Protein 1IIR (pdb70)

CATH classification: 3.40.50.2000 (+1 more: 3.40.50.2000)

Organism: Amycolatopsis orientalis (NCBI:txid31958)

Solvent-accessible surface area: 16844 Å² total; per-residue (Å²): 97,71,0,0,0,4,15,62,14,62,76,52,23,5,70,19,0,0,1,0,0,17,64,0,88,89,69,69,8,74,6,46,0,4,0,6,76,110,9,48,70,67,1,76,124,26,49,6,72,43,41,77,15,25,157,148,102,168,117,119,80,64,111,39,62,134,117,99,14,53,85,22,0,21,24,20,21,107,62,2,55,80,2,3,58,62,13,30,0,2,0,5,6,20,97,21,2,12,1,0,0,2,70,0,4,2,67,112,83,63,27,26,15,14,12,0,10,34,4,4,28,66,0,19,6,46,143,35,68,8,45,178,119,70,38,56,59,51,20,103,137,47,18,48,57,9,73,147,127,20,0,54,56,0,18,71,46,5,102,88,50,63,22,84,91,14,154,56,0,25,63,22,0,20,5,74,74,0,14,0,6,0,1,55,55,0,0,37,43,92,83,30,103,38,101,21,61,39,0,0,10,4,58,29,86,34,145,106,117,18,50,107,109,3,31,61,28,16,128,80,30,81,68,0,0,10,1,13,32,92,26,69,38,96,4,0,59,41,0,0,55,0,0,49,64,57,62,62,34,0,0,5,13,65,75,40,85,140,25,115,40,87,65,84,31,92,38,20,52,37,16,48,152,10,2,68,58,49,0,3,50,118,10,12,0,0,0,6,27,0,23,17,44,51,0,4,24,0,6,111,30,9,3,1,0,0,0,0,22,79,131,60,21,25,72,49,0,3,29,37,0,48,129,20,32,4,9,25,43,11,142,26,69,82,6,78,90,110,36,0,24,64,5,0,56,72,0,38,42,108,126,12,94,61,111,3,72,62,10,9,58,81,6,96,80,64,0,2,43,38,0,0,114,63,0,22,55,11,16,94,179,140

InterPro domains:
  IPR002213 UDP-glucuronosyl/UDP-glucosyltransferase [cd03784] (1-396)
  IPR004276 Glycosyltransferase family 28, N-terminal domain [PF03033] (3-130)
  IPR010610 Erythromycin biosynthesis protein CIII-like, C-terminal domain [PF06722] (294-375)
  IPR050426 Glycosyltransferase 28 [PTHR48050] (2-396)

Nearest PDB structures (foldseek):
  1iir-assembly1_A  TM=1.003E+00  e=2.367E-78  Amycolatopsis orientalis
  1rrv-assembly2_B  TM=9.349E-01  e=1.806E-52  Amycolatopsis orientalis
  3h4t-assembly1_A  TM=8.820E-01  e=3.498E-49  Amycolatopsis orientalis
  6j32-assembly2_C  TM=7.511E-01  e=8.064E-19  Kitasatospora
  7vm0-assembly1_A  TM=7.649E-01  e=9.504E-18  Bacillus subtilis

B-factor: mean 20.89, std 8.52, range [7.35, 57.51]

Structure (mmCIF, N/CA/C/O backbone):
data_1IIR
#
_entry.id   1IIR
#
_cell.length_a   102.110
_cell.length_b   102.110
_cell.length_c   83.350
_cell.angle_alpha   90.00
_cell.angle_beta   90.00
_cell.angle_gamma   90.00
#
_symmetry.space_group_name_H-M   'P 41 21 2'
#
loop_
_entity.id
_entity.type
_entity.pdbx_description
1 polymer 'glycosyltransferase GtfB'
2 non-polymer 'SULFATE ION'
3 non-polymer 'MAGNESIUM ION'
4 water water
#
loop_
_atom_site.group_PDB
_atom_site.id
_atom_site.type_symbol
_atom_site.label_atom_id
_atom_site.label_alt_id
_atom_site.label_comp_id
_atom_site.label_asym_id
_atom_site.label_entity_id
_atom_site.label_seq_id
_atom_site.pdbx_PDB_ins_code
_atom_site.Cartn_x
_atom_site.Cartn_y
_atom_site.Cartn_z
_atom_site.occupancy
_atom_site.B_iso_or_equiv
_atom_site.auth_seq_id
_atom_site.auth_comp_id
_atom_site.auth_asym_id
_atom_site.auth_atom_id
_atom_site.pdbx_PDB_model_num
ATOM 1 N N . MET A 1 1 ? 37.595 45.560 41.596 1.00 22.67 1 MET A N 1
ATOM 2 C CA . MET A 1 1 ? 36.675 46.729 41.494 1.00 22.44 1 MET A CA 1
ATOM 3 C C . MET A 1 1 ? 37.510 47.975 41.205 1.00 21.72 1 MET A C 1
ATOM 4 O O . MET A 1 1 ? 38.473 48.263 41.918 1.00 21.46 1 MET A O 1
ATOM 9 N N . ARG A 1 2 ? 37.146 48.701 40.151 1.00 20.69 2 ARG A N 1
ATOM 10 C CA . ARG A 1 2 ? 37.876 49.907 39.764 1.00 20.09 2 ARG A CA 1
ATOM 11 C C . ARG A 1 2 ? 36.991 51.147 39.837 1.00 19.26 2 ARG A C 1
ATOM 12 O O . ARG A 1 2 ? 35.844 51.132 39.389 1.00 19.39 2 ARG A O 1
ATOM 20 N N . VAL A 1 3 ? 37.538 52.215 40.409 1.00 18.26 3 VAL A N 1
ATOM 21 C CA . VAL A 1 3 ? 36.821 53.478 40.551 1.00 17.46 3 VAL A CA 1
ATOM 22 C C . VAL A 1 3 ? 37.396 54.510 39.591 1.00 16.63 3 VAL A C 1
ATOM 23 O O . VAL A 1 3 ? 38.611 54.638 39.467 1.00 15.23 3 VAL A O 1
ATOM 27 N N . LEU A 1 4 ? 36.518 55.248 38.915 1.00 16.59 4 LEU A N 1
ATOM 28 C CA . LEU A 1 4 ? 36.966 56.280 37.992 1.00 16.36 4 LEU A CA 1
ATOM 29 C C . LEU A 1 4 ? 36.825 57.625 38.672 1.00 16.27 4 LEU A C 1
ATOM 30 O O . LEU A 1 4 ? 35.792 57.914 39.269 1.00 15.89 4 LEU A O 1
ATOM 35 N N . LEU A 1 5 ? 37.873 58.436 38.594 1.00 16.93 5 LEU A N 1
ATOM 36 C CA . LEU A 1 5 ? 37.837 59.771 39.175 1.00 17.40 5 LEU A CA 1
ATOM 37 C C . LEU A 1 5 ? 37.923 60.710 37.974 1.00 17.79 5 LEU A C 1
ATOM 38 O O . LEU A 1 5 ? 38.834 60.598 37.157 1.00 17.42 5 LEU A O 1
ATOM 43 N N . ALA A 1 6 ? 36.956 61.616 37.857 1.00 18.66 6 ALA A N 1
ATOM 44 C CA . ALA A 1 6 ? 36.907 62.537 36.729 1.00 20.13 6 ALA A CA 1
ATOM 45 C C . ALA A 1 6 ? 37.107 63.981 37.155 1.00 21.36 6 ALA A C 1
ATOM 46 O O . ALA A 1 6 ? 36.437 64.458 38.065 1.00 20.88 6 ALA A O 1
ATOM 48 N N . THR A 1 7 ? 38.020 64.681 36.489 1.00 23.53 7 THR A N 1
ATOM 49 C CA . THR A 1 7 ? 38.281 66.073 36.831 1.00 25.88 7 THR A CA 1
ATOM 50 C C . THR A 1 7 ? 38.550 66.964 35.626 1.00 27.33 7 THR A C 1
ATOM 51 O O . THR A 1 7 ? 39.174 66.540 34.652 1.00 26.91 7 THR A O 1
ATOM 55 N N . CYS A 1 8 ? 38.084 68.209 35.723 1.00 29.22 8 CYS A N 1
ATOM 56 C CA . CYS A 1 8 ? 38.240 69.207 34.670 1.00 31.25 8 CYS A CA 1
ATOM 57 C C . CYS A 1 8 ? 39.679 69.686 34.494 1.00 32.33 8 CYS A C 1
ATOM 58 O O . CYS A 1 8 ? 40.038 70.171 33.422 1.00 33.20 8 CYS A O 1
ATOM 60 N N . GLY A 1 9 ? 40.498 69.580 35.539 1.00 33.29 9 GLY A N 1
ATOM 61 C CA . GLY A 1 9 ? 41.884 69.998 35.399 1.00 34.22 9 GLY A CA 1
ATOM 62 C C . GLY A 1 9 ? 42.514 70.920 36.426 1.00 34.78 9 GLY A C 1
ATOM 63 O O . GLY A 1 9 ? 43.710 70.802 36.706 1.00 35.11 9 GLY A O 1
ATOM 64 N N . SER A 1 10 ? 41.737 71.844 36.981 1.00 35.11 10 SER A N 1
ATOM 65 C CA . SER A 1 10 ? 42.264 72.779 37.974 1.00 35.43 10 SER A CA 1
ATOM 66 C C . SER A 1 10 ? 42.948 72.044 39.125 1.00 35.29 10 SER A C 1
ATOM 67 O O . SER A 1 10 ? 42.477 70.995 39.567 1.00 35.90 10 SER A O 1
ATOM 70 N N . ARG A 1 11 ? 44.052 72.601 39.616 1.00 34.74 11 ARG A N 1
ATOM 71 C CA . ARG A 1 11 ? 44.774 71.989 40.727 1.00 34.00 11 ARG A CA 1
ATOM 72 C C . ARG A 1 11 ? 43.851 71.901 41.942 1.00 33.49 11 ARG A C 1
ATOM 73 O O . ARG A 1 11 ? 43.973 70.990 42.764 1.00 33.36 11 ARG A O 1
ATOM 75 N N . GLY A 1 12 ? 42.927 72.854 42.043 1.00 32.73 12 GLY A N 1
ATOM 76 C CA . GLY A 1 12 ? 41.992 72.872 43.153 1.00 31.72 12 GLY A CA 1
ATOM 77 C C . GLY A 1 12 ? 41.065 71.675 43.128 1.00 31.02 12 GLY A C 1
ATOM 78 O O . GLY A 1 12 ? 40.581 71.225 44.167 1.00 31.07 12 GLY A O 1
ATOM 79 N N . ASP A 1 13 ? 40.817 71.155 41.930 1.00 29.98 13 ASP A N 1
ATOM 80 C CA . ASP A 1 13 ? 39.949 69.996 41.765 1.00 28.80 13 ASP A CA 1
ATOM 81 C C . ASP A 1 13 ? 40.771 68.718 41.635 1.00 27.36 13 ASP A C 1
ATOM 82 O O . ASP A 1 13 ? 40.386 67.667 42.145 1.00 27.17 13 ASP A O 1
ATOM 87 N N . THR A 1 14 ? 41.910 68.819 40.958 1.00 25.66 14 THR A N 1
ATOM 88 C CA . THR A 1 14 ? 42.764 67.664 40.731 1.00 24.06 14 THR A CA 1
ATOM 89 C C . THR A 1 14 ? 43.381 67.036 41.979 1.00 22.59 14 THR A C 1
ATOM 90 O O . THR A 1 14 ? 43.259 65.832 42.185 1.00 21.58 14 THR A O 1
ATOM 94 N N . GLU A 1 15 ? 44.036 67.835 42.814 1.00 20.77 15 GLU A N 1
ATOM 95 C CA . GLU A 1 15 ? 44.673 67.280 44.005 1.00 19.61 15 GLU A CA 1
ATOM 96 C C . GLU A 1 15 ? 43.731 66.548 44.961 1.00 17.70 15 GLU A C 1
ATOM 97 O O . GLU A 1 15 ? 44.076 65.479 45.473 1.00 16.79 15 GLU A O 1
ATOM 103 N N . PRO A 1 16 ? 42.537 67.109 45.227 1.00 15.78 16 PRO A N 1
ATOM 104 C CA . PRO A 1 16 ? 41.637 66.398 46.143 1.00 14.94 16 PRO A CA 1
ATOM 105 C C . PRO A 1 16 ? 41.252 65.032 45.588 1.00 14.75 16 PRO A C 1
ATOM 106 O O . PRO A 1 16 ? 41.135 64.064 46.337 1.00 13.96 16 PRO A O 1
ATOM 110 N N . LEU A 1 17 ? 41.057 64.953 44.273 1.00 14.37 17 LEU A N 1
ATOM 111 C CA . LEU A 1 17 ? 40.684 63.684 43.666 1.00 13.74 17 LEU A CA 1
ATOM 112 C C . LEU A 1 17 ? 41.871 62.742 43.662 1.00 13.37 17 LEU A C 1
ATOM 113 O O . LEU A 1 17 ? 41.696 61.532 43.738 1.00 13.06 17 LEU A O 1
ATOM 118 N N . VAL A 1 18 ? 43.081 63.292 43.581 1.00 12.93 18 VAL A N 1
ATOM 119 C CA . VAL A 1 18 ? 44.263 62.439 43.622 1.00 13.11 18 VAL A CA 1
ATOM 120 C C . VAL A 1 18 ? 44.334 61.837 45.024 1.00 12.98 18 VAL A C 1
ATOM 121 O O . VAL A 1 18 ? 44.654 60.660 45.191 1.00 13.24 18 VAL A O 1
ATOM 125 N N . ALA A 1 19 ? 44.015 62.643 46.032 1.00 12.05 19 ALA A N 1
ATOM 126 C CA . ALA A 1 19 ? 44.043 62.161 47.410 1.00 12.30 19 ALA A CA 1
ATOM 127 C C . ALA A 1 19 ? 43.048 61.014 47.585 1.00 12.05 19 ALA A C 1
ATOM 128 O O . ALA A 1 19 ? 43.368 59.985 48.192 1.00 11.94 19 ALA A O 1
ATOM 130 N N . LEU A 1 20 ? 41.841 61.189 47.049 1.00 12.07 20 LEU A N 1
ATOM 131 C CA . LEU A 1 20 ? 40.823 60.148 47.144 1.00 12.30 20 LEU A CA 1
ATOM 132 C C . LEU A 1 20 ? 41.289 58.891 46.410 1.00 12.61 20 LEU A C 1
ATOM 133 O O . LEU A 1 20 ? 41.116 57.773 46.903 1.00 12.21 20 LEU A O 1
ATOM 138 N N . ALA A 1 21 ? 41.883 59.077 45.232 1.00 13.15 21 ALA A N 1
ATOM 139 C CA . ALA A 1 21 ? 42.365 57.947 44.443 1.00 13.56 21 ALA A CA 1
ATOM 140 C C . ALA A 1 21 ? 43.325 57.090 45.262 1.00 14.26 21 ALA A C 1
ATOM 141 O O . ALA A 1 21 ? 43.172 55.872 45.335 1.00 14.18 21 ALA A O 1
ATOM 143 N N . VAL A 1 22 ? 44.311 57.733 45.880 1.00 14.11 22 VAL A N 1
ATOM 144 C CA . VAL A 1 22 ? 45.287 57.020 46.700 1.00 14.53 22 VAL A CA 1
ATOM 145 C C . VAL A 1 22 ? 44.641 56.285 47.882 1.00 14.84 22 VAL A C 1
ATOM 146 O O . VAL A 1 22 ? 45.006 55.143 48.184 1.00 15.69 22 VAL A O 1
ATOM 150 N N . ARG A 1 23 ? 43.680 56.923 48.547 1.00 14.82 23 ARG A N 1
ATOM 151 C CA . ARG A 1 23 ? 43.017 56.292 49.686 1.00 15.37 23 ARG A CA 1
ATOM 152 C C . ARG A 1 23 ? 42.106 55.144 49.271 1.00 15.66 23 ARG A C 1
ATOM 153 O O . ARG A 1 23 ? 41.914 54.195 50.032 1.00 15.13 23 ARG A O 1
ATOM 161 N N . VAL A 1 24 ? 41.537 55.238 48.072 1.00 15.77 24 VAL A N 1
ATOM 162 C CA . VAL A 1 24 ? 40.671 54.176 47.570 1.00 16.76 24 VAL A CA 1
ATOM 163 C C . VAL A 1 24 ? 41.568 52.993 47.237 1.00 17.44 24 VAL A C 1
ATOM 164 O O . VAL A 1 24 ? 41.213 51.842 47.487 1.00 17.91 24 VAL A O 1
ATOM 168 N N . ARG A 1 25 ? 42.741 53.286 46.684 1.00 18.35 25 ARG A N 1
ATOM 169 C CA . ARG A 1 25 ? 43.690 52.238 46.334 1.00 19.25 25 ARG A CA 1
ATOM 170 C C . ARG A 1 25 ? 44.248 51.602 47.608 1.00 19.86 25 ARG A C 1
ATOM 171 O O . ARG A 1 25 ? 44.558 50.410 47.629 1.00 19.98 25 ARG A O 1
ATOM 179 N N . ASP A 1 26 ? 44.376 52.396 48.667 1.00 19.99 26 ASP A N 1
ATOM 180 C CA . ASP A 1 26 ? 44.878 51.880 49.939 1.00 20.77 26 ASP A CA 1
ATOM 181 C C . ASP A 1 26 ? 43.936 50.810 50.472 1.00 20.95 26 ASP A C 1
ATOM 182 O O . ASP A 1 26 ? 44.341 49.953 51.257 1.00 21.06 26 ASP A O 1
ATOM 187 N N . LEU A 1 27 ? 42.676 50.864 50.052 1.00 20.92 27 LEU A N 1
ATOM 188 C CA . LEU A 1 27 ? 41.688 49.905 50.523 1.00 21.14 27 LEU A CA 1
ATOM 189 C C . LEU A 1 27 ? 41.595 48.650 49.664 1.00 21.58 27 LEU A C 1
ATOM 190 O O . LEU A 1 27 ? 40.751 47.785 49.913 1.00 22.37 27 LEU A O 1
ATOM 195 N N . GLY A 1 28 ? 42.450 48.557 48.650 1.00 21.46 28 GLY A N 1
ATOM 196 C CA . GLY A 1 28 ? 42.454 47.379 47.797 1.00 21.42 28 GLY A CA 1
ATOM 197 C C . GLY A 1 28 ? 41.749 47.503 46.460 1.00 21.32 28 GLY A C 1
ATOM 198 O O . GLY A 1 28 ? 41.754 46.565 45.666 1.00 21.49 28 GLY A O 1
ATOM 199 N N . ALA A 1 29 ? 41.137 48.652 46.196 1.00 21.06 29 ALA A N 1
ATOM 200 C CA . ALA A 1 29 ? 40.443 48.843 44.930 1.00 20.84 29 ALA A CA 1
ATOM 201 C C . ALA A 1 29 ? 41.382 49.434 43.887 1.00 20.49 29 ALA A C 1
ATOM 202 O O . ALA A 1 29 ? 42.441 49.963 44.219 1.00 20.92 29 ALA A O 1
ATOM 204 N N . ASP A 1 30 ? 40.993 49.322 42.622 1.00 20.17 30 ASP A N 1
ATOM 205 C CA . ASP A 1 30 ? 41.780 49.864 41.523 1.00 19.57 30 ASP A CA 1
ATOM 206 C C . ASP A 1 30 ? 41.262 51.270 41.234 1.00 18.77 30 ASP A C 1
ATOM 207 O O . ASP A 1 30 ? 40.104 51.573 41.511 1.00 18.19 30 ASP A O 1
ATOM 212 N N . VAL A 1 31 ? 42.121 52.123 40.690 1.00 18.28 31 VAL A N 1
ATOM 213 C CA . VAL A 1 31 ? 41.722 53.489 40.377 1.00 18.07 31 VAL A CA 1
ATOM 214 C C . VAL A 1 31 ? 42.224 53.938 39.015 1.00 18.23 31 VAL A C 1
ATOM 215 O O . VAL A 1 31 ? 43.215 53.428 38.492 1.00 18.75 31 VAL A O 1
ATOM 219 N N . ARG A 1 32 ? 41.515 54.896 38.436 1.00 18.05 32 ARG A N 1
ATOM 220 C CA . ARG A 1 32 ? 41.872 55.441 37.137 1.00 18.16 32 ARG A CA 1
ATOM 221 C C . ARG A 1 32 ? 41.367 56.870 37.139 1.00 18.47 32 ARG A C 1
ATOM 222 O O . ARG A 1 32 ? 40.244 57.135 37.567 1.00 18.04 32 ARG A O 1
ATOM 230 N N . MET A 1 33 ? 42.190 57.797 36.677 1.00 18.84 33 MET A N 1
ATOM 231 C CA . MET A 1 33 ? 41.748 59.175 36.674 1.00 20.30 33 MET A CA 1
ATOM 232 C C . MET A 1 33 ? 41.831 59.855 35.325 1.00 20.59 33 MET A C 1
ATOM 233 O O . MET A 1 33 ? 42.850 59.791 34.636 1.00 20.54 33 MET A O 1
ATOM 238 N N . CYS A 1 34 ? 40.737 60.514 34.969 0.50 20.77 34 CYS A N 1
ATOM 239 C CA . CYS A 1 34 ? 40.643 61.242 33.721 0.50 21.32 34 CYS A CA 1
ATOM 240 C C . CYS A 1 34 ? 40.910 62.711 34.030 0.50 21.50 34 CYS A C 1
ATOM 241 O O . CYS A 1 34 ? 40.216 63.311 34.852 0.50 20.84 34 CYS A O 1
ATOM 244 N N . ALA A 1 35 ? 41.924 63.283 33.388 1.00 22.01 35 ALA A N 1
ATOM 245 C CA . ALA A 1 35 ? 42.249 64.679 33.620 1.00 23.25 35 ALA A CA 1
ATOM 246 C C . ALA A 1 35 ? 43.067 65.227 32.462 1.00 24.56 35 ALA A C 1
ATOM 247 O O . ALA A 1 35 ? 43.517 64.472 31.600 1.00 24.28 35 ALA A O 1
ATOM 249 N N . PRO A 1 36 ? 43.258 66.555 32.422 1.00 25.82 36 PRO A N 1
ATOM 250 C CA . PRO A 1 36 ? 44.034 67.187 31.355 1.00 27.04 36 PRO A CA 1
ATOM 251 C C . PRO A 1 36 ? 45.416 66.549 31.237 1.00 28.14 36 PRO A C 1
ATOM 252 O O . PRO A 1 36 ? 45.958 66.034 32.216 1.00 28.14 36 PRO A O 1
ATOM 256 N N . PRO A 1 37 ? 46.001 66.574 30.031 1.00 29.30 37 PRO A N 1
ATOM 257 C CA . PRO A 1 37 ? 47.325 65.995 29.780 1.00 30.31 37 PRO A CA 1
ATOM 258 C C . PRO A 1 37 ? 48.406 66.495 30.738 1.00 30.96 37 PRO A C 1
ATOM 259 O O . PRO A 1 37 ? 49.350 65.772 31.055 1.00 31.17 37 PRO A O 1
ATOM 263 N N . ASP A 1 38 ? 48.256 67.731 31.201 1.00 32.00 38 ASP A N 1
ATOM 264 C CA . ASP A 1 38 ? 49.223 68.340 32.108 1.00 32.76 38 ASP A CA 1
ATOM 265 C C . ASP A 1 38 ? 49.248 67.743 33.515 1.00 32.67 38 ASP A C 1
ATOM 266 O O . ASP A 1 38 ? 50.108 68.091 34.326 1.00 32.78 38 ASP A O 1
ATOM 271 N N . CYS A 1 39 ? 48.310 66.847 33.807 1.00 32.31 39 CYS A N 1
ATOM 272 C CA . CYS A 1 39 ? 48.253 66.209 35.120 1.00 31.86 39 CYS A CA 1
ATOM 273 C C . CYS A 1 39 ? 49.029 64.897 35.107 1.00 31.64 39 CYS A C 1
ATOM 274 O O . CYS A 1 39 ? 49.134 64.212 36.126 1.00 31.53 39 CYS A O 1
ATOM 277 N N . ALA A 1 40 ? 49.571 64.557 33.942 1.00 31.26 40 ALA A N 1
ATOM 278 C CA . ALA A 1 40 ? 50.334 63.328 33.773 1.00 31.02 40 ALA A CA 1
ATOM 279 C C . ALA A 1 40 ? 51.447 63.183 34.806 1.00 30.82 40 ALA A C 1
ATOM 280 O O . ALA A 1 40 ? 51.604 62.126 35.417 1.00 30.69 40 ALA A O 1
ATOM 282 N N . GLU A 1 41 ? 52.216 64.250 34.999 1.00 30.84 41 GLU A N 1
ATOM 283 C CA . GLU A 1 41 ? 53.328 64.237 35.945 1.00 30.59 41 GLU A CA 1
ATOM 284 C C . GLU A 1 41 ? 52.890 63.914 37.369 1.00 30.48 41 GLU A C 1
ATOM 285 O O . GLU A 1 41 ? 53.419 62.993 37.996 1.00 30.64 41 GLU A O 1
ATOM 287 N N . ARG A 1 42 ? 51.930 64.677 37.881 1.00 30.01 42 ARG A N 1
ATOM 288 C CA . ARG A 1 42 ? 51.430 64.465 39.232 1.00 29.37 42 ARG A CA 1
ATOM 289 C C . ARG A 1 42 ? 50.873 63.055 39.403 1.00 29.00 42 ARG A C 1
ATOM 290 O O . ARG A 1 42 ? 51.140 62.395 40.407 1.00 28.77 42 ARG A O 1
ATOM 298 N N . LEU A 1 43 ? 50.103 62.592 38.423 1.00 28.16 43 LEU A N 1
ATOM 299 C CA . LEU A 1 43 ? 49.522 61.257 38.502 1.00 27.98 43 LEU A CA 1
ATOM 300 C C . LEU A 1 43 ? 50.589 60.171 38.437 1.00 28.03 43 LEU A C 1
ATOM 301 O O . LEU A 1 43 ? 50.411 59.086 38.988 1.00 27.64 43 LEU A O 1
ATOM 306 N N . ALA A 1 44 ? 51.699 60.466 37.767 1.00 28.42 44 ALA A N 1
ATOM 307 C CA . ALA A 1 44 ? 52.796 59.509 37.666 1.00 28.90 44 ALA A CA 1
ATOM 308 C C . ALA A 1 44 ? 53.459 59.394 39.039 1.00 29.02 44 ALA A C 1
ATOM 309 O O . ALA A 1 44 ? 53.895 58.317 39.441 1.00 29.24 44 ALA A O 1
ATOM 311 N N . GLU A 1 45 ? 53.525 60.515 39.753 1.00 29.17 45 GLU A N 1
ATOM 312 C CA . GLU A 1 45 ? 54.120 60.554 41.086 1.00 29.25 45 GLU A CA 1
ATOM 313 C C . GLU A 1 45 ? 53.454 59.548 42.020 1.00 28.57 45 GLU A C 1
ATOM 314 O O . GLU A 1 45 ? 54.129 58.831 42.758 1.00 28.34 45 GLU A O 1
ATOM 320 N N . VAL A 1 46 ? 52.125 59.503 41.988 1.00 27.77 46 VAL A N 1
ATOM 321 C CA . VAL A 1 46 ? 51.373 58.590 42.845 1.00 27.16 46 VAL A CA 1
ATOM 322 C C . VAL A 1 46 ? 51.017 57.280 42.151 1.00 26.69 46 VAL A C 1
ATOM 323 O O . VAL A 1 46 ? 50.310 56.448 42.711 1.00 26.74 46 VAL A O 1
ATOM 327 N N . GLY A 1 47 ? 51.506 57.106 40.929 1.00 26.41 47 GLY A N 1
ATOM 328 C CA . GLY A 1 47 ? 51.233 55.887 40.190 1.00 25.92 47 GLY A CA 1
ATOM 329 C C . GLY A 1 47 ? 49.762 55.622 39.927 1.00 25.66 47 GLY A C 1
ATOM 330 O O . GLY A 1 47 ? 49.307 54.480 39.995 1.00 26.09 47 GLY A O 1
ATOM 331 N N . VAL A 1 48 ? 49.009 56.672 39.625 1.00 24.93 48 VAL A N 1
ATOM 332 C CA . VAL A 1 48 ? 47.587 56.515 39.344 1.00 24.18 48 VAL A CA 1
ATOM 333 C C . VAL A 1 48 ? 47.361 56.564 37.839 1.00 24.01 48 VAL A C 1
ATOM 334 O O . VAL A 1 48 ? 47.732 57.539 37.187 1.00 24.31 48 VAL A O 1
ATOM 338 N N . PRO A 1 49 ? 46.763 55.504 37.263 1.00 23.93 49 PRO A N 1
ATOM 339 C CA . PRO A 1 49 ? 46.500 55.462 35.821 1.00 23.93 49 PRO A CA 1
ATOM 340 C C . PRO A 1 49 ? 45.819 56.743 35.354 1.00 23.93 49 PRO A C 1
ATOM 341 O O . PRO A 1 49 ? 44.829 57.179 35.942 1.00 23.84 49 PRO A O 1
ATOM 345 N N . HIS A 1 50 ? 46.349 57.332 34.289 1.00 23.99 50 HIS A N 1
ATOM 346 C CA . HIS A 1 50 ? 45.826 58.586 33.759 1.00 24.20 50 HIS A CA 1
ATOM 347 C C . HIS A 1 50 ? 45.239 58.482 32.355 1.00 24.81 50 HIS A C 1
ATOM 348 O O . HIS A 1 50 ? 45.883 57.973 31.438 1.00 24.43 50 HIS A O 1
ATOM 355 N N . VAL A 1 51 ? 44.010 58.967 32.200 1.00 25.55 51 VAL A N 1
ATOM 356 C CA . VAL A 1 51 ? 43.345 58.991 30.901 1.00 26.92 51 VAL A CA 1
ATOM 357 C C . VAL A 1 51 ? 43.267 60.467 30.528 1.00 28.09 51 VAL A C 1
ATOM 358 O O . VAL A 1 51 ? 42.412 61.195 31.030 1.00 27.50 51 VAL A O 1
ATOM 362 N N . PRO A 1 52 ? 44.181 60.934 29.663 1.00 29.73 52 PRO A N 1
ATOM 363 C CA . PRO A 1 52 ? 44.199 62.338 29.238 1.00 31.31 52 PRO A CA 1
ATOM 364 C C . PRO A 1 52 ? 42.914 62.742 28.525 1.00 32.83 52 PRO A C 1
ATOM 365 O O . PRO A 1 52 ? 42.563 62.172 27.493 1.00 33.46 52 PRO A O 1
ATOM 369 N N . VAL A 1 53 ? 42.217 63.727 29.080 1.00 34.40 53 VAL A N 1
ATOM 370 C CA . VAL A 1 53 ? 40.968 64.202 28.497 1.00 35.80 53 VAL A CA 1
ATOM 371 C C . VAL A 1 53 ? 40.786 65.705 28.667 1.00 36.76 53 VAL A C 1
ATOM 372 O O . VAL A 1 53 ? 41.262 66.296 29.639 1.00 36.71 53 VAL A O 1
ATOM 376 N N . GLY A 1 54 ? 40.098 66.315 27.706 1.00 37.61 54 GLY A N 1
ATOM 377 C CA . GLY A 1 54 ? 39.848 67.744 27.756 1.00 38.91 54 GLY A CA 1
ATOM 378 C C . GLY A 1 54 ? 41.101 68.596 27.702 1.00 39.69 54 GLY A C 1
ATOM 379 O O . GLY A 1 54 ? 42.209 68.090 27.886 1.00 39.81 54 GLY A O 1
ATOM 380 N N . PRO A 1 55 ? 40.954 69.905 27.447 1.00 40.33 55 PRO A N 1
ATOM 381 C CA . PRO A 1 55 ? 42.075 70.846 27.367 1.00 40.78 55 PRO A CA 1
ATOM 382 C C . PRO A 1 55 ? 42.987 70.770 28.588 1.00 41.07 55 PRO A C 1
ATOM 383 O O . PRO A 1 55 ? 43.911 71.571 28.736 1.00 41.60 55 PRO A O 1
ATOM 387 N N . ARG A 1 63 ? 42.299 84.942 25.310 1.00 32.19 63 ARG A N 1
ATOM 388 C CA . ARG A 1 63 ? 43.613 84.785 24.694 1.00 31.99 63 ARG A CA 1
ATOM 389 C C . ARG A 1 63 ? 44.176 86.143 24.282 1.00 31.60 63 ARG A C 1
ATOM 390 O O . ARG A 1 63 ? 44.636 86.914 25.123 1.00 32.11 63 ARG A O 1
ATOM 392 N N . ALA A 1 64 ? 44.140 86.428 22.984 1.00 30.66 64 ALA A N 1
ATOM 393 C CA . ALA A 1 64 ? 44.644 87.693 22.468 1.00 29.73 64 ALA A CA 1
ATOM 394 C C . ALA A 1 64 ? 43.485 88.640 22.190 1.00 28.73 64 ALA A C 1
ATOM 395 O O . ALA A 1 64 ? 43.687 89.778 21.766 1.00 29.34 64 ALA A O 1
ATOM 397 N N . LYS A 1 65 ? 42.268 88.162 22.427 1.00 27.15 65 LYS A N 1
ATOM 398 C CA . LYS A 1 65 ? 41.082 88.972 22.199 1.00 25.58 65 LYS A CA 1
ATOM 399 C C . LYS A 1 65 ? 40.087 88.844 23.336 1.00 23.64 65 LYS A C 1
ATOM 400 O O . LYS A 1 65 ? 40.103 87.868 24.088 1.00 22.84 65 LYS A O 1
ATOM 406 N N . PRO A 1 66 ? 39.204 89.841 23.485 1.00 22.10 66 PRO A N 1
ATOM 407 C CA . PRO A 1 66 ? 38.212 89.791 24.559 1.00 20.86 66 PRO A CA 1
ATOM 408 C C . PRO A 1 66 ? 37.279 88.596 24.394 1.00 19.91 66 PRO A C 1
ATOM 409 O O . PRO A 1 66 ? 37.186 88.009 23.314 1.00 18.98 66 PRO A O 1
ATOM 413 N N . LEU A 1 67 ? 36.600 88.238 25.478 1.00 18.95 67 LEU A N 1
ATOM 414 C CA . LEU A 1 67 ? 35.636 87.149 25.465 1.00 18.34 67 LEU A CA 1
ATOM 415 C C . LEU A 1 67 ? 34.259 87.732 25.186 1.00 17.72 67 LEU A C 1
ATOM 416 O O . LEU A 1 67 ? 33.955 88.851 25.603 1.00 17.64 67 LEU A O 1
ATOM 421 N N . THR A 1 68 ? 33.428 86.975 24.482 1.00 16.70 68 THR A N 1
ATOM 422 C CA . THR A 1 68 ? 32.066 87.407 24.190 1.00 16.60 68 THR A CA 1
ATOM 423 C C . THR A 1 68 ? 31.134 86.287 24.627 1.00 16.17 68 THR A C 1
ATOM 424 O O . THR A 1 68 ? 31.589 85.205 24.992 1.00 16.12 68 THR A O 1
ATOM 428 N N . ALA A 1 69 ? 29.833 86.546 24.598 1.00 16.80 69 ALA A N 1
ATOM 429 C CA . ALA A 1 69 ? 28.864 85.533 24.993 1.00 17.11 69 ALA A CA 1
ATOM 430 C C . ALA A 1 69 ? 29.025 84.295 24.113 1.00 17.72 69 ALA A C 1
ATOM 431 O O . ALA A 1 69 ? 28.818 83.169 24.565 1.00 16.58 69 ALA A O 1
ATOM 433 N N . GLU A 1 70 ? 29.407 84.512 22.857 1.00 18.47 70 GLU A N 1
ATOM 434 C CA . GLU A 1 70 ? 29.589 83.412 21.910 1.00 19.62 70 GLU A CA 1
ATOM 435 C C . GLU A 1 70 ? 30.684 82.469 22.406 1.00 19.65 70 GLU A C 1
ATOM 436 O O . GLU A 1 70 ? 30.550 81.239 22.337 1.00 19.19 70 GLU A O 1
ATOM 442 N N . ASP A 1 71 ? 31.768 83.056 22.903 1.00 19.20 71 ASP A N 1
ATOM 443 C CA . ASP A 1 71 ? 32.894 82.296 23.425 1.00 19.71 71 ASP A CA 1
ATOM 444 C C . ASP A 1 71 ? 32.461 81.483 24.637 1.00 19.73 71 ASP A C 1
ATOM 445 O O . ASP A 1 71 ? 32.762 80.297 24.744 1.00 20.34 71 ASP A O 1
ATOM 450 N N . VAL A 1 72 ? 31.753 82.134 25.553 1.00 19.79 72 VAL A N 1
ATOM 451 C CA . VAL A 1 72 ? 31.289 81.471 26.762 1.00 20.01 72 VAL A CA 1
ATOM 452 C C . VAL A 1 72 ? 30.398 80.282 26.432 1.00 20.47 72 VAL A C 1
ATOM 453 O O . VAL A 1 72 ? 30.531 79.211 27.027 1.00 20.27 72 VAL A O 1
ATOM 457 N N . ARG A 1 73 ? 29.491 80.464 25.480 1.00 21.11 73 ARG A N 1
ATOM 458 C CA . ARG A 1 73 ? 28.604 79.377 25.099 1.00 22.54 73 ARG A CA 1
ATOM 459 C C . ARG A 1 73 ? 29.397 78.222 24.498 1.00 22.73 73 ARG A C 1
ATOM 460 O O . ARG A 1 73 ? 29.044 77.055 24.685 1.00 22.43 73 ARG A O 1
ATOM 468 N N . ARG A 1 74 ? 30.480 78.541 23.794 1.00 23.08 74 ARG A N 1
ATOM 469 C CA . ARG A 1 74 ? 31.297 77.498 23.184 1.00 23.39 74 ARG A CA 1
ATOM 470 C C . ARG A 1 74 ? 32.035 76.682 24.239 1.00 23.34 74 ARG A C 1
ATOM 471 O O . ARG A 1 74 ? 32.122 75.454 24.134 1.00 23.44 74 ARG A O 1
ATOM 479 N N . PHE A 1 75 ? 32.566 77.353 25.257 1.00 23.08 75 PHE A N 1
ATOM 480 C CA . PHE A 1 75 ? 33.272 76.650 26.321 1.00 23.14 75 PHE A CA 1
ATOM 481 C C . PHE A 1 75 ? 32.284 75.721 27.023 1.00 22.52 75 PHE A C 1
ATOM 482 O O . PHE A 1 75 ? 32.639 74.620 27.443 1.00 22.46 75 PHE A O 1
ATOM 490 N N . THR A 1 76 ? 31.039 76.171 27.139 1.00 21.47 76 THR A N 1
ATOM 491 C CA . THR A 1 76 ? 30.007 75.372 27.787 1.00 20.91 76 THR A CA 1
ATOM 492 C C . THR A 1 76 ? 29.644 74.152 26.949 1.00 20.85 76 THR A C 1
ATOM 493 O O . THR A 1 76 ? 29.620 73.030 27.453 1.00 19.54 76 THR A O 1
ATOM 497 N N . THR A 1 77 ? 29.368 74.379 25.668 1.00 21.25 77 THR A N 1
ATOM 498 C CA . THR A 1 77 ? 28.996 73.297 24.762 1.00 22.38 77 THR A CA 1
ATOM 499 C C . THR A 1 77 ? 30.073 72.227 24.707 1.00 22.34 77 THR A C 1
ATOM 500 O O . THR A 1 77 ? 29.782 71.031 24.762 1.00 21.85 77 THR A O 1
ATOM 504 N N . GLU A 1 78 ? 31.322 72.659 24.605 1.00 22.74 78 GLU A N 1
ATOM 505 C CA . GLU A 1 78 ? 32.428 71.723 24.523 1.00 23.12 78 GLU A CA 1
ATOM 506 C C . GLU A 1 78 ? 32.760 71.059 25.857 1.00 22.76 78 GLU A C 1
ATOM 507 O O . GLU A 1 78 ? 33.307 69.955 25.883 1.00 23.33 78 GLU A O 1
ATOM 513 N N . ALA A 1 79 ? 32.403 71.707 26.964 1.00 21.61 79 ALA A N 1
ATOM 514 C CA . ALA A 1 79 ? 32.647 71.134 28.283 1.00 20.16 79 ALA A CA 1
ATOM 515 C C . ALA A 1 79 ? 31.730 69.925 28.458 1.00 19.03 79 ALA A C 1
ATOM 516 O O . ALA A 1 79 ? 32.135 68.895 28.990 1.00 18.83 79 ALA A O 1
ATOM 518 N N . ILE A 1 80 ? 30.487 70.067 28.014 1.00 17.10 80 ILE A N 1
ATOM 519 C CA . ILE A 1 80 ? 29.525 68.981 28.115 1.00 15.49 80 ILE A CA 1
ATOM 520 C C . ILE A 1 80 ? 29.852 67.883 27.098 1.00 15.35 80 ILE A C 1
ATOM 521 O O . ILE A 1 80 ? 29.868 66.700 27.435 1.00 14.99 80 ILE A O 1
ATOM 526 N N . ALA A 1 81 ? 30.135 68.275 25.859 1.00 14.67 81 ALA A N 1
ATOM 527 C CA . ALA A 1 81 ? 30.443 67.301 24.817 1.00 14.97 81 ALA A CA 1
ATOM 528 C C . ALA A 1 81 ? 31.639 66.431 25.173 1.00 14.79 81 ALA A C 1
ATOM 529 O O . ALA A 1 81 ? 31.649 65.227 24.901 1.00 14.02 81 ALA A O 1
ATOM 531 N N . THR A 1 82 ? 32.651 67.043 25.777 1.00 14.48 82 THR A N 1
ATOM 532 C CA . THR A 1 82 ? 33.852 66.308 26.155 1.00 14.95 82 THR A CA 1
ATOM 533 C C . THR A 1 82 ? 33.544 65.102 27.039 1.00 14.67 82 THR A C 1
ATOM 534 O O . THR A 1 82 ? 34.161 64.044 26.902 1.00 14.34 82 THR A O 1
ATOM 538 N N . GLN A 1 83 ? 32.591 65.262 27.947 1.00 14.44 83 GLN A N 1
ATOM 539 C CA . GLN A 1 83 ? 32.242 64.175 28.845 1.00 14.74 83 GLN A CA 1
ATOM 540 C C . GLN A 1 83 ? 31.623 63.018 28.074 1.00 14.89 83 GLN A C 1
ATOM 541 O O . GLN A 1 83 ? 32.043 61.868 28.213 1.00 15.09 83 GLN A O 1
ATOM 547 N N . PHE A 1 84 ? 30.638 63.329 27.242 1.00 15.20 84 PHE A N 1
ATOM 548 C CA . PHE A 1 84 ? 29.965 62.303 26.457 1.00 16.09 84 PHE A CA 1
ATOM 549 C C . PHE A 1 84 ? 30.906 61.624 25.472 1.00 17.02 84 PHE A C 1
ATOM 550 O O . PHE A 1 84 ? 30.782 60.426 25.204 1.00 17.25 84 PHE A O 1
ATOM 558 N N . ASP A 1 85 ? 31.859 62.378 24.942 1.00 17.91 85 ASP A N 1
ATOM 559 C CA . ASP A 1 85 ? 32.780 61.811 23.973 1.00 19.35 85 ASP A CA 1
ATOM 560 C C . ASP A 1 85 ? 33.920 60.990 24.564 1.00 19.85 85 ASP A C 1
ATOM 561 O O . ASP A 1 85 ? 34.372 60.028 23.941 1.00 20.09 85 ASP A O 1
ATOM 566 N N . GLU A 1 86 ? 34.366 61.331 25.769 1.00 19.93 86 GLU A N 1
ATOM 567 C CA . GLU A 1 86 ? 35.516 60.632 26.336 1.00 20.85 86 GLU A CA 1
ATOM 568 C C . GLU A 1 86 ? 35.348 59.824 27.623 1.00 20.41 86 GLU A C 1
ATOM 569 O O . GLU A 1 86 ? 36.161 58.942 27.904 1.00 20.34 86 GLU A O 1
ATOM 575 N N . ILE A 1 87 ? 34.310 60.099 28.405 1.00 19.76 87 ILE A N 1
ATOM 576 C CA . ILE A 1 87 ? 34.112 59.350 29.642 1.00 19.95 87 ILE A CA 1
ATOM 577 C C . ILE A 1 87 ? 33.765 57.873 29.407 1.00 20.07 87 ILE A C 1
ATOM 578 O O . ILE A 1 87 ? 34.204 57.003 30.161 1.00 19.98 87 ILE A O 1
ATOM 583 N N . PRO A 1 88 ? 32.976 57.566 28.362 1.00 20.43 88 PRO A N 1
ATOM 584 C CA . PRO A 1 88 ? 32.628 56.162 28.115 1.00 20.86 88 PRO A CA 1
ATOM 585 C C . PRO A 1 88 ? 33.825 55.215 28.073 1.00 20.96 88 PRO A C 1
ATOM 586 O O . PRO A 1 88 ? 33.812 54.159 28.705 1.00 21.38 88 PRO A O 1
ATOM 590 N N . ALA A 1 89 ? 34.858 55.593 27.330 1.00 21.20 89 ALA A N 1
ATOM 591 C CA . ALA A 1 89 ? 36.046 54.754 27.219 1.00 22.01 89 ALA A CA 1
ATOM 592 C C . ALA A 1 89 ? 36.818 54.729 28.534 1.00 22.53 89 ALA A C 1
ATOM 593 O O . ALA A 1 89 ? 37.340 53.692 28.940 1.00 22.83 89 ALA A O 1
ATOM 595 N N . ALA A 1 90 ? 36.880 55.876 29.202 1.00 22.66 90 ALA A N 1
ATOM 596 C CA . ALA A 1 90 ? 37.594 55.980 30.466 1.00 22.82 90 ALA A CA 1
ATOM 597 C C . ALA A 1 90 ? 36.913 55.177 31.570 1.00 22.91 90 ALA A C 1
ATOM 598 O O . ALA A 1 90 ? 37.575 54.694 32.491 1.00 23.03 90 ALA A O 1
ATOM 600 N N . ALA A 1 91 ? 35.594 55.026 31.467 1.00 22.55 91 ALA A N 1
ATOM 601 C CA . ALA A 1 91 ? 34.823 54.302 32.473 1.00 23.04 91 ALA A CA 1
ATOM 602 C C . ALA A 1 91 ? 34.730 52.802 32.212 1.00 23.40 91 ALA A C 1
ATOM 603 O O . ALA A 1 91 ? 34.073 52.077 32.965 1.00 23.61 91 ALA A O 1
ATOM 605 N N . GLU A 1 92 ? 35.385 52.341 31.151 1.00 23.75 92 GLU A N 1
ATOM 606 C CA . GLU A 1 92 ? 35.366 50.924 30.806 1.00 24.15 92 GLU A CA 1
ATOM 607 C C . GLU A 1 92 ? 35.999 50.113 31.930 1.00 23.89 92 GLU A C 1
ATOM 608 O O . GLU A 1 92 ? 37.128 50.383 32.345 1.00 24.07 92 GLU A O 1
ATOM 610 N N . GLY A 1 93 ? 35.257 49.129 32.428 1.00 23.94 93 GLY A N 1
ATOM 611 C CA . GLY A 1 93 ? 35.760 48.288 33.501 1.00 23.50 93 GLY A CA 1
ATOM 612 C C . GLY A 1 93 ? 35.700 48.920 34.882 1.00 23.00 93 GLY A C 1
ATOM 613 O O . GLY A 1 93 ? 36.323 48.420 35.820 1.00 22.69 93 GLY A O 1
ATOM 614 N N . CYS A 1 94 ? 34.953 50.013 35.016 1.00 22.21 94 CYS A N 1
ATOM 615 C CA . CYS A 1 94 ? 34.826 50.700 36.297 1.00 21.20 94 CYS A CA 1
ATOM 616 C C . CYS A 1 94 ? 33.470 50.445 36.940 1.00 20.64 94 CYS A C 1
ATOM 617 O O . CYS A 1 94 ? 32.454 50.315 36.248 1.00 21.17 94 CYS A O 1
ATOM 620 N N . ALA A 1 95 ? 33.459 50.385 38.268 1.00 19.63 95 ALA A N 1
ATOM 621 C CA . ALA A 1 95 ? 32.241 50.127 39.024 1.00 18.61 95 ALA A CA 1
ATOM 622 C C . ALA A 1 95 ? 31.605 51.384 39.594 1.00 18.07 95 ALA A C 1
ATOM 623 O O . ALA A 1 95 ? 30.514 51.326 40.158 1.00 17.97 95 ALA A O 1
ATOM 625 N N . ALA A 1 96 ? 32.290 52.518 39.458 1.00 17.17 96 ALA A N 1
ATOM 626 C CA . ALA A 1 96 ? 31.770 53.779 39.969 1.00 15.96 96 ALA A CA 1
ATOM 627 C C . ALA A 1 96 ? 32.572 54.950 39.434 1.00 15.26 96 ALA A C 1
ATOM 628 O O . ALA A 1 96 ? 33.680 54.780 38.924 1.00 15.23 96 ALA A O 1
ATOM 630 N N . VAL A 1 97 ? 32.002 56.143 39.552 1.00 14.82 97 VAL A N 1
ATOM 631 C CA . VAL A 1 97 ? 32.675 57.349 39.098 1.00 14.36 97 VAL A CA 1
ATOM 632 C C . VAL A 1 97 ? 32.404 58.468 40.096 1.00 13.27 97 VAL A C 1
ATOM 633 O O . VAL A 1 97 ? 31.274 58.658 40.547 1.00 13.55 97 VAL A O 1
ATOM 637 N N . VAL A 1 98 ? 33.457 59.199 40.446 1.00 12.67 98 VAL A N 1
ATOM 638 C CA . VAL A 1 98 ? 33.352 60.306 41.388 1.00 11.84 98 VAL A CA 1
ATOM 639 C C . VAL A 1 98 ? 33.895 61.562 40.725 1.00 11.40 98 VAL A C 1
ATOM 640 O O . VAL A 1 98 ? 34.908 61.509 40.034 1.00 10.90 98 VAL A O 1
ATOM 644 N N . THR A 1 99 ? 33.228 62.689 40.933 1.00 11.09 99 THR A N 1
ATOM 645 C CA . THR A 1 99 ? 33.711 63.934 40.350 1.00 11.48 99 THR A CA 1
ATOM 646 C C . THR A 1 99 ? 33.418 65.116 41.261 1.00 11.67 99 THR A C 1
ATOM 647 O O . THR A 1 99 ? 32.747 64.982 42.288 1.00 10.96 99 THR A O 1
ATOM 651 N N . THR A 1 100 ? 33.956 66.272 40.889 1.00 11.92 100 THR A N 1
ATOM 652 C CA . THR A 1 100 ? 33.762 67.497 41.651 1.00 12.50 100 THR A CA 1
ATOM 653 C C . THR A 1 100 ? 33.807 68.629 40.642 1.00 12.41 100 THR A C 1
ATOM 654 O O . THR A 1 100 ? 34.006 68.397 39.454 1.00 12.84 100 THR A O 1
ATOM 658 N N . GLY A 1 101 ? 33.618 69.852 41.117 1.00 12.49 101 GLY A N 1
ATOM 659 C CA . GLY A 1 101 ? 33.719 70.990 40.225 1.00 12.47 101 GLY A CA 1
ATOM 660 C C . GLY A 1 101 ? 32.573 71.371 39.311 1.00 12.43 101 GLY A C 1
ATOM 661 O O . GLY A 1 101 ? 31.401 71.152 39.614 1.00 11.31 101 GLY A O 1
ATOM 662 N N . LEU A 1 102 ? 32.954 71.945 38.171 1.00 12.75 102 LEU A N 1
ATOM 663 C CA . LEU A 1 102 ? 32.036 72.450 37.156 1.00 13.78 102 LEU A CA 1
ATOM 664 C C . LEU A 1 102 ? 30.789 71.611 36.912 1.00 13.79 102 LEU A C 1
ATOM 665 O O . LEU A 1 102 ? 30.867 70.448 36.535 1.00 13.29 102 LEU A O 1
ATOM 670 N N . LEU A 1 103 ? 29.635 72.234 37.114 1.00 13.77 103 LEU A N 1
ATOM 671 C CA . LEU A 1 103 ? 28.354 71.572 36.923 1.00 14.23 103 LEU A CA 1
ATOM 672 C C . LEU A 1 103 ? 28.168 71.091 35.481 1.00 14.22 103 LEU A C 1
ATOM 673 O O . LEU A 1 103 ? 27.687 69.979 35.242 1.00 13.78 103 LEU A O 1
ATOM 678 N N . ALA A 1 104 ? 28.561 71.925 34.521 1.00 13.64 104 ALA A N 1
ATOM 679 C CA . ALA A 1 104 ? 28.419 71.571 33.111 1.00 13.66 104 ALA A CA 1
ATOM 680 C C . ALA A 1 104 ? 29.100 70.241 32.802 1.00 13.16 104 ALA A C 1
ATOM 681 O O . ALA A 1 104 ? 28.571 69.424 32.048 1.00 12.80 104 ALA A O 1
ATOM 683 N N . ALA A 1 105 ? 30.273 70.022 33.387 1.00 12.23 105 ALA A N 1
ATOM 684 C CA . ALA A 1 105 ? 30.997 68.783 33.158 1.00 11.72 105 ALA A CA 1
ATOM 685 C C . ALA A 1 105 ? 30.381 67.642 33.963 1.00 11.21 105 ALA A C 1
ATOM 686 O O . ALA A 1 105 ? 30.192 66.543 33.445 1.00 11.36 105 ALA A O 1
ATOM 688 N N . ALA A 1 106 ? 30.051 67.913 35.222 1.00 10.64 106 ALA A N 1
ATOM 689 C CA . ALA A 1 106 ? 29.475 66.895 36.093 1.00 10.55 106 ALA A CA 1
ATOM 690 C C . ALA A 1 106 ? 28.212 66.240 35.528 1.00 10.50 106 ALA A C 1
ATOM 691 O O . ALA A 1 106 ? 28.042 65.021 35.626 1.00 11.07 106 ALA A O 1
ATOM 693 N N . ILE A 1 107 ? 27.324 67.034 34.939 1.00 10.68 107 ILE A N 1
ATOM 694 C CA . ILE A 1 107 ? 26.096 66.460 34.394 1.00 11.17 107 ILE A CA 1
ATOM 695 C C . ILE A 1 107 ? 26.386 65.525 33.226 1.00 11.66 107 ILE A C 1
ATOM 696 O O . ILE A 1 107 ? 25.632 64.584 32.971 1.00 12.36 107 ILE A O 1
ATOM 701 N N . GLY A 1 108 ? 27.482 65.779 32.520 1.00 11.35 108 GLY A N 1
ATOM 702 C CA . GLY A 1 108 ? 27.854 64.914 31.419 1.00 11.70 108 GLY A CA 1
ATOM 703 C C . GLY A 1 108 ? 28.404 63.615 31.978 1.00 11.85 108 GLY A C 1
ATOM 704 O O . GLY A 1 108 ? 28.086 62.527 31.494 1.00 11.56 108 GLY A O 1
ATOM 705 N N . VAL A 1 109 ? 29.235 63.728 33.011 1.00 11.50 109 VAL A N 1
ATOM 706 C CA . VAL A 1 109 ? 29.813 62.551 33.639 1.00 11.56 109 VAL A CA 1
ATOM 707 C C . VAL A 1 109 ? 28.722 61.649 34.202 1.00 11.72 109 VAL A C 1
ATOM 708 O O . VAL A 1 109 ? 28.761 60.438 33.999 1.00 12.75 109 VAL A O 1
ATOM 712 N N . ARG A 1 110 ? 27.746 62.225 34.900 1.00 11.81 110 ARG A N 1
ATOM 713 C CA . ARG A 1 110 ? 26.687 61.398 35.473 1.00 12.17 110 ARG A CA 1
ATOM 714 C C . ARG A 1 110 ? 25.861 60.709 34.397 1.00 12.70 110 ARG A C 1
ATOM 715 O O . ARG A 1 110 ? 25.462 59.556 34.566 1.00 12.24 110 ARG A O 1
ATOM 723 N N . SER A 1 111 ? 25.598 61.414 33.298 1.00 12.33 111 SER A N 1
ATOM 724 C CA . SER A 1 111 ? 24.824 60.830 32.201 1.00 13.27 111 SER A CA 1
ATOM 725 C C . SER A 1 111 ? 25.525 59.588 31.649 1.00 13.89 111 SER A C 1
ATOM 726 O O . SER A 1 111 ? 24.880 58.579 31.340 1.00 13.67 111 SER A O 1
ATOM 729 N N . VAL A 1 112 ? 26.846 59.650 31.529 1.00 14.24 112 VAL A N 1
ATOM 730 C CA . VAL A 1 112 ? 27.588 58.504 31.024 1.00 15.12 112 VAL A CA 1
ATOM 731 C C . VAL A 1 112 ? 27.552 57.376 32.055 1.00 15.85 112 VAL A C 1
ATOM 732 O O . VAL A 1 112 ? 27.438 56.200 31.694 1.00 16.17 112 VAL A O 1
ATOM 736 N N . ALA A 1 113 ? 27.642 57.728 33.337 1.00 16.23 113 ALA A N 1
ATOM 737 C CA . ALA A 1 113 ? 27.590 56.720 34.391 1.00 16.87 113 ALA A CA 1
ATOM 738 C C . ALA A 1 113 ? 26.232 56.021 34.326 1.00 17.57 113 ALA A C 1
ATOM 739 O O . ALA A 1 113 ? 26.138 54.797 34.436 1.00 17.53 113 ALA A O 1
ATOM 741 N N . GLU A 1 114 ? 25.184 56.815 34.141 1.00 18.05 114 GLU A N 1
ATOM 742 C CA . GLU A 1 114 ? 23.824 56.300 34.059 1.00 19.17 114 GLU A CA 1
ATOM 743 C C . GLU A 1 114 ? 23.663 55.321 32.894 1.00 19.32 114 GLU A C 1
ATOM 744 O O . GLU A 1 114 ? 23.018 54.281 33.030 1.00 19.58 114 GLU A O 1
ATOM 750 N N . LYS A 1 115 ? 24.255 55.654 31.754 1.00 19.59 115 LYS A N 1
ATOM 751 C CA . LYS A 1 115 ? 24.168 54.795 30.576 1.00 20.03 115 LYS A CA 1
ATOM 752 C C . LYS A 1 115 ? 24.861 53.460 30.831 1.00 20.15 115 LYS A C 1
ATOM 753 O O . LYS A 1 115 ? 24.426 52.417 30.336 1.00 19.42 115 LYS A O 1
ATOM 759 N N . LEU A 1 116 ? 25.933 53.499 31.618 1.00 19.88 116 LEU A N 1
ATOM 760 C CA . LEU A 1 116 ? 26.702 52.303 31.938 1.00 20.42 116 LEU A CA 1
ATOM 761 C C . LEU A 1 116 ? 26.174 51.555 33.156 1.00 20.16 116 LEU A C 1
ATOM 762 O O . LEU A 1 116 ? 26.653 50.466 33.478 1.00 20.07 116 LEU A O 1
ATOM 767 N N . GLY A 1 117 ? 25.202 52.141 33.840 1.00 19.66 117 GLY A N 1
ATOM 768 C CA . GLY A 1 117 ? 24.641 51.489 35.008 1.00 19.88 117 GLY A CA 1
ATOM 769 C C . GLY A 1 117 ? 25.569 51.418 36.209 1.00 19.93 117 GLY A C 1
ATOM 770 O O . GLY A 1 117 ? 25.540 50.444 36.966 1.00 20.15 117 GLY A O 1
ATOM 771 N N . ILE A 1 118 ? 26.406 52.436 36.389 1.00 19.34 118 ILE A N 1
ATOM 772 C CA . ILE A 1 118 ? 27.302 52.463 37.540 1.00 19.05 118 ILE A CA 1
ATOM 773 C C . ILE A 1 118 ? 27.015 53.714 38.365 1.00 18.31 118 ILE A C 1
ATOM 774 O O . ILE A 1 118 ? 26.668 54.763 37.822 1.00 18.36 118 ILE A O 1
ATOM 779 N N . PRO A 1 119 ? 27.147 53.615 39.696 1.00 17.21 119 PRO A N 1
ATOM 780 C CA . PRO A 1 119 ? 26.886 54.750 40.584 1.00 16.05 119 PRO A CA 1
ATOM 781 C C . PRO A 1 119 ? 27.811 55.948 40.392 1.00 15.00 119 PRO A C 1
ATOM 782 O O . PRO A 1 119 ? 29.006 55.796 40.136 1.00 14.05 119 PRO A O 1
ATOM 786 N N . TYR A 1 120 ? 27.220 57.132 40.519 1.00 13.65 120 TYR A N 1
ATOM 787 C CA . TYR A 1 120 ? 27.917 58.406 40.367 1.00 13.08 120 TYR A CA 1
ATOM 788 C C . TYR A 1 120 ? 27.881 59.173 41.689 1.00 12.68 120 TYR A C 1
ATOM 789 O O . TYR A 1 120 ? 26.848 59.216 42.361 1.00 12.52 120 TYR A O 1
ATOM 798 N N . PHE A 1 121 ? 29.007 59.790 42.049 1.00 12.33 121 PHE A N 1
ATOM 799 C CA . PHE A 1 121 ? 29.102 60.548 43.294 1.00 12.39 121 PHE A CA 1
ATOM 800 C C . PHE A 1 121 ? 29.685 61.930 43.019 1.00 11.52 121 PHE A C 1
ATOM 801 O O . PHE A 1 121 ? 30.572 62.073 42.183 1.00 11.08 121 PHE A O 1
ATOM 809 N N . TYR A 1 122 ? 29.190 62.938 43.730 1.00 11.26 122 TYR A N 1
ATOM 810 C CA . TYR A 1 122 ? 29.688 64.302 43.556 1.00 11.09 122 TYR A CA 1
ATOM 811 C C . TYR A 1 122 ? 30.143 64.861 44.895 1.00 11.18 122 TYR A C 1
ATOM 812 O O . TYR A 1 122 ? 29.532 64.584 45.925 1.00 11.52 122 TYR A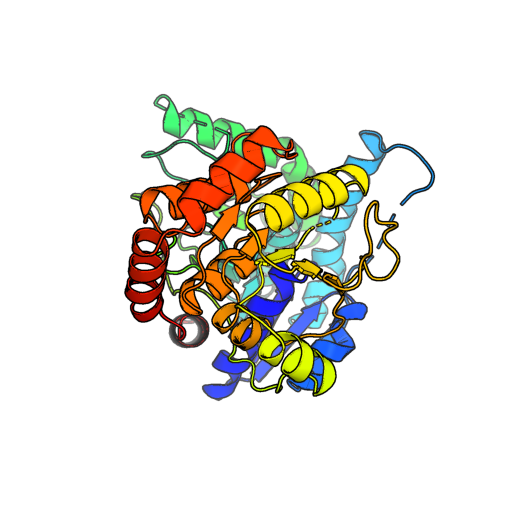 O 1
ATOM 821 N N . ALA A 1 123 ? 31.213 65.651 44.879 1.00 10.98 123 ALA A N 1
ATOM 822 C CA . ALA A 1 123 ? 31.710 66.251 46.108 1.00 11.44 123 ALA A CA 1
ATOM 823 C C . ALA A 1 123 ? 31.947 67.746 45.949 1.00 11.40 123 ALA A C 1
ATOM 824 O O . ALA A 1 123 ? 32.450 68.202 44.919 1.00 11.16 123 ALA A O 1
ATOM 826 N N . PHE A 1 124 ? 31.560 68.492 46.983 1.00 11.21 124 PHE A N 1
ATOM 827 C CA . PHE A 1 124 ? 31.722 69.945 47.056 1.00 11.27 124 PHE A CA 1
ATOM 828 C C . PHE A 1 124 ? 32.982 70.221 47.861 1.00 11.46 124 PHE A C 1
ATOM 829 O O . PHE A 1 124 ? 33.374 69.407 48.692 1.00 11.30 124 PHE A O 1
ATOM 837 N N . HIS A 1 125 ? 33.602 71.374 47.628 1.00 11.61 125 HIS A N 1
ATOM 838 C CA . HIS A 1 125 ? 34.796 71.766 48.376 1.00 12.81 125 HIS A CA 1
ATOM 839 C C . HIS A 1 125 ? 34.407 72.833 49.392 1.00 12.72 125 HIS A C 1
ATOM 840 O O . HIS A 1 125 ? 35.211 73.238 50.229 1.00 12.15 125 HIS A O 1
ATOM 847 N N . CYS A 1 126 ? 33.161 73.286 49.306 1.00 13.23 126 CYS A N 1
ATOM 848 C CA . CYS A 1 126 ? 32.642 74.320 50.193 1.00 14.17 126 CYS A CA 1
ATOM 849 C C . CYS A 1 126 ? 31.178 74.000 50.493 1.00 14.20 126 CYS A C 1
ATOM 850 O O . CYS A 1 126 ? 30.381 73.804 49.573 1.00 14.13 126 CYS A O 1
ATOM 853 N N . PRO A 1 127 ? 30.801 73.955 51.779 1.00 14.46 127 PRO A N 1
ATOM 854 C CA . PRO A 1 127 ? 29.410 73.642 52.120 1.00 14.88 127 PRO A CA 1
ATOM 855 C C . PRO A 1 127 ? 28.355 74.671 51.727 1.00 15.16 127 PRO A C 1
ATOM 856 O O . PRO A 1 127 ? 27.182 74.330 51.598 1.00 16.13 127 PRO A O 1
ATOM 860 N N . SER A 1 128 ? 28.758 75.920 51.533 1.00 15.46 128 SER A N 1
ATOM 861 C CA . SER A 1 128 ? 27.799 76.967 51.187 1.00 15.95 128 SER A CA 1
ATOM 862 C C . SER A 1 128 ? 27.162 76.764 49.813 1.00 16.07 128 SER A C 1
ATOM 863 O O . SER A 1 128 ? 26.127 77.363 49.507 1.00 15.87 128 SER A O 1
ATOM 866 N N . TYR A 1 129 ? 27.774 75.915 48.992 1.00 15.49 129 TYR A N 1
ATOM 867 C CA . TYR A 1 129 ? 27.246 75.633 47.662 1.00 16.02 129 TYR A CA 1
ATOM 868 C C . TYR A 1 129 ? 26.213 74.506 47.650 1.00 15.51 129 TYR A C 1
ATOM 869 O O . TYR A 1 129 ? 25.586 74.248 46.624 1.00 15.16 129 TYR A O 1
ATOM 878 N N . VAL A 1 130 ? 26.043 73.832 48.782 1.00 15.55 130 VAL A N 1
ATOM 879 C CA . VAL A 1 130 ? 25.075 72.738 48.873 1.00 15.93 130 VAL A CA 1
ATOM 880 C C . VAL A 1 130 ? 23.681 73.345 48.940 1.00 17.01 130 VAL A C 1
ATOM 881 O O . VAL A 1 130 ? 23.394 74.140 49.829 1.00 16.91 130 VAL A O 1
ATOM 885 N N . PRO A 1 131 ? 22.797 72.990 47.991 1.00 17.83 131 PRO A N 1
ATOM 886 C CA . PRO A 1 131 ? 21.439 73.545 48.009 1.00 18.88 131 PRO A CA 1
ATOM 887 C C . PRO A 1 131 ? 20.755 73.310 49.351 1.00 19.97 131 PRO A C 1
ATOM 888 O O . PRO A 1 131 ? 20.936 72.262 49.968 1.00 19.27 131 PRO A O 1
ATOM 892 N N . SER A 1 132 ? 19.970 74.286 49.795 1.00 21.67 132 SER A N 1
ATOM 893 C CA . SER A 1 132 ? 19.270 74.176 51.069 1.00 23.45 132 SER A CA 1
ATOM 894 C C . SER A 1 132 ? 18.147 75.195 51.200 1.00 24.28 132 SER A C 1
ATOM 895 O O . SER A 1 132 ? 18.220 76.295 50.656 1.00 24.96 132 SER A O 1
ATOM 898 N N . PRO A 1 133 ? 17.082 74.837 51.927 1.00 25.46 133 PRO A N 1
ATOM 899 C CA . PRO A 1 133 ? 15.968 75.766 52.104 1.00 26.49 133 PRO A CA 1
ATOM 900 C C . PRO A 1 133 ? 16.180 76.592 53.369 1.00 27.41 133 PRO A C 1
ATOM 901 O O . PRO A 1 133 ? 15.343 77.413 53.732 1.00 27.90 133 PRO A O 1
ATOM 905 N N . TYR A 1 134 ? 17.320 76.378 54.020 1.00 28.23 134 TYR A N 1
ATOM 906 C CA . TYR A 1 134 ? 17.634 77.065 55.269 1.00 29.04 134 TYR A CA 1
ATOM 907 C C . TYR A 1 134 ? 18.628 78.220 55.161 1.00 29.32 134 TYR A C 1
ATOM 908 O O . TYR A 1 134 ? 18.766 79.009 56.096 1.00 29.56 134 TYR A O 1
ATOM 917 N N . TYR A 1 135 ? 19.322 78.316 54.032 1.00 29.26 135 TYR A N 1
ATOM 918 C CA . TYR A 1 135 ? 20.269 79.405 53.805 1.00 29.29 135 TYR A CA 1
ATOM 919 C C . TYR A 1 135 ? 20.348 79.694 52.311 1.00 29.94 135 TYR A C 1
ATOM 920 O O . TYR A 1 135 ? 20.263 78.782 51.491 1.00 30.00 135 TYR A O 1
ATOM 929 N N . PRO A 1 136 ? 20.497 80.974 51.936 1.00 30.62 136 PRO A N 1
ATOM 930 C CA . PRO A 1 136 ? 20.577 81.359 50.524 1.00 31.40 136 PRO A CA 1
ATOM 931 C C . PRO A 1 136 ? 21.828 80.871 49.805 1.00 32.03 136 PRO A C 1
ATOM 932 O O . PRO A 1 136 ? 22.837 80.551 50.434 1.00 32.04 136 PRO A O 1
ATOM 936 N N . PRO A 1 137 ? 21.771 80.800 48.468 1.00 32.68 137 PRO A N 1
ATOM 937 C CA . PRO A 1 137 ? 22.913 80.348 47.669 1.00 33.30 137 PRO A CA 1
ATOM 938 C C . PRO A 1 137 ? 23.987 81.427 47.604 1.00 34.18 137 PRO A C 1
ATOM 939 O O . PRO A 1 137 ? 23.702 82.610 47.804 1.00 34.15 137 PRO A O 1
ATOM 943 N N . PRO A 1 138 ? 25.239 81.034 47.325 1.00 34.90 138 PRO A N 1
ATOM 944 C CA . PRO A 1 138 ? 26.336 82.002 47.242 1.00 35.90 138 PRO A CA 1
ATOM 945 C C . PRO A 1 138 ? 25.948 83.235 46.429 1.00 36.84 138 PRO A C 1
ATOM 946 O O . PRO A 1 138 ? 25.594 83.129 45.254 1.00 37.14 138 PRO A O 1
ATOM 950 N N . PRO A 1 139 ? 25.996 84.421 47.057 1.00 37.72 139 PRO A N 1
ATOM 951 C CA . PRO A 1 139 ? 25.650 85.682 46.395 1.00 38.09 139 PRO A CA 1
ATOM 952 C C . PRO A 1 139 ? 26.727 86.124 45.410 1.00 38.45 139 PRO A C 1
ATOM 953 O O . PRO A 1 139 ? 27.857 85.638 45.458 1.00 38.84 139 PRO A O 1
ATOM 957 N N . ILE A 1 149 ? 9.986 80.494 51.750 1.00 41.89 149 ILE A N 1
ATOM 958 C CA . ILE A 1 149 ? 9.615 80.714 50.356 1.00 41.56 149 ILE A CA 1
ATOM 959 C C . ILE A 1 149 ? 10.724 81.444 49.604 1.00 41.30 149 ILE A C 1
ATOM 960 O O . ILE A 1 149 ? 11.068 81.075 48.481 1.00 41.35 149 ILE A O 1
ATOM 962 N N . ASP A 1 150 ? 11.278 82.478 50.231 1.00 40.72 150 ASP A N 1
ATOM 963 C CA . ASP A 1 150 ? 12.346 83.268 49.627 1.00 40.00 150 ASP A CA 1
ATOM 964 C C . ASP A 1 150 ? 13.581 82.428 49.316 1.00 39.33 150 ASP A C 1
ATOM 965 O O . ASP A 1 150 ? 13.981 82.312 48.158 1.00 39.29 150 ASP A O 1
ATOM 967 N N . ILE A 1 151 ? 14.184 81.846 50.350 1.00 38.70 151 ILE A N 1
ATOM 968 C CA . ILE A 1 151 ? 15.381 81.026 50.174 1.00 37.95 151 ILE A CA 1
ATOM 969 C C . ILE A 1 151 ? 15.179 79.933 49.128 1.00 37.37 151 ILE A C 1
ATOM 970 O O . ILE A 1 151 ? 15.970 79.808 48.195 1.00 37.24 151 ILE A O 1
ATOM 975 N N . PRO A 1 152 ? 14.123 79.118 49.275 1.00 36.85 152 PRO A N 1
ATOM 976 C CA . PRO A 1 152 ? 13.895 78.058 48.289 1.00 36.44 152 PRO A CA 1
ATOM 977 C C . PRO A 1 152 ? 13.802 78.645 46.882 1.00 36.07 152 PRO A C 1
ATOM 978 O O . PRO A 1 152 ? 14.407 78.132 45.938 1.00 36.01 152 PRO A O 1
ATOM 982 N N . ALA A 1 153 ? 13.046 79.731 46.754 1.00 35.28 153 ALA A N 1
ATOM 983 C CA . ALA A 1 153 ? 12.873 80.395 45.470 1.00 34.62 153 ALA A CA 1
ATOM 984 C C . ALA A 1 153 ? 14.220 80.845 44.914 1.00 34.03 153 ALA A C 1
ATOM 985 O O . ALA A 1 153 ? 14.452 80.778 43.707 1.00 34.03 153 ALA A O 1
ATOM 987 N N . GLN A 1 154 ? 15.105 81.302 45.798 1.00 33.15 154 GLN A N 1
ATOM 988 C CA . GLN A 1 154 ? 16.429 81.755 45.384 1.00 32.36 154 GLN A CA 1
ATOM 989 C C . GLN A 1 154 ? 17.200 80.616 44.727 1.00 31.50 154 GLN A C 1
ATOM 990 O O . GLN A 1 154 ? 17.800 80.792 43.668 1.00 31.06 154 GLN A O 1
ATOM 996 N N . TRP A 1 155 ? 17.185 79.449 45.364 1.00 30.57 155 TRP A N 1
ATOM 997 C CA . TRP A 1 155 ? 17.881 78.290 44.823 1.00 30.14 155 TRP A CA 1
ATOM 998 C C . TRP A 1 155 ? 17.248 77.805 43.526 1.00 30.16 155 TRP A C 1
ATOM 999 O O . TRP A 1 155 ? 17.952 77.410 42.597 1.00 29.53 155 TRP A O 1
ATOM 1010 N N . GLU A 1 156 ? 15.920 77.829 43.464 1.00 30.32 156 GLU A N 1
ATOM 1011 C CA . GLU A 1 156 ? 15.229 77.394 42.255 1.00 30.75 156 GLU A CA 1
ATOM 1012 C C . GLU A 1 156 ? 15.579 78.334 41.109 1.00 30.37 156 GLU A C 1
ATOM 1013 O O . GLU A 1 156 ? 15.738 77.904 39.968 1.00 30.35 156 GLU A O 1
ATOM 1019 N N . ARG A 1 157 ? 15.702 79.620 41.421 1.00 29.90 157 ARG A N 1
ATOM 1020 C CA . ARG A 1 157 ? 16.054 80.617 40.419 1.00 29.60 157 ARG A CA 1
ATOM 1021 C C . ARG A 1 157 ? 17.396 80.251 39.785 1.00 28.63 157 ARG A C 1
ATOM 1022 O O . ARG A 1 157 ? 17.523 80.207 38.560 1.00 28.06 157 ARG A O 1
ATOM 1030 N N . ASN A 1 158 ? 18.398 79.988 40.619 1.00 27.49 158 ASN A N 1
ATOM 1031 C CA . ASN A 1 158 ? 19.714 79.622 40.106 1.00 26.43 158 ASN A CA 1
ATOM 1032 C C . ASN A 1 158 ? 19.648 78.298 39.354 1.00 25.58 158 ASN A C 1
ATOM 1033 O O . ASN A 1 158 ? 20.320 78.119 38.340 1.00 25.04 158 ASN A O 1
ATOM 1038 N N . ASN A 1 159 ? 18.834 77.376 39.857 1.00 24.58 159 ASN A N 1
ATOM 1039 C CA . ASN A 1 159 ? 18.683 76.069 39.229 1.00 24.15 159 ASN A CA 1
ATOM 1040 C C . ASN A 1 159 ? 18.047 76.242 37.852 1.00 24.07 159 ASN A C 1
ATOM 1041 O O . ASN A 1 159 ? 18.408 75.554 36.900 1.00 23.90 159 ASN A O 1
ATOM 1046 N N . GLN A 1 160 ? 17.101 77.171 37.747 1.00 23.95 160 GLN A N 1
ATOM 1047 C CA . GLN A 1 160 ? 16.445 77.433 36.471 1.00 23.84 160 GLN A CA 1
ATOM 1048 C C . GLN A 1 160 ? 17.461 78.069 35.526 1.00 23.84 160 GLN A C 1
ATOM 1049 O O . GLN A 1 160 ? 17.446 77.815 34.321 1.00 23.93 160 GLN A O 1
ATOM 1051 N N . SER A 1 161 ? 18.344 78.894 36.080 0.50 23.77 161 SER A N 1
ATOM 1052 C CA . SER A 1 161 ? 19.373 79.560 35.289 0.50 23.57 161 SER A CA 1
ATOM 1053 C C . SER A 1 161 ? 20.341 78.524 34.728 0.50 23.42 161 SER A C 1
ATOM 1054 O O . SER A 1 161 ? 20.796 78.634 33.589 0.50 23.14 161 SER A O 1
ATOM 1057 N N . ALA A 1 162 ? 20.653 77.518 35.539 1.00 23.14 162 ALA A N 1
ATOM 1058 C CA . ALA A 1 162 ? 21.560 76.458 35.120 1.00 23.10 162 ALA A CA 1
ATOM 1059 C C . ALA A 1 162 ? 20.913 75.665 33.989 1.00 22.80 162 ALA A C 1
ATOM 1060 O O . ALA A 1 162 ? 21.589 75.263 33.044 1.00 22.39 162 ALA A O 1
ATOM 1062 N N . TYR A 1 163 ? 19.604 75.443 34.084 1.00 22.59 163 TYR A N 1
ATOM 1063 C CA . TYR A 1 163 ? 18.903 74.698 33.042 1.00 22.80 163 TYR A CA 1
ATOM 1064 C C . TYR A 1 163 ? 18.950 75.473 31.728 1.00 23.04 163 TYR A C 1
ATOM 1065 O O . TYR A 1 163 ? 19.175 74.901 30.661 1.00 23.05 163 TYR A O 1
ATOM 1074 N N . GLN A 1 164 ? 18.733 76.780 31.806 1.00 23.22 164 GLN A N 1
ATOM 1075 C CA . GLN A 1 164 ? 18.759 77.604 30.607 1.00 23.79 164 GLN A CA 1
ATOM 1076 C C . GLN A 1 164 ? 20.112 77.540 29.912 1.00 23.14 164 GLN A C 1
ATOM 1077 O O . GLN A 1 164 ? 20.194 77.599 28.686 1.00 22.90 164 GLN A O 1
ATOM 1083 N N . ARG A 1 165 ? 21.175 77.392 30.693 1.00 22.03 165 ARG A N 1
ATOM 1084 C CA . ARG A 1 165 ? 22.510 77.319 30.118 1.00 21.84 165 ARG A CA 1
ATOM 1085 C C . ARG A 1 165 ? 22.918 75.912 29.694 1.00 20.45 165 ARG A C 1
ATOM 1086 O O . ARG A 1 165 ? 23.568 75.741 28.667 1.00 19.85 165 ARG A O 1
ATOM 1094 N N . TYR A 1 166 ? 22.522 74.906 30.471 1.00 19.26 166 TYR A N 1
ATOM 1095 C CA . TYR A 1 166 ? 22.930 73.529 30.186 1.00 18.33 166 TYR A CA 1
ATOM 1096 C C . TYR A 1 166 ? 21.862 72.524 29.777 1.00 17.76 166 TYR A C 1
ATOM 1097 O O . TYR A 1 166 ? 22.178 71.531 29.123 1.00 16.89 166 TYR A O 1
ATOM 1106 N N . GLY A 1 167 ? 20.621 72.765 30.189 1.00 17.04 167 GLY A N 1
ATOM 1107 C CA . GLY A 1 167 ? 19.531 71.848 29.891 1.00 16.92 167 GLY A CA 1
ATOM 1108 C C . GLY A 1 167 ? 19.402 71.367 28.458 1.00 16.60 167 GLY A C 1
ATOM 1109 O O . GLY A 1 167 ? 19.441 70.163 28.194 1.00 15.93 167 GLY A O 1
ATOM 1110 N N . GLY A 1 168 ? 19.227 72.308 27.536 1.00 16.42 168 GLY A N 1
ATOM 1111 C CA . GLY A 1 168 ? 19.088 71.959 26.134 1.00 16.63 168 GLY A CA 1
ATOM 1112 C C . GLY A 1 168 ? 20.220 71.095 25.613 1.00 16.71 168 GLY A C 1
ATOM 1113 O O . GLY A 1 168 ? 19.988 70.081 24.954 1.00 16.61 168 GLY A O 1
ATOM 1114 N N . LEU A 1 169 ? 21.451 71.497 25.905 1.00 16.92 169 LEU A N 1
ATOM 1115 C CA . LEU A 1 169 ? 22.623 70.752 25.463 1.00 16.73 169 LEU A CA 1
ATOM 1116 C C . LEU A 1 169 ? 22.676 69.364 26.097 1.00 16.34 169 LEU A C 1
ATOM 1117 O O . LEU A 1 169 ? 22.907 68.368 25.410 1.00 16.31 169 LEU A O 1
ATOM 1122 N N . LEU A 1 170 ? 22.465 69.307 27.408 1.00 15.62 170 LEU A N 1
ATOM 1123 C CA . LEU A 1 170 ? 22.500 68.040 28.132 1.00 15.79 170 LEU A CA 1
ATOM 1124 C C . LEU A 1 170 ? 21.503 67.041 27.570 1.00 16.25 170 LEU A C 1
ATOM 1125 O O . LEU A 1 170 ? 21.854 65.904 27.252 1.00 15.90 170 LEU A O 1
ATOM 1130 N N . ASN A 1 171 ? 20.254 67.470 27.447 1.00 16.29 171 ASN A N 1
ATOM 1131 C CA . ASN A 1 171 ? 19.221 66.578 26.947 1.00 16.68 171 ASN A CA 1
ATOM 1132 C C . ASN A 1 171 ? 19.387 66.192 25.487 1.00 16.55 171 ASN A C 1
ATOM 1133 O O . ASN A 1 171 ? 18.928 65.127 25.075 1.00 16.84 171 ASN A O 1
ATOM 1138 N N . SER A 1 172 ? 20.041 67.041 24.700 1.00 15.92 172 SER A N 1
ATOM 1139 C CA . SER A 1 172 ? 20.267 66.695 23.304 1.00 15.59 172 SER A CA 1
ATOM 1140 C C . SER A 1 172 ? 21.242 65.517 23.297 1.00 15.67 172 SER A C 1
ATOM 1141 O O . SER A 1 172 ? 21.056 64.542 22.573 1.00 14.91 172 SER A O 1
ATOM 1144 N N . HIS A 1 173 ? 22.282 65.612 24.122 1.00 15.69 173 HIS A N 1
ATOM 1145 C CA . HIS A 1 173 ? 23.272 64.549 24.239 1.00 15.77 173 HIS A CA 1
ATOM 1146 C C . HIS A 1 173 ? 22.630 63.273 24.775 1.00 15.96 173 HIS A C 1
ATOM 1147 O O . HIS A 1 173 ? 22.921 62.171 24.309 1.00 16.74 173 HIS A O 1
ATOM 1154 N N . ARG A 1 174 ? 21.760 63.426 25.767 1.00 16.16 174 ARG A N 1
ATOM 1155 C CA . ARG A 1 174 ? 21.086 62.284 26.358 1.00 16.16 174 ARG A CA 1
ATOM 1156 C C . ARG A 1 174 ? 20.176 61.601 25.338 1.00 16.77 174 ARG A C 1
ATOM 1157 O O . ARG A 1 174 ? 20.033 60.379 25.353 1.00 16.38 174 ARG A O 1
ATOM 1165 N N . ASP A 1 175 ? 19.568 62.387 24.450 1.00 16.79 175 ASP A N 1
ATOM 1166 C CA . ASP A 1 175 ? 18.713 61.812 23.410 1.00 17.76 175 ASP A CA 1
ATOM 1167 C C . ASP A 1 175 ? 19.555 60.861 22.571 1.00 18.22 175 ASP A C 1
ATOM 1168 O O . ASP A 1 175 ? 19.130 59.749 22.242 1.00 18.38 175 ASP A O 1
ATOM 1173 N N . ALA A 1 176 ? 20.753 61.318 22.221 1.00 18.20 176 ALA A N 1
ATOM 1174 C CA . ALA A 1 176 ? 21.661 60.542 21.392 1.00 19.40 176 ALA A CA 1
ATOM 1175 C C . ALA A 1 176 ? 22.049 59.192 21.978 1.00 19.64 176 ALA A C 1
ATOM 1176 O O . ALA A 1 176 ? 22.377 58.272 21.231 1.00 19.93 176 ALA A O 1
ATOM 1178 N N . ILE A 1 177 ? 22.028 59.061 23.303 1.00 19.96 177 ILE A N 1
ATOM 1179 C CA . ILE A 1 177 ? 22.377 57.780 23.909 1.00 19.89 177 ILE A CA 1
ATOM 1180 C C . ILE A 1 177 ? 21.190 57.095 24.591 1.00 19.87 177 ILE A C 1
ATOM 1181 O O . ILE A 1 177 ? 21.360 56.255 25.476 1.00 19.79 177 ILE A O 1
ATOM 1186 N N . GLY A 1 178 ? 19.986 57.471 24.172 1.00 19.86 178 GLY A N 1
ATOM 1187 C CA . GLY A 1 178 ? 18.773 56.863 24.696 1.00 20.25 178 GLY A CA 1
ATOM 1188 C C . GLY A 1 178 ? 18.397 57.044 26.154 1.00 20.10 178 GLY A C 1
ATOM 1189 O O . GLY A 1 178 ? 17.764 56.163 26.739 1.00 20.64 178 GLY A O 1
ATOM 1190 N N . LEU A 1 179 ? 18.764 58.173 26.748 1.00 19.68 179 LEU A N 1
ATOM 1191 C CA . LEU A 1 179 ? 18.420 58.429 28.141 1.00 19.56 179 LEU A CA 1
ATOM 1192 C C . LEU A 1 179 ? 17.327 59.486 28.223 1.00 19.78 179 LEU A C 1
ATOM 1193 O O . LEU A 1 179 ? 17.280 60.410 27.407 1.00 19.73 179 LEU A O 1
ATOM 1198 N N . PRO A 1 180 ? 16.433 59.365 29.215 1.00 19.92 180 PRO A N 1
ATOM 1199 C CA . PRO A 1 180 ? 15.344 60.328 29.386 1.00 20.25 180 PRO A CA 1
ATOM 1200 C C . PRO A 1 180 ? 15.885 61.708 29.750 1.00 20.22 180 PRO A C 1
ATOM 1201 O O . PRO A 1 180 ? 16.985 61.831 30.298 1.00 19.87 180 PRO A O 1
ATOM 1205 N N . PRO A 1 181 ? 15.121 62.764 29.449 1.00 20.07 181 PRO A N 1
ATOM 1206 C CA . PRO A 1 181 ? 15.547 64.133 29.748 1.00 19.96 181 PRO A CA 1
ATOM 1207 C C . PRO A 1 181 ? 15.613 64.485 31.232 1.00 20.02 181 PRO A C 1
ATOM 1208 O O . PRO A 1 181 ? 14.855 63.958 32.048 1.00 19.28 181 PRO A O 1
ATOM 1212 N N . VAL A 1 182 ? 16.538 65.380 31.564 1.00 19.77 182 VAL A N 1
ATOM 1213 C CA . VAL A 1 182 ? 16.719 65.848 32.932 1.00 19.87 182 VAL A CA 1
ATOM 1214 C C . VAL A 1 182 ? 16.046 67.211 33.036 1.00 20.18 182 VAL A C 1
ATOM 1215 O O . VAL A 1 182 ? 16.194 68.046 32.147 1.00 20.03 182 VAL A O 1
ATOM 1219 N N . GLU A 1 183 ? 15.301 67.432 34.114 1.00 20.29 183 GLU A N 1
ATOM 1220 C CA . GLU A 1 183 ? 14.612 68.705 34.305 1.00 21.36 183 GLU A CA 1
ATOM 1221 C C . GLU A 1 183 ? 15.178 69.514 35.470 1.00 20.27 183 GLU A C 1
ATOM 1222 O O . GLU A 1 183 ? 15.009 70.731 35.531 1.00 20.72 183 GLU A O 1
ATOM 1228 N N . ASP A 1 184 ? 15.851 68.830 36.387 1.00 19.15 184 ASP A N 1
ATOM 1229 C CA . ASP A 1 184 ? 16.421 69.464 37.574 1.00 18.05 184 ASP A CA 1
ATOM 1230 C C . ASP A 1 184 ? 17.944 69.322 37.545 1.00 17.21 184 ASP A C 1
ATOM 1231 O O . ASP A 1 184 ? 18.482 68.289 37.933 1.00 17.05 184 ASP A O 1
ATOM 1236 N N . ILE A 1 185 ? 18.635 70.364 37.084 1.00 15.96 185 ILE A N 1
ATOM 1237 C CA . ILE A 1 185 ? 20.095 70.324 36.971 1.00 15.51 185 ILE A CA 1
ATOM 1238 C C . ILE A 1 185 ? 20.832 70.141 38.300 1.00 15.18 185 ILE A C 1
ATOM 1239 O O . ILE A 1 185 ? 21.745 69.318 38.398 1.00 14.69 185 ILE A O 1
ATOM 1244 N N . PHE A 1 186 ? 20.445 70.898 39.321 1.00 14.90 186 PHE A N 1
ATOM 1245 C CA . PHE A 1 186 ? 21.122 70.787 40.613 1.00 15.02 186 PHE A CA 1
ATOM 1246 C C . PHE A 1 186 ? 21.027 69.395 41.227 1.00 14.88 186 PHE A C 1
ATOM 1247 O O . PHE A 1 186 ? 22.027 68.831 41.666 1.00 14.66 186 PHE A O 1
ATOM 1255 N N . THR A 1 187 ? 19.827 68.829 41.266 1.00 14.61 187 THR A N 1
ATOM 1256 C CA . THR A 1 187 ? 19.685 67.506 41.850 1.00 14.90 187 THR A CA 1
ATOM 1257 C C . THR A 1 187 ? 20.437 66.461 41.028 1.00 13.95 187 THR A C 1
ATOM 1258 O O . THR A 1 187 ? 21.065 65.558 41.578 1.00 13.55 187 THR A O 1
ATOM 1262 N N . PHE A 1 188 ? 20.398 66.592 39.707 1.00 13.62 188 PHE A N 1
ATOM 1263 C CA . PHE A 1 188 ? 21.082 65.628 38.861 1.00 12.81 188 PHE A CA 1
ATOM 1264 C C . PHE A 1 188 ? 22.602 65.715 39.010 1.00 13.02 188 PHE A C 1
ATOM 1265 O O . PHE A 1 188 ? 23.271 64.708 39.260 1.00 12.71 188 PHE A O 1
ATOM 1273 N N . GLY A 1 189 ? 23.139 66.919 38.868 1.00 12.28 189 GLY A N 1
ATOM 1274 C CA . GLY A 1 189 ? 24.579 67.095 38.957 1.00 12.57 189 GLY A CA 1
ATOM 1275 C C . GLY A 1 189 ? 25.189 66.857 40.324 1.00 12.47 189 GLY A C 1
ATOM 1276 O O . GLY A 1 189 ? 26.250 66.242 40.432 1.00 12.23 189 GLY A O 1
ATOM 1277 N N . TYR A 1 190 ? 24.527 67.339 41.371 1.00 12.72 190 TYR A N 1
ATOM 1278 C CA . TYR A 1 190 ? 25.050 67.181 42.725 1.00 13.51 190 TYR A CA 1
ATOM 1279 C C . TYR A 1 190 ? 24.577 65.922 43.440 1.00 14.05 190 TYR A C 1
ATOM 1280 O O . TYR A 1 190 ? 25.217 65.473 44.394 1.00 14.20 190 TYR A O 1
ATOM 1289 N N . THR A 1 191 ? 23.467 65.360 42.963 1.00 14.58 191 THR A N 1
ATOM 1290 C CA . THR A 1 191 ? 22.805 64.187 43.553 1.00 15.61 191 THR A CA 1
ATOM 1291 C C . THR A 1 191 ? 22.157 64.711 44.826 1.00 16.65 191 THR A C 1
ATOM 1292 O O . THR A 1 191 ? 22.389 65.859 45.211 1.00 16.40 191 THR A O 1
ATOM 1296 N N . ASP A 1 192 ? 21.331 63.896 45.474 1.00 17.77 192 ASP A N 1
ATOM 1297 C CA . ASP A 1 192 ? 20.692 64.340 46.704 1.00 19.10 192 ASP A CA 1
ATOM 1298 C C . ASP A 1 192 ? 21.468 63.836 47.918 1.00 18.94 192 ASP A C 1
ATOM 1299 O O . ASP A 1 192 ? 20.984 63.897 49.046 1.00 19.48 192 ASP A O 1
ATOM 1304 N N . HIS A 1 193 ? 22.682 63.354 47.673 1.00 18.50 193 HIS A N 1
ATOM 1305 C CA . HIS A 1 193 ? 23.546 62.845 48.733 1.00 18.27 193 HIS A CA 1
ATOM 1306 C C . HIS A 1 193 ? 24.998 63.213 48.440 1.00 17.43 193 HIS A C 1
ATOM 1307 O O . HIS A 1 193 ? 25.883 62.366 48.477 1.00 17.48 193 HIS A O 1
ATOM 1314 N N . PRO A 1 194 ? 25.258 64.494 48.154 1.00 16.52 194 PRO A N 1
ATOM 1315 C CA . PRO A 1 194 ? 26.626 64.924 47.857 1.00 16.02 194 PRO A CA 1
ATOM 1316 C C . PRO A 1 194 ? 27.542 64.865 49.068 1.00 15.73 194 PRO A C 1
ATOM 1317 O O . PRO A 1 194 ? 27.085 64.960 50.205 1.00 15.93 194 PRO A O 1
ATOM 1321 N N . TRP A 1 195 ? 28.834 64.688 48.820 1.00 15.17 195 TRP A N 1
ATOM 1322 C CA . TRP A 1 195 ? 29.806 64.685 49.906 1.00 14.76 195 TRP A CA 1
ATOM 1323 C C . TRP A 1 195 ? 30.327 66.111 50.005 1.00 13.37 195 TRP A C 1
ATOM 1324 O O . TRP A 1 195 ? 30.301 66.859 49.024 1.00 12.82 195 TRP A O 1
ATOM 1335 N N . VAL A 1 196 ? 30.781 66.491 51.192 1.00 11.77 196 VAL A N 1
ATOM 1336 C CA . VAL A 1 196 ? 31.367 67.814 51.387 1.00 11.43 196 VAL A CA 1
ATOM 1337 C C . VAL A 1 196 ? 32.790 67.526 51.834 1.00 10.95 196 VAL A C 1
ATOM 1338 O O . VAL A 1 196 ? 33.030 67.132 52.981 1.00 10.45 196 VAL A O 1
ATOM 1342 N N . ALA A 1 197 ? 33.721 67.678 50.894 1.00 10.40 197 ALA A N 1
ATOM 1343 C CA . ALA A 1 197 ? 35.131 67.422 51.135 1.00 10.20 197 ALA A CA 1
ATOM 1344 C C . ALA A 1 197 ? 35.788 68.650 51.743 1.00 10.27 197 ALA A C 1
ATOM 1345 O O . ALA A 1 197 ? 36.643 69.296 51.127 1.00 9.84 197 ALA A O 1
ATOM 1347 N N . ALA A 1 198 ? 35.372 68.964 52.962 1.00 9.48 198 ALA A N 1
ATOM 1348 C CA . ALA A 1 198 ? 35.896 70.103 53.696 1.00 9.46 198 ALA A CA 1
ATOM 1349 C C . ALA A 1 198 ? 35.871 69.713 55.171 1.00 10.41 198 ALA A C 1
ATOM 1350 O O . ALA A 1 198 ? 35.129 68.816 55.567 1.00 10.53 198 ALA A O 1
ATOM 1352 N N . ASP A 1 199 ? 36.684 70.379 55.981 1.00 10.85 199 ASP A N 1
ATOM 1353 C CA . ASP A 1 199 ? 36.752 70.069 57.406 1.00 10.90 199 ASP A CA 1
ATOM 1354 C C . ASP A 1 199 ? 35.516 70.548 58.166 1.00 10.94 199 ASP A C 1
ATOM 1355 O O . ASP A 1 199 ? 35.030 71.651 57.942 1.00 10.75 199 ASP A O 1
ATOM 1360 N N . PRO A 1 200 ? 34.990 69.714 59.082 1.00 11.80 200 PRO A N 1
ATOM 1361 C CA . PRO A 1 200 ? 33.802 70.107 59.849 1.00 12.25 200 PRO A CA 1
ATOM 1362 C C . PRO A 1 200 ? 34.015 71.246 60.846 1.00 13.13 200 PRO A C 1
ATOM 1363 O O . PRO A 1 200 ? 33.050 71.874 61.285 1.00 13.57 200 PRO A O 1
ATOM 1367 N N . VAL A 1 201 ? 35.265 71.517 61.213 1.00 13.08 201 VAL A N 1
ATOM 1368 C CA . VAL A 1 201 ? 35.528 72.620 62.134 1.00 12.95 201 VAL A CA 1
ATOM 1369 C C . VAL A 1 201 ? 35.710 73.901 61.324 1.00 12.02 201 VAL A C 1
ATOM 1370 O O . VAL A 1 201 ? 35.077 74.919 61.597 1.00 12.35 201 VAL A O 1
ATOM 1374 N N . LEU A 1 202 ? 36.557 73.833 60.304 1.00 11.37 202 LEU A N 1
ATOM 1375 C CA . LEU A 1 202 ? 36.822 74.990 59.460 1.00 10.99 202 LEU A CA 1
ATOM 1376 C C . LEU A 1 202 ? 35.621 75.432 58.630 1.00 10.84 202 LEU A C 1
ATOM 1377 O O . LEU A 1 202 ? 35.317 76.621 58.548 1.00 10.21 202 LEU A O 1
ATOM 1382 N N . ALA A 1 203 ? 34.932 74.464 58.026 1.00 11.38 203 ALA A N 1
ATOM 1383 C CA . ALA A 1 203 ? 33.795 74.749 57.153 1.00 11.81 203 ALA A CA 1
ATOM 1384 C C . ALA A 1 203 ? 32.618 73.837 57.471 1.00 12.25 203 ALA A C 1
ATOM 1385 O O . ALA A 1 203 ? 32.298 72.926 56.706 1.00 12.15 203 ALA A O 1
ATOM 1387 N N . PRO A 1 204 ? 31.940 74.090 58.597 1.00 13.10 204 PRO A N 1
ATOM 1388 C CA . PRO A 1 204 ? 30.796 73.270 59.012 1.00 14.10 204 PRO A CA 1
ATOM 1389 C C . PRO A 1 204 ? 29.592 73.227 58.076 1.00 14.97 204 PRO A C 1
ATOM 1390 O O . PRO A 1 204 ? 29.024 74.254 57.721 1.00 15.05 204 PRO A O 1
ATOM 1394 N N . LEU A 1 205 ? 29.199 72.023 57.684 1.00 16.47 205 LEU A N 1
ATOM 1395 C CA . LEU A 1 205 ? 28.037 71.875 56.819 1.00 18.35 205 LEU A CA 1
ATOM 1396 C C . LEU A 1 205 ? 26.822 72.399 57.590 1.00 19.64 205 LEU A C 1
ATOM 1397 O O . LEU A 1 205 ? 26.623 72.054 58.756 1.00 19.88 205 LEU A O 1
ATOM 1402 N N . GLN A 1 206 ? 26.019 73.244 56.955 1.00 20.83 206 GLN A N 1
ATOM 1403 C CA . GLN A 1 206 ? 24.844 73.785 57.627 1.00 22.30 206 GLN A CA 1
ATOM 1404 C C . GLN A 1 206 ? 23.601 72.962 57.305 1.00 23.14 206 GLN A C 1
ATOM 1405 O O . GLN A 1 206 ? 23.624 72.106 56.415 1.00 22.75 206 GLN A O 1
ATOM 1411 N N . PRO A 1 207 ? 22.501 73.197 58.041 1.00 23.85 207 PRO A N 1
ATOM 1412 C CA . PRO A 1 207 ? 21.260 72.455 57.812 1.00 24.08 207 PRO A CA 1
ATOM 1413 C C . PRO A 1 207 ? 20.784 72.466 56.367 1.00 23.90 207 PRO A C 1
ATOM 1414 O O . PRO A 1 207 ? 20.826 73.493 55.687 1.00 23.83 207 PRO A O 1
ATOM 1418 N N . THR A 1 208 ? 20.329 71.308 55.909 1.00 24.36 208 THR A N 1
ATOM 1419 C CA . THR A 1 208 ? 19.817 71.158 54.555 1.00 24.68 208 THR A CA 1
ATOM 1420 C C . THR A 1 208 ? 18.897 69.943 54.516 1.00 24.86 208 THR A C 1
ATOM 1421 O O . THR A 1 208 ? 18.937 69.093 55.409 1.00 25.26 208 THR A O 1
ATOM 1425 N N . ASP A 1 209 ? 18.061 69.864 53.487 1.00 25.14 209 ASP A N 1
ATOM 1426 C CA . ASP A 1 209 ? 17.148 68.742 53.357 1.00 25.35 209 ASP A CA 1
ATOM 1427 C C . ASP A 1 209 ? 17.783 67.624 52.536 1.00 24.66 209 ASP A C 1
ATOM 1428 O O . ASP A 1 209 ? 17.188 66.565 52.354 1.00 24.52 209 ASP A O 1
ATOM 1433 N N . LEU A 1 210 ? 18.995 67.859 52.042 1.00 23.85 210 LEU A N 1
ATOM 1434 C CA . LEU A 1 210 ? 19.696 66.851 51.255 1.00 23.05 210 LEU A CA 1
ATOM 1435 C C . LEU A 1 210 ? 20.494 65.952 52.191 1.00 22.68 210 LEU A C 1
ATOM 1436 O O . LEU A 1 210 ? 20.849 66.361 53.298 1.00 23.22 210 LEU A O 1
ATOM 1441 N N . ASP A 1 211 ? 20.773 64.730 51.751 1.00 21.90 211 ASP A N 1
ATOM 1442 C CA . ASP A 1 211 ? 21.541 63.794 52.563 1.00 21.38 211 ASP A CA 1
ATOM 1443 C C . ASP A 1 211 ? 23.038 64.019 52.353 1.00 19.94 211 ASP A C 1
ATOM 1444 O O . ASP A 1 211 ? 23.767 63.109 51.970 1.00 19.60 211 ASP A O 1
ATOM 1449 N N . ALA A 1 212 ? 23.488 65.243 52.604 1.00 19.09 212 ALA A N 1
ATOM 1450 C CA . ALA A 1 212 ? 24.898 65.578 52.446 1.00 17.94 212 ALA A CA 1
ATOM 1451 C C . ALA A 1 212 ? 25.719 64.975 53.579 1.00 17.71 212 ALA A C 1
ATOM 1452 O O . ALA A 1 212 ? 25.269 64.920 54.723 1.00 16.97 212 ALA A O 1
ATOM 1454 N N . VAL A 1 213 ? 26.927 64.535 53.241 1.00 17.09 213 VAL A N 1
ATOM 1455 C CA . VAL A 1 213 ? 27.847 63.920 54.191 1.00 17.51 213 VAL A CA 1
ATOM 1456 C C . VAL A 1 213 ? 29.157 64.703 54.188 1.00 16.72 213 VAL A C 1
ATOM 1457 O O . VAL A 1 213 ? 29.728 64.931 53.127 1.00 16.79 213 VAL A O 1
ATOM 1461 N N . GLN A 1 214 ? 29.623 65.120 55.365 1.00 15.70 214 GLN A N 1
ATOM 1462 C CA . GLN A 1 214 ? 30.878 65.875 55.457 1.00 15.33 214 GLN A CA 1
ATOM 1463 C C . GLN A 1 214 ? 32.016 64.957 55.896 1.00 15.23 214 GLN A C 1
ATOM 1464 O O . GLN A 1 214 ? 32.032 64.441 57.014 1.00 15.29 214 GLN A O 1
ATOM 1470 N N . THR A 1 215 ? 32.984 64.784 55.005 1.00 14.71 215 THR A N 1
ATOM 1471 C CA . THR A 1 215 ? 34.104 63.876 55.227 1.00 13.92 215 THR A CA 1
ATOM 1472 C C . THR A 1 215 ? 35.391 64.466 55.778 1.00 13.82 215 THR A C 1
ATOM 1473 O O . THR A 1 215 ? 36.172 63.768 56.425 1.00 13.97 215 THR A O 1
ATOM 1477 N N . GLY A 1 216 ? 35.605 65.748 55.511 1.00 13.20 216 GLY A N 1
ATOM 1478 C CA . GLY A 1 216 ? 36.838 66.399 55.900 1.00 11.85 216 GLY A CA 1
ATOM 1479 C C . GLY A 1 216 ? 37.511 66.625 54.554 1.00 11.29 216 GLY A C 1
ATOM 1480 O O . GLY A 1 216 ? 37.134 65.988 53.567 1.00 10.28 216 GLY A O 1
ATOM 1481 N N . ALA A 1 217 ? 38.487 67.521 54.481 1.00 10.57 217 ALA A N 1
ATOM 1482 C CA . ALA A 1 217 ? 39.153 67.776 53.207 1.00 10.83 217 ALA A CA 1
ATOM 1483 C C . ALA A 1 217 ? 39.953 66.568 52.711 1.00 10.91 217 ALA A C 1
ATOM 1484 O O . ALA A 1 217 ? 40.395 65.737 53.502 1.00 10.11 217 ALA A O 1
ATOM 1486 N N . TRP A 1 218 ? 40.123 66.469 51.394 1.00 10.76 218 TRP A N 1
ATOM 1487 C CA . TRP A 1 218 ? 40.882 65.373 50.794 1.00 11.54 218 TRP A CA 1
ATOM 1488 C C . TRP A 1 218 ? 42.270 65.905 50.475 1.00 12.45 218 TRP A C 1
ATOM 1489 O O . TRP A 1 218 ? 42.477 66.546 49.447 1.00 12.76 218 TRP A O 1
ATOM 1500 N N . ILE A 1 219 ? 43.218 65.641 51.368 1.00 13.41 219 ILE A N 1
ATOM 1501 C CA . ILE A 1 219 ? 44.583 66.128 51.199 1.00 14.66 219 ILE A CA 1
ATOM 1502 C C . ILE A 1 219 ? 45.568 65.075 51.683 1.00 15.29 219 ILE A C 1
ATOM 1503 O O . ILE A 1 219 ? 45.406 64.535 52.773 1.00 16.34 219 ILE A O 1
ATOM 1508 N N . LEU A 1 220 ? 46.584 64.785 50.875 1.00 15.54 220 LEU A N 1
ATOM 1509 C CA . LEU A 1 220 ? 47.595 63.801 51.246 1.00 16.19 220 LEU A CA 1
ATOM 1510 C C . LEU A 1 220 ? 48.753 64.497 51.946 1.00 17.07 220 LEU A C 1
ATOM 1511 O O . LEU A 1 220 ? 49.070 65.644 51.638 1.00 16.25 220 LEU A O 1
ATOM 1516 N N . PRO A 1 221 ? 49.400 63.811 52.899 1.00 17.91 221 PRO A N 1
ATOM 1517 C CA . PRO A 1 221 ? 50.526 64.436 53.597 1.00 18.64 221 PRO A CA 1
ATOM 1518 C C . PRO A 1 221 ? 51.682 64.676 52.630 1.00 19.12 221 PRO A C 1
ATOM 1519 O O . PRO A 1 221 ? 51.959 63.848 51.758 1.00 18.54 221 PRO A O 1
ATOM 1523 N N . ASP A 1 222 ? 52.341 65.820 52.771 1.00 19.72 222 ASP A N 1
ATOM 1524 C CA . ASP A 1 222 ? 53.470 66.165 51.913 1.00 20.78 222 ASP A CA 1
ATOM 1525 C C . ASP A 1 222 ? 54.736 65.951 52.737 1.00 21.81 222 ASP A C 1
ATOM 1526 O O . ASP A 1 222 ? 54.910 66.571 53.788 1.00 21.35 222 ASP A O 1
ATOM 1531 N N . GLU A 1 223 ? 55.610 65.067 52.261 1.00 22.99 223 GLU A N 1
ATOM 1532 C CA . GLU A 1 223 ? 56.844 64.750 52.974 1.00 24.95 223 GLU A CA 1
ATOM 1533 C C . GLU A 1 223 ? 58.086 65.465 52.463 1.00 24.85 223 GLU A C 1
ATOM 1534 O O . GLU A 1 223 ? 59.136 65.422 53.106 1.00 25.94 223 GLU A O 1
ATOM 1540 N N . ARG A 1 224 ? 57.976 66.114 51.312 1.00 24.82 224 ARG A N 1
ATOM 1541 C CA . ARG A 1 224 ? 59.115 66.819 50.739 1.00 24.77 224 ARG A CA 1
ATOM 1542 C C . ARG A 1 224 ? 59.711 67.814 51.732 1.00 24.39 224 ARG A C 1
ATOM 1543 O O . ARG A 1 224 ? 58.989 68.572 52.377 1.00 24.17 224 ARG A O 1
ATOM 1551 N N . PRO A 1 225 ? 61.044 67.806 51.884 1.00 23.83 225 PRO A N 1
ATOM 1552 C CA . PRO A 1 225 ? 61.670 68.742 52.817 1.00 22.98 225 PRO A CA 1
ATOM 1553 C C . PRO A 1 225 ? 61.779 70.100 52.133 1.00 21.98 225 PRO A C 1
ATOM 1554 O O . PRO A 1 225 ? 61.633 70.197 50.914 1.00 21.38 225 PRO A O 1
ATOM 1558 N N . LEU A 1 226 ? 62.014 71.148 52.911 1.00 21.15 226 LEU A N 1
ATOM 1559 C CA . LEU A 1 226 ? 62.168 72.469 52.323 1.00 20.61 226 LEU A CA 1
ATOM 1560 C C . LEU A 1 226 ? 63.569 72.531 51.718 1.00 20.15 226 LEU A C 1
ATOM 1561 O O . LEU A 1 226 ? 64.477 71.839 52.182 1.00 19.84 226 LEU A O 1
ATOM 1566 N N . SER A 1 227 ? 63.745 73.344 50.684 1.00 19.55 227 SER A N 1
ATOM 1567 C CA . SER A 1 227 ? 65.052 73.465 50.046 1.00 19.54 227 SER A CA 1
ATOM 1568 C C . SER A 1 227 ? 66.047 74.038 51.046 1.00 19.01 227 SER A C 1
ATOM 1569 O O . SER A 1 227 ? 65.671 74.773 51.959 1.00 18.88 227 SER A O 1
ATOM 1572 N N . PRO A 1 228 ? 67.335 73.699 50.898 1.00 18.51 228 PRO A N 1
ATOM 1573 C CA . PRO A 1 228 ? 68.344 74.216 51.826 1.00 18.34 228 PRO A CA 1
ATOM 1574 C C . PRO A 1 228 ? 68.370 75.742 51.862 1.00 17.70 228 PRO A C 1
ATOM 1575 O O . PRO A 1 228 ? 68.628 76.342 52.905 1.00 17.61 228 PRO A O 1
ATOM 1579 N N . GLU A 1 229 ? 68.102 76.361 50.716 1.00 17.40 229 GLU A N 1
ATOM 1580 C CA . GLU A 1 229 ? 68.118 77.816 50.616 1.00 17.00 229 GLU A CA 1
ATOM 1581 C C . GLU A 1 229 ? 66.922 78.424 51.338 1.00 16.20 229 GLU A C 1
ATOM 1582 O O . GLU A 1 229 ? 67.055 79.420 52.041 1.00 15.78 229 GLU A O 1
ATOM 1588 N N . LEU A 1 230 ? 65.750 77.825 51.164 1.00 15.54 230 LEU A N 1
ATOM 1589 C CA . LEU A 1 230 ? 64.559 78.333 51.836 1.00 15.21 230 LEU A CA 1
ATOM 1590 C C . LEU A 1 230 ? 64.731 78.171 53.345 1.00 15.09 230 LEU A C 1
ATOM 1591 O O . LEU A 1 230 ? 64.425 79.082 54.121 1.00 14.94 230 LEU A O 1
ATOM 1596 N N . ALA A 1 231 ? 65.231 77.008 53.755 1.00 15.36 231 ALA A N 1
ATOM 1597 C CA . ALA A 1 231 ? 65.451 76.730 55.166 1.00 16.34 231 ALA A CA 1
ATOM 1598 C C . ALA A 1 231 ? 66.407 77.759 55.755 1.00 16.74 231 ALA A C 1
ATOM 1599 O O . ALA A 1 231 ? 66.179 78.270 56.853 1.00 16.87 231 ALA A O 1
ATOM 1601 N N . ALA A 1 232 ? 67.469 78.071 55.016 1.00 17.08 232 ALA A N 1
ATOM 1602 C CA . ALA A 1 232 ? 68.455 79.041 55.476 1.00 17.69 232 ALA A CA 1
ATOM 1603 C C . ALA A 1 232 ? 67.826 80.425 55.618 1.00 18.02 232 ALA A C 1
ATOM 1604 O O . ALA A 1 232 ? 68.102 81.140 56.583 1.00 18.31 232 ALA A O 1
ATOM 1606 N N . PHE A 1 233 ? 66.985 80.805 54.659 1.00 17.72 233 PHE A N 1
ATOM 1607 C CA . PHE A 1 233 ? 66.330 82.109 54.721 1.00 17.63 233 PHE A CA 1
ATOM 1608 C C . PHE A 1 233 ? 65.453 82.176 55.967 1.00 17.90 233 PHE A C 1
ATOM 1609 O O . PHE A 1 233 ? 65.461 83.172 56.692 1.00 17.82 233 PHE A O 1
ATOM 1617 N N . LEU A 1 234 ? 64.695 81.112 56.214 1.00 17.92 234 LEU A N 1
ATOM 1618 C CA . LEU A 1 234 ? 63.826 81.067 57.383 1.00 18.75 234 LEU A CA 1
ATOM 1619 C C . LEU A 1 234 ? 64.623 81.204 58.683 1.00 19.89 234 LEU A C 1
ATOM 1620 O O . LEU A 1 234 ? 64.222 81.933 59.587 1.00 20.75 234 LEU A O 1
ATOM 1625 N N . ASP A 1 235 ? 65.755 80.515 58.775 1.00 20.49 235 ASP A N 1
ATOM 1626 C CA . ASP A 1 235 ? 66.565 80.578 59.990 1.00 21.25 235 ASP A CA 1
ATOM 1627 C C . ASP A 1 235 ? 67.369 81.870 60.148 1.00 20.60 235 ASP A C 1
ATOM 1628 O O . ASP A 1 235 ? 67.937 82.118 61.214 1.00 21.77 235 ASP A O 1
ATOM 1633 N N . ALA A 1 236 ? 67.401 82.697 59.106 1.00 19.34 236 ALA A N 1
ATOM 1634 C CA . ALA A 1 236 ? 68.159 83.948 59.137 1.00 18.39 236 ALA A CA 1
ATOM 1635 C C . ALA A 1 236 ? 67.449 85.113 59.823 1.00 17.65 236 ALA A C 1
ATOM 1636 O O . ALA A 1 236 ? 67.993 86.212 59.895 1.00 17.88 236 ALA A O 1
ATOM 1638 N N . GLY A 1 237 ? 66.239 84.882 60.320 1.00 16.70 237 GLY A N 1
ATOM 1639 C CA . GLY A 1 237 ? 65.515 85.954 60.981 1.00 15.58 237 GLY A CA 1
ATOM 1640 C C . GLY A 1 237 ? 64.195 85.498 61.562 1.00 14.59 237 GLY A C 1
ATOM 1641 O O . GLY A 1 237 ? 63.937 84.298 61.628 1.00 14.32 237 GLY A O 1
ATOM 1642 N N . PRO A 1 238 ? 63.335 86.430 62.005 1.00 13.64 238 PRO A N 1
ATOM 1643 C CA . PRO A 1 238 ? 62.040 86.048 62.576 1.00 13.23 238 PRO A CA 1
ATOM 1644 C C . PRO A 1 238 ? 61.142 85.434 61.503 1.00 12.23 238 PRO A C 1
ATOM 1645 O O . PRO A 1 238 ? 61.340 85.672 60.313 1.00 12.25 238 PRO A O 1
ATOM 1649 N N . PRO A 1 239 ? 60.142 84.638 61.914 1.00 12.05 239 PRO A N 1
ATOM 1650 C CA . PRO A 1 239 ? 59.235 84.016 60.943 1.00 11.57 239 PRO A CA 1
ATOM 1651 C C . PRO A 1 239 ? 58.693 85.076 59.991 1.00 11.54 239 PRO A C 1
ATOM 1652 O O . PRO A 1 239 ? 58.164 86.094 60.434 1.00 10.99 239 PRO A O 1
ATOM 1656 N N . PRO A 1 240 ? 58.826 84.855 58.674 1.00 10.75 240 PRO A N 1
ATOM 1657 C CA . PRO A 1 240 ? 58.337 85.820 57.685 1.00 10.37 240 PRO A CA 1
ATOM 1658 C C . PRO A 1 240 ? 56.855 85.647 57.394 1.00 9.98 240 PRO A C 1
ATOM 1659 O O . PRO A 1 240 ? 56.219 84.729 57.906 1.00 10.03 240 PRO A O 1
ATOM 1663 N N . VAL A 1 241 ? 56.310 86.551 56.585 1.00 9.48 241 VAL A N 1
ATOM 1664 C CA . VAL A 1 241 ? 54.911 86.455 56.178 1.00 9.24 241 VAL A CA 1
ATOM 1665 C C . VAL A 1 241 ? 54.904 85.885 54.763 1.00 9.09 241 VAL A C 1
ATOM 1666 O O . VAL A 1 241 ? 55.680 86.326 53.916 1.00 9.53 241 VAL A O 1
ATOM 1670 N N . TYR A 1 242 ? 54.051 84.890 54.520 1.00 8.87 242 TYR A N 1
ATOM 1671 C CA . TYR A 1 242 ? 53.932 84.276 53.202 1.00 9.68 242 TYR A CA 1
ATOM 1672 C C . TYR A 1 242 ? 52.859 85.030 52.424 1.00 10.39 242 TYR A C 1
ATOM 1673 O O . TYR A 1 242 ? 51.755 85.244 52.922 1.00 9.58 242 TYR A O 1
ATOM 1682 N N . LEU A 1 243 ? 53.207 85.445 51.211 1.00 11.09 243 LEU A N 1
ATOM 1683 C CA . LEU A 1 243 ? 52.298 86.186 50.348 1.00 13.57 243 LEU A CA 1
ATOM 1684 C C . LEU A 1 243 ? 52.025 85.294 49.148 1.00 15.15 243 LEU A C 1
ATOM 1685 O O . LEU A 1 243 ? 52.907 85.064 48.325 1.00 14.76 243 LEU A O 1
ATOM 1690 N N . GLY A 1 244 ? 50.803 84.779 49.059 1.00 16.83 244 GLY A N 1
ATOM 1691 C CA . GLY A 1 244 ? 50.476 83.884 47.968 1.00 19.68 244 GLY A CA 1
ATOM 1692 C C . GLY A 1 244 ? 49.368 84.333 47.042 1.00 21.93 244 GLY A C 1
ATOM 1693 O O . GLY A 1 244 ? 48.205 83.986 47.245 1.00 22.86 244 GLY A O 1
ATOM 1694 N N . PHE A 1 245 ? 49.731 85.107 46.024 1.00 23.60 245 PHE A N 1
ATOM 1695 C CA . PHE A 1 245 ? 48.767 85.580 45.037 1.00 24.58 245 PHE A CA 1
ATOM 1696 C C . PHE A 1 245 ? 49.144 85.006 43.674 1.00 25.17 245 PHE A C 1
ATOM 1697 O O . PHE A 1 245 ? 48.550 84.031 43.210 1.00 25.42 245 PHE A O 1
ATOM 1705 N N . GLY A 1 249 ? 46.085 84.844 40.275 1.00 30.96 249 GLY A N 1
ATOM 1706 C CA . GLY A 1 249 ? 47.046 85.897 40.006 1.00 30.44 249 GLY A CA 1
ATOM 1707 C C . GLY A 1 249 ? 46.662 87.222 40.639 1.00 30.03 249 GLY A C 1
ATOM 1708 O O . GLY A 1 249 ? 45.599 87.353 41.251 1.00 30.97 249 GLY A O 1
ATOM 1709 N N . ALA A 1 250 ? 47.534 88.212 40.492 1.00 28.66 250 ALA A N 1
ATOM 1710 C CA . ALA A 1 250 ? 47.289 89.535 41.048 1.00 27.02 250 ALA A CA 1
ATOM 1711 C C . ALA A 1 250 ? 48.178 90.552 40.345 1.00 25.77 250 ALA A C 1
ATOM 1712 O O . ALA A 1 250 ? 49.163 90.189 39.704 1.00 25.45 250 ALA A O 1
ATOM 1714 N N . PRO A 1 251 ? 47.826 91.842 40.439 1.00 24.70 251 PRO A N 1
ATOM 1715 C CA . PRO A 1 251 ? 48.624 92.889 39.800 1.00 24.02 251 PRO A CA 1
ATOM 1716 C C . PRO A 1 251 ? 49.898 93.152 40.599 1.00 23.47 251 PRO A C 1
ATOM 1717 O O . PRO A 1 251 ? 49.888 93.112 41.831 1.00 22.78 251 PRO A O 1
ATOM 1721 N N . ALA A 1 252 ? 50.991 93.418 39.894 1.00 23.16 252 ALA A N 1
ATOM 1722 C CA . ALA A 1 252 ? 52.270 93.676 40.547 1.00 23.12 252 ALA A CA 1
ATOM 1723 C C . ALA A 1 252 ? 52.172 94.761 41.616 1.00 23.11 252 ALA A C 1
ATOM 1724 O O . ALA A 1 252 ? 52.779 94.645 42.679 1.00 22.35 252 ALA A O 1
ATOM 1726 N N . ASP A 1 253 ? 51.406 95.813 41.343 1.00 23.33 253 ASP A N 1
ATOM 1727 C CA . ASP A 1 253 ? 51.267 96.895 42.312 1.00 23.96 253 ASP A CA 1
ATOM 1728 C C . ASP A 1 253 ? 50.617 96.423 43.610 1.00 22.91 253 ASP A C 1
ATOM 1729 O O . ASP A 1 253 ? 50.929 96.933 44.687 1.00 23.77 253 ASP A O 1
ATOM 1734 N N . ALA A 1 254 ? 49.717 95.451 43.513 1.00 21.59 254 ALA A N 1
ATOM 1735 C CA . A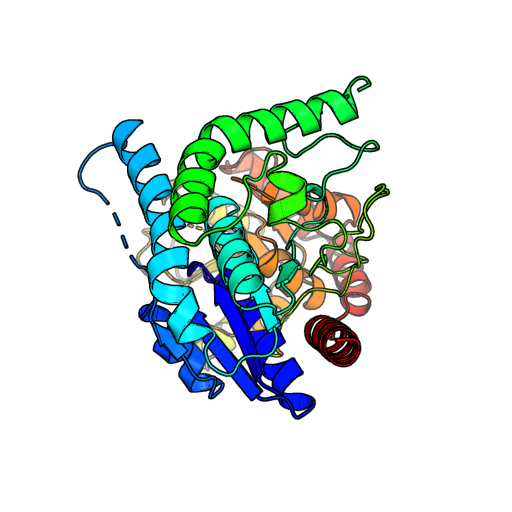LA A 1 254 ? 49.048 94.933 44.701 1.00 20.06 254 ALA A CA 1
ATOM 1736 C C . ALA A 1 254 ? 50.059 94.180 45.553 1.00 19.09 254 ALA A C 1
ATOM 1737 O O . ALA A 1 254 ? 50.030 94.256 46.781 1.00 18.13 254 ALA A O 1
ATOM 1739 N N . VAL A 1 255 ? 50.956 93.454 44.894 1.00 17.65 255 VAL A N 1
ATOM 1740 C CA . VAL A 1 255 ? 51.976 92.701 45.613 1.00 16.91 255 VAL A CA 1
ATOM 1741 C C . VAL A 1 255 ? 52.971 93.658 46.262 1.00 17.14 255 VAL A C 1
ATOM 1742 O O . VAL A 1 255 ? 53.404 93.440 47.396 1.00 16.72 255 VAL A O 1
ATOM 1746 N N . ARG A 1 256 ? 53.337 94.719 45.546 1.00 17.40 256 ARG A N 1
ATOM 1747 C CA . ARG A 1 256 ? 54.267 95.698 46.099 1.00 18.16 256 ARG A CA 1
ATOM 1748 C C . ARG A 1 256 ? 53.668 96.376 47.330 1.00 17.91 256 ARG A C 1
ATOM 1749 O O . ARG A 1 256 ? 54.372 96.635 48.304 1.00 17.93 256 ARG A O 1
ATOM 1757 N N . VAL A 1 257 ? 52.367 96.658 47.299 1.00 18.04 257 VAL A N 1
ATOM 1758 C CA . VAL A 1 257 ? 51.712 97.279 48.447 1.00 17.69 257 VAL A CA 1
ATOM 1759 C C . VAL A 1 257 ? 51.737 96.312 49.631 1.00 16.95 257 VAL A C 1
ATOM 1760 O O . VAL A 1 257 ? 52.003 96.705 50.770 1.00 16.84 257 VAL A O 1
ATOM 1764 N N . ALA A 1 258 ? 51.462 95.042 49.358 1.00 16.05 258 ALA A N 1
ATOM 1765 C CA . ALA A 1 258 ? 51.460 94.026 50.401 1.00 15.28 258 ALA A CA 1
ATOM 1766 C C . ALA A 1 258 ? 52.840 93.921 51.043 1.00 14.64 258 ALA A C 1
ATOM 1767 O O . ALA A 1 258 ? 52.955 93.798 52.257 1.00 14.13 258 ALA A O 1
ATOM 1769 N N . ILE A 1 259 ? 53.884 93.961 50.221 1.00 14.28 259 ILE A N 1
ATOM 1770 C CA . ILE A 1 259 ? 55.251 93.883 50.728 1.00 14.32 259 ILE A CA 1
ATOM 1771 C C . ILE A 1 259 ? 55.514 95.097 51.622 1.00 14.31 259 ILE A C 1
ATOM 1772 O O . ILE A 1 259 ? 56.097 94.973 52.697 1.00 13.69 259 ILE A O 1
ATOM 1777 N N . ASP A 1 260 ? 55.071 96.270 51.179 1.00 15.09 260 ASP A N 1
ATOM 1778 C CA . ASP A 1 260 ? 55.243 97.493 51.965 1.00 15.18 260 ASP A CA 1
ATOM 1779 C C . ASP A 1 260 ? 54.619 97.333 53.357 1.00 14.46 260 ASP A C 1
ATOM 1780 O O . ASP A 1 260 ? 55.225 97.694 54.370 1.00 13.39 260 ASP A O 1
ATOM 1785 N N . ALA A 1 261 ? 53.408 96.788 53.399 1.00 13.22 261 ALA A N 1
ATOM 1786 C CA . ALA A 1 261 ? 52.699 96.588 54.660 1.00 12.83 261 ALA A CA 1
ATOM 1787 C C . ALA A 1 261 ? 53.380 95.558 55.559 1.00 12.72 261 ALA A C 1
ATOM 1788 O O . ALA A 1 261 ? 53.479 95.744 56.771 1.00 13.10 261 ALA A O 1
ATOM 1790 N N . ILE A 1 262 ? 53.846 94.463 54.969 1.00 12.65 262 ILE A N 1
ATOM 1791 C CA . ILE A 1 262 ? 54.518 93.435 55.751 1.00 12.40 262 ILE A CA 1
ATOM 1792 C C . ILE A 1 262 ? 55.795 94.009 56.369 1.00 12.74 262 ILE A C 1
ATOM 1793 O O . ILE A 1 262 ? 56.097 93.764 57.538 1.00 12.31 262 ILE A O 1
ATOM 1798 N N . ARG A 1 263 ? 56.532 94.784 55.580 1.00 13.36 263 ARG A N 1
ATOM 1799 C CA . ARG A 1 263 ? 57.767 95.410 56.049 1.00 14.55 263 ARG A CA 1
ATOM 1800 C C . ARG A 1 263 ? 57.486 96.408 57.174 1.00 14.54 263 ARG A C 1
ATOM 1801 O O . ARG A 1 263 ? 58.285 96.556 58.105 1.00 14.40 263 ARG A O 1
ATOM 1809 N N . ALA A 1 264 ? 56.352 97.095 57.080 1.00 14.36 264 ALA A N 1
ATOM 1810 C CA . ALA A 1 264 ? 55.967 98.075 58.089 1.00 14.79 264 ALA A CA 1
ATOM 1811 C C . ALA A 1 264 ? 55.757 97.391 59.436 1.00 14.80 264 ALA A C 1
ATOM 1812 O O . ALA A 1 264 ? 55.775 98.037 60.486 1.00 15.64 264 ALA A O 1
ATOM 1814 N N . HIS A 1 265 ? 55.557 96.078 59.401 1.00 14.68 265 HIS A N 1
ATOM 1815 C CA . HIS A 1 265 ? 55.372 95.302 60.618 1.00 14.17 265 HIS A CA 1
ATOM 1816 C C . HIS A 1 265 ? 56.646 94.559 61.001 1.00 13.99 265 HIS A C 1
ATOM 1817 O O . HIS A 1 265 ? 56.630 93.657 61.840 1.00 13.58 265 HIS A O 1
ATOM 1824 N N . GLY A 1 266 ? 57.752 94.950 60.373 1.00 13.79 266 GLY A N 1
ATOM 1825 C CA . GLY A 1 266 ? 59.044 94.354 60.673 1.00 13.84 266 GLY A CA 1
ATOM 1826 C C . GLY A 1 266 ? 59.235 92.896 60.316 1.00 13.56 266 GLY A C 1
ATOM 1827 O O . GLY A 1 266 ? 60.060 92.205 60.915 1.00 13.94 266 GLY A O 1
ATOM 1828 N N . ARG A 1 267 ? 58.480 92.428 59.332 1.00 13.22 267 ARG A N 1
ATOM 1829 C CA . ARG A 1 267 ? 58.566 91.042 58.899 1.00 13.09 267 ARG A CA 1
ATOM 1830 C C . ARG A 1 267 ? 59.141 90.925 57.501 1.00 12.09 267 ARG A C 1
ATOM 1831 O O . ARG A 1 267 ? 59.008 91.838 56.686 1.00 11.82 267 ARG A O 1
ATOM 1839 N N . ARG A 1 268 ? 59.781 89.792 57.234 1.00 12.10 268 ARG A N 1
ATOM 1840 C CA . ARG A 1 268 ? 60.343 89.518 55.924 1.00 11.92 268 ARG A CA 1
ATOM 1841 C C . ARG A 1 268 ? 59.220 88.866 55.131 1.00 11.79 268 ARG A C 1
ATOM 1842 O O . ARG A 1 268 ? 58.175 88.548 55.695 1.00 10.95 268 ARG A O 1
ATOM 1850 N N . VAL A 1 269 ? 59.442 88.654 53.840 1.00 11.60 269 VAL A N 1
ATOM 1851 C CA . VAL A 1 269 ? 58.414 88.097 52.968 1.00 11.37 269 VAL A CA 1
ATOM 1852 C C . VAL A 1 269 ? 58.838 86.870 52.182 1.00 11.45 269 VAL A C 1
ATOM 1853 O O . VAL A 1 269 ? 59.977 86.772 51.738 1.00 11.05 269 VAL A O 1
ATOM 1857 N N . ILE A 1 270 ? 57.916 85.920 52.042 1.00 11.04 270 ILE A N 1
ATOM 1858 C CA . ILE A 1 270 ? 58.152 84.746 51.212 1.00 11.83 270 ILE A CA 1
ATOM 1859 C C . ILE A 1 270 ? 57.107 84.937 50.125 1.00 13.00 270 ILE A C 1
ATOM 1860 O O . ILE A 1 270 ? 55.920 85.055 50.427 1.00 12.27 270 ILE A O 1
ATOM 1865 N N . LEU A 1 271 ? 57.549 85.001 48.874 1.00 13.98 271 LEU A N 1
ATOM 1866 C CA . LEU A 1 271 ? 56.634 85.189 47.756 1.00 16.22 271 LEU A CA 1
ATOM 1867 C C . LEU A 1 271 ? 56.379 83.858 47.084 1.00 17.79 271 LEU A C 1
ATOM 1868 O O . LEU A 1 271 ? 57.315 83.102 46.819 1.00 18.26 271 LEU A O 1
ATOM 1873 N N . SER A 1 272 ? 55.106 83.577 46.821 1.00 20.09 272 SER A N 1
ATOM 1874 C CA . SER A 1 272 ? 54.712 82.336 46.172 1.00 22.06 272 SER A CA 1
ATOM 1875 C C . SER A 1 272 ? 55.356 82.260 44.795 1.00 23.38 272 SER A C 1
ATOM 1876 O O . SER A 1 272 ? 55.950 83.228 44.322 1.00 23.62 272 SER A O 1
ATOM 1879 N N . ARG A 1 273 ? 55.238 81.102 44.155 1.00 25.06 273 ARG A N 1
ATOM 1880 C CA . ARG A 1 273 ? 55.825 80.903 42.838 1.00 26.18 273 ARG A CA 1
ATOM 1881 C C . ARG A 1 273 ? 55.285 81.892 41.813 1.00 26.81 273 ARG A C 1
ATOM 1882 O O . ARG A 1 273 ? 54.088 82.195 41.791 1.00 27.33 273 ARG A O 1
ATOM 1884 N N . GLY A 1 274 ? 56.179 82.401 40.970 1.00 27.06 274 GLY A N 1
ATOM 1885 C CA . GLY A 1 274 ? 55.770 83.331 39.935 1.00 26.96 274 GLY A CA 1
ATOM 1886 C C . GLY A 1 274 ? 56.164 84.780 40.133 1.00 26.84 274 GLY A C 1
ATOM 1887 O O . GLY A 1 274 ? 56.073 85.572 39.199 1.00 26.51 274 GLY A O 1
ATOM 1888 N N . TRP A 1 275 ? 56.605 85.145 41.333 1.00 26.68 275 TRP A N 1
ATOM 1889 C CA . TRP A 1 275 ? 56.984 86.531 41.583 1.00 26.86 275 TRP A CA 1
ATOM 1890 C C . TRP A 1 275 ? 58.492 86.754 41.676 1.00 27.20 275 TRP A C 1
ATOM 1891 O O . TRP A 1 275 ? 58.935 87.820 42.100 1.00 27.01 275 TRP A O 1
ATOM 1902 N N . ALA A 1 276 ? 59.274 85.761 41.262 1.00 27.52 276 ALA A N 1
ATOM 1903 C CA . ALA A 1 276 ? 6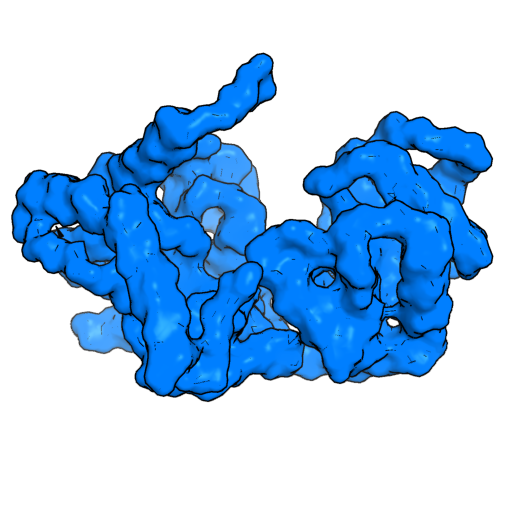0.731 85.867 41.325 1.00 28.04 276 ALA A CA 1
ATOM 1904 C C . ALA A 1 276 ? 61.283 87.138 40.681 1.00 28.24 276 ALA A C 1
ATOM 1905 O O . ALA A 1 276 ? 62.311 87.654 41.115 1.00 28.30 276 ALA A O 1
ATOM 1907 N N . ASP A 1 277 ? 60.603 87.647 39.656 1.00 28.87 277 ASP A N 1
ATOM 1908 C CA . ASP A 1 277 ? 61.062 88.856 38.971 1.00 29.55 277 ASP A CA 1
ATOM 1909 C C . ASP A 1 277 ? 60.280 90.130 39.254 1.00 30.16 277 ASP A C 1
ATOM 1910 O O . ASP A 1 277 ? 60.281 91.058 38.444 1.00 29.92 277 ASP A O 1
ATOM 1915 N N . LEU A 1 278 ? 59.616 90.184 40.402 1.00 30.67 278 LEU A N 1
ATOM 1916 C CA . LEU A 1 278 ? 58.856 91.369 40.772 1.00 31.32 278 LEU A CA 1
ATOM 1917 C C . LEU A 1 278 ? 59.812 92.508 41.122 1.00 32.29 278 LEU A C 1
ATOM 1918 O O . LEU A 1 278 ? 60.736 92.323 41.911 1.00 31.77 278 LEU A O 1
ATOM 1923 N N . VAL A 1 279 ? 59.595 93.682 40.535 1.00 33.68 279 VAL A N 1
ATOM 1924 C CA . VAL A 1 279 ? 60.441 94.837 40.825 1.00 35.41 279 VAL A CA 1
ATOM 1925 C C . VAL A 1 279 ? 60.015 95.405 42.175 1.00 36.96 279 VAL A C 1
ATOM 1926 O O . VAL A 1 279 ? 58.828 95.639 42.413 1.00 36.90 279 VAL A O 1
ATOM 1930 N N . LEU A 1 280 ? 60.984 95.629 43.056 1.00 38.54 280 LEU A N 1
ATOM 1931 C CA . LEU A 1 280 ? 60.687 96.147 44.385 1.00 40.15 280 LEU A CA 1
ATOM 1932 C C . LEU A 1 280 ? 61.251 97.541 44.631 1.00 41.10 280 LEU A C 1
ATOM 1933 O O . LEU A 1 280 ? 62.244 97.941 44.019 1.00 41.54 280 LEU A O 1
ATOM 1938 N N . PRO A 1 281 ? 60.609 98.307 45.529 1.00 41.93 281 PRO A N 1
ATOM 1939 C CA . PRO A 1 281 ? 61.048 99.665 45.869 1.00 42.11 281 PRO A CA 1
ATOM 1940 C C . PRO A 1 281 ? 62.378 99.585 46.615 1.00 42.19 281 PRO A C 1
ATOM 1941 O O . PRO A 1 281 ? 63.449 99.661 46.011 1.00 42.50 281 PRO A O 1
ATOM 1945 N N . ASP A 1 282 ? 62.300 99.419 47.932 1.00 41.87 282 ASP A N 1
ATOM 1946 C CA . ASP A 1 282 ? 63.495 99.306 48.756 1.00 41.32 282 ASP A CA 1
ATOM 1947 C C . ASP A 1 282 ? 64.113 97.931 48.521 1.00 40.99 282 ASP A C 1
ATOM 1948 O O . ASP A 1 282 ? 63.448 97.030 48.000 1.00 40.93 282 ASP A O 1
ATOM 1950 N N . ASP A 1 283 ? 65.378 97.778 48.908 1.00 40.03 283 ASP A N 1
ATOM 1951 C CA . ASP A 1 283 ? 66.107 96.521 48.742 1.00 38.97 283 ASP A CA 1
ATOM 1952 C C . ASP A 1 283 ? 65.223 95.295 48.951 1.00 38.00 283 ASP A C 1
ATOM 1953 O O . ASP A 1 283 ? 64.528 95.181 49.961 1.00 38.54 283 ASP A O 1
ATOM 1955 N N . GLY A 1 284 ? 65.260 94.375 47.990 1.00 36.48 284 GLY A N 1
ATOM 1956 C CA . GLY A 1 284 ? 64.451 93.172 48.079 1.00 34.00 284 GLY A CA 1
ATOM 1957 C C . GLY A 1 284 ? 65.158 91.992 48.721 1.00 32.18 284 GLY A C 1
ATOM 1958 O O . GLY A 1 284 ? 64.801 90.839 48.480 1.00 31.75 284 GLY A O 1
ATOM 1959 N N . ALA A 1 285 ? 66.161 92.278 49.544 1.00 30.35 285 ALA A N 1
ATOM 1960 C CA . ALA A 1 285 ? 66.908 91.224 50.219 1.00 28.25 285 ALA A CA 1
ATOM 1961 C C . ALA A 1 285 ? 66.075 90.569 51.318 1.00 26.41 285 ALA A C 1
ATOM 1962 O O . ALA A 1 285 ? 66.418 89.494 51.806 1.00 26.46 285 ALA A O 1
ATOM 1964 N N . ASP A 1 286 ? 64.982 91.217 51.714 1.00 24.27 286 ASP A N 1
ATOM 1965 C CA . ASP A 1 286 ? 64.128 90.661 52.758 1.00 21.76 286 ASP A CA 1
ATOM 1966 C C . ASP A 1 286 ? 62.941 89.920 52.155 1.00 19.82 286 ASP A C 1
ATOM 1967 O O . ASP A 1 286 ? 61.982 89.594 52.853 1.00 18.45 286 ASP A O 1
ATOM 1972 N N . CYS A 1 287 ? 63.012 89.673 50.851 1.00 17.72 287 CYS A N 1
ATOM 1973 C CA . CYS A 1 287 ? 61.964 88.950 50.137 1.00 16.57 287 CYS A CA 1
ATOM 1974 C C . CYS A 1 287 ? 62.585 87.725 49.480 1.00 16.17 287 CYS A C 1
ATOM 1975 O O . CYS A 1 287 ? 63.592 87.836 48.777 1.00 15.60 287 CYS A O 1
ATOM 1978 N N . PHE A 1 288 ? 61.986 86.560 49.707 1.00 15.16 288 PHE A N 1
ATOM 1979 C CA . PHE A 1 288 ? 62.487 85.326 49.120 1.00 14.96 288 PHE A CA 1
ATOM 1980 C C . PHE A 1 288 ? 61.371 84.726 48.275 1.00 15.10 288 PHE A C 1
ATOM 1981 O O . PHE A 1 288 ? 60.285 84.452 48.786 1.00 13.80 288 PHE A O 1
ATOM 1989 N N . ALA A 1 289 ? 61.640 84.541 46.984 1.00 15.22 289 ALA A N 1
ATOM 1990 C CA . ALA A 1 289 ? 60.667 83.974 46.058 1.00 16.69 289 ALA A CA 1
ATOM 1991 C C . ALA A 1 289 ? 60.956 82.488 45.893 1.00 17.91 289 ALA A C 1
ATOM 1992 O O . ALA A 1 289 ? 62.076 82.090 45.570 1.00 17.98 289 ALA A O 1
ATOM 1994 N N . ILE A 1 290 ? 59.939 81.667 46.112 1.00 18.71 290 ILE A N 1
ATOM 1995 C CA . ILE A 1 290 ? 60.101 80.227 46.022 1.00 20.33 290 ILE A CA 1
ATOM 1996 C C . ILE A 1 290 ? 59.551 79.621 44.738 1.00 21.23 290 ILE A C 1
ATOM 1997 O O . ILE A 1 290 ? 58.831 80.273 43.985 1.00 21.27 290 ILE A O 1
ATOM 2002 N N . GLY A 1 291 ? 59.911 78.366 44.495 1.00 22.25 291 GLY A N 1
ATOM 2003 C CA . GLY A 1 291 ? 59.417 77.664 43.327 1.00 23.10 291 GLY A CA 1
ATOM 2004 C C . GLY A 1 291 ? 58.470 76.604 43.850 1.00 23.62 291 GLY A C 1
ATOM 2005 O O . GLY A 1 291 ? 57.473 76.922 44.497 1.00 23.61 291 GLY A O 1
ATOM 2006 N N . GLU A 1 292 ? 58.780 75.342 43.582 1.00 24.14 292 GLU A N 1
ATOM 2007 C CA . GLU A 1 292 ? 57.956 74.241 44.060 1.00 24.14 292 GLU A CA 1
ATOM 2008 C C . GLU A 1 292 ? 58.257 74.156 45.552 1.00 23.16 292 GLU A C 1
ATOM 2009 O O . GLU A 1 292 ? 59.419 74.207 45.952 1.00 23.80 292 GLU A O 1
ATOM 2015 N N . VAL A 1 293 ? 57.231 74.046 46.386 1.00 21.22 293 VAL A N 1
ATOM 2016 C CA . VAL A 1 293 ? 57.486 73.980 47.819 1.00 19.26 293 VAL A CA 1
ATOM 2017 C C . VAL A 1 293 ? 56.435 73.202 48.590 1.00 17.98 293 VAL A C 1
ATOM 2018 O O . VAL A 1 293 ? 55.281 73.116 48.177 1.00 17.90 293 VAL A O 1
ATOM 2022 N N . ASN A 1 294 ? 56.852 72.629 49.712 1.00 16.52 294 ASN A N 1
ATOM 2023 C CA . ASN A 1 294 ? 55.944 71.886 50.575 1.00 15.40 294 ASN A CA 1
ATOM 2024 C C . ASN A 1 294 ? 55.234 72.925 51.438 1.00 14.54 294 ASN A C 1
ATOM 2025 O O . ASN A 1 294 ? 55.773 73.362 52.451 1.00 13.51 294 ASN A O 1
ATOM 2030 N N . HIS A 1 295 ? 54.031 73.326 51.037 1.00 14.35 295 HIS A N 1
ATOM 2031 C CA . HIS A 1 295 ? 53.292 74.327 51.796 1.00 14.30 295 HIS A CA 1
ATOM 2032 C C . HIS A 1 295 ? 52.882 73.854 53.185 1.00 13.76 295 HIS A C 1
ATOM 2033 O O . HIS A 1 295 ? 52.792 74.655 54.119 1.00 13.83 295 HIS A O 1
ATOM 2040 N N . GLN A 1 296 ? 52.628 72.556 53.324 1.00 13.16 296 GLN A N 1
ATOM 2041 C CA . GLN A 1 296 ? 52.220 72.006 54.611 1.00 13.49 296 GLN A CA 1
ATOM 2042 C C . GLN A 1 296 ? 53.287 72.279 55.659 1.00 13.44 296 GLN A C 1
ATOM 2043 O O . GLN A 1 296 ? 52.979 72.606 56.802 1.00 13.78 296 GLN A O 1
ATOM 2049 N N . VAL A 1 297 ? 54.546 72.142 55.260 1.00 12.89 297 VAL A N 1
ATOM 2050 C CA . VAL A 1 297 ? 55.654 72.394 56.173 1.00 12.91 297 VAL A CA 1
ATOM 2051 C C . VAL A 1 297 ? 55.975 73.886 56.260 1.00 12.27 297 VAL A C 1
ATOM 20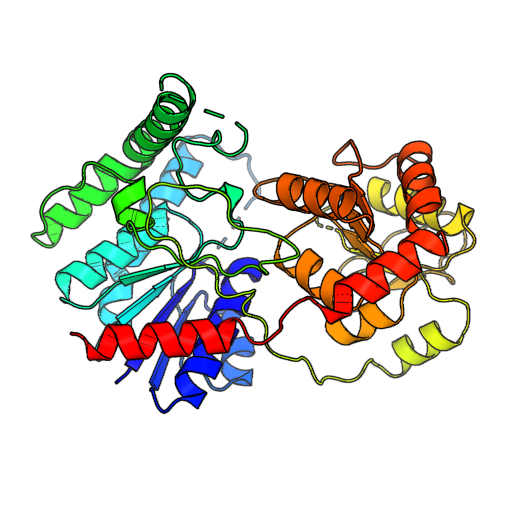52 O O . VAL A 1 297 ? 56.124 74.430 57.356 1.00 12.29 297 VAL A O 1
ATOM 2056 N N . LEU A 1 298 ? 56.079 74.545 55.109 1.00 11.26 298 LEU A N 1
ATOM 2057 C CA . LEU A 1 298 ? 56.381 75.974 55.087 1.00 11.37 298 LEU A CA 1
ATOM 2058 C C . LEU A 1 298 ? 55.397 76.787 55.925 1.00 10.88 298 LEU A C 1
ATOM 2059 O O . LEU A 1 298 ? 55.796 77.702 56.651 1.00 10.33 298 LEU A O 1
ATOM 2064 N N . PHE A 1 299 ? 54.111 76.458 55.830 1.00 10.68 299 PHE A N 1
ATOM 2065 C CA . PHE A 1 299 ? 53.106 77.211 56.576 1.00 10.77 299 PHE A CA 1
ATOM 2066 C C . PHE A 1 299 ? 53.243 77.098 58.088 1.00 11.29 299 PHE A C 1
ATOM 2067 O O . PHE A 1 299 ? 52.695 77.910 58.827 1.00 11.88 299 PHE A O 1
ATOM 2075 N N . GLY A 1 300 ? 53.983 76.102 58.553 1.00 11.86 300 GLY A N 1
ATOM 2076 C CA . GLY A 1 300 ? 54.169 75.967 59.984 1.00 12.81 300 GLY A CA 1
ATOM 2077 C C . GLY A 1 300 ? 55.360 76.782 60.448 1.00 13.63 300 GLY A C 1
ATOM 2078 O O . GLY A 1 300 ? 55.674 76.810 61.636 1.00 13.83 300 GLY A O 1
ATOM 2079 N N . ARG A 1 301 ? 56.011 77.469 59.515 1.00 14.06 301 ARG A N 1
ATOM 2080 C CA . ARG A 1 301 ? 57.193 78.257 59.848 1.00 14.80 301 ARG A CA 1
ATOM 2081 C C . ARG A 1 301 ? 57.085 79.741 59.523 1.00 14.55 301 ARG A C 1
ATOM 2082 O O . ARG A 1 301 ? 58.081 80.464 59.585 1.00 14.67 301 ARG A O 1
ATOM 2090 N N . VAL A 1 302 ? 55.886 80.195 59.174 1.00 13.27 302 VAL A N 1
ATOM 2091 C CA . VAL A 1 302 ? 55.684 81.604 58.857 1.00 12.69 302 VAL A CA 1
ATOM 2092 C C . VAL A 1 302 ? 54.826 82.294 59.921 1.00 12.34 302 VAL A C 1
ATOM 2093 O O . VAL A 1 302 ? 54.112 81.633 60.675 1.00 13.06 302 VAL A O 1
ATOM 2097 N N . ALA A 1 303 ? 54.913 83.620 59.995 1.00 11.80 303 ALA A N 1
ATOM 2098 C CA . ALA A 1 303 ? 54.134 84.376 60.975 1.00 11.30 303 ALA A CA 1
ATOM 2099 C C . ALA A 1 303 ? 52.666 84.462 60.561 1.00 11.24 303 ALA A C 1
ATOM 2100 O O . ALA A 1 303 ? 51.772 84.591 61.408 1.00 10.72 303 ALA A O 1
ATOM 2102 N N . ALA A 1 304 ? 52.423 84.400 59.256 1.00 10.60 304 ALA A N 1
ATOM 2103 C CA . ALA A 1 304 ? 51.070 84.460 58.718 1.00 10.82 304 ALA A CA 1
ATOM 2104 C C . ALA A 1 304 ? 51.096 84.133 57.237 1.00 10.60 304 ALA A C 1
ATOM 2105 O O . ALA A 1 304 ? 52.155 84.137 56.606 1.00 9.87 304 ALA A O 1
ATOM 2107 N N . VAL A 1 305 ? 49.922 83.840 56.689 1.00 10.04 305 VAL A N 1
ATOM 2108 C CA . VAL A 1 305 ? 49.793 83.550 55.268 1.00 10.22 305 VAL A CA 1
ATOM 2109 C C . VAL A 1 305 ? 48.754 84.513 54.713 1.00 10.32 305 VAL A C 1
ATOM 2110 O O . VAL A 1 305 ? 47.692 84.697 55.301 1.00 11.52 305 VAL A O 1
ATOM 2114 N N . ILE A 1 306 ? 49.081 85.157 53.604 1.00 10.19 306 ILE A N 1
ATOM 2115 C CA . ILE A 1 306 ? 48.152 86.076 52.965 1.00 9.77 306 ILE A CA 1
ATOM 2116 C C . ILE A 1 306 ? 47.835 85.465 51.612 1.00 10.13 306 ILE A C 1
ATOM 2117 O O . ILE A 1 306 ? 48.738 85.196 50.823 1.00 10.62 306 ILE A O 1
ATOM 2122 N N . HIS A 1 307 ? 46.554 85.225 51.347 1.00 10.18 307 HIS A N 1
ATOM 2123 C CA . HIS A 1 307 ? 46.160 84.616 50.085 1.00 10.23 307 HIS A CA 1
ATOM 2124 C C . HIS A 1 307 ? 44.721 84.962 49.723 1.00 10.62 307 HIS A C 1
ATOM 2125 O O . HIS A 1 307 ? 44.079 85.734 50.426 1.00 10.37 307 HIS A O 1
ATOM 2132 N N . HIS A 1 308 ? 44.221 84.392 48.630 1.00 10.71 308 HIS A N 1
ATOM 2133 C CA . HIS A 1 308 ? 42.872 84.707 48.166 1.00 11.86 308 HIS A CA 1
ATOM 2134 C C . HIS A 1 308 ? 41.726 83.947 48.820 1.00 11.84 308 HIS A C 1
ATOM 2135 O O . HIS A 1 308 ? 40.560 84.272 48.601 1.00 11.90 308 HIS A O 1
ATOM 2142 N N . GLY A 1 309 ? 42.049 82.929 49.606 1.00 11.22 309 GLY A N 1
ATOM 2143 C CA . GLY A 1 309 ? 41.003 82.201 50.298 1.00 10.93 309 GLY A CA 1
ATOM 2144 C C . GLY A 1 309 ? 40.435 80.960 49.644 1.00 11.13 309 GLY A C 1
ATOM 2145 O O . GLY A 1 309 ? 39.295 80.590 49.934 1.00 11.39 309 GLY A O 1
ATOM 2146 N N . GLY A 1 310 ? 41.205 80.322 48.765 1.00 10.49 310 GLY A N 1
ATOM 2147 C CA . GLY A 1 310 ? 40.728 79.104 48.136 1.00 10.19 310 GLY A CA 1
ATOM 2148 C C . GLY A 1 310 ? 40.606 78.021 49.201 1.00 9.42 310 GLY A C 1
ATOM 2149 O O . GLY A 1 310 ? 41.305 78.046 50.213 1.00 9.12 310 GLY A O 1
ATOM 2150 N N . ALA A 1 311 ? 39.727 77.054 48.972 1.00 9.04 311 ALA A N 1
ATOM 2151 C CA . ALA A 1 311 ? 39.512 75.996 49.950 1.00 9.44 311 ALA A CA 1
ATOM 2152 C C . ALA A 1 311 ? 40.781 75.252 50.352 1.00 9.02 311 ALA A C 1
ATOM 2153 O O . ALA A 1 311 ? 41.032 75.028 51.540 1.00 9.11 311 ALA A O 1
ATOM 2155 N N . GLY A 1 312 ? 41.572 74.867 49.358 1.00 9.54 312 GLY A N 1
ATOM 2156 C CA . GLY A 1 312 ? 42.794 74.132 49.627 1.00 9.46 312 GLY A CA 1
ATOM 2157 C C . GLY A 1 312 ? 43.786 74.876 50.499 1.00 9.16 312 GLY A C 1
ATOM 2158 O O . GLY A 1 312 ? 44.189 74.384 51.544 1.00 8.29 312 GLY A O 1
ATOM 2159 N N . THR A 1 313 ? 44.180 76.071 50.074 1.00 9.81 313 THR A N 1
ATOM 2160 C CA . THR A 1 313 ? 45.142 76.853 50.833 1.00 9.72 313 THR A CA 1
ATOM 2161 C C . THR A 1 313 ? 44.650 77.151 52.244 1.00 9.02 313 THR A C 1
ATOM 2162 O O . THR A 1 313 ? 45.412 77.057 53.210 1.00 8.92 313 THR A O 1
ATOM 2166 N N . THR A 1 314 ? 43.374 77.497 52.379 1.00 8.35 314 THR A N 1
ATOM 2167 C CA . THR A 1 314 ? 42.845 77.799 53.705 1.00 7.83 314 THR A CA 1
ATOM 2168 C C . THR A 1 314 ? 42.935 76.567 54.609 1.00 7.97 314 THR A C 1
ATOM 2169 O O . THR A 1 314 ? 43.260 76.678 55.790 1.00 7.74 314 THR A O 1
ATOM 2173 N N . HIS A 1 315 ? 42.649 75.390 54.058 1.00 8.06 315 HIS A N 1
ATOM 2174 C CA . HIS A 1 315 ? 42.737 74.162 54.850 1.00 7.98 315 HIS A CA 1
ATOM 2175 C C . HIS A 1 315 ? 44.173 73.835 55.247 1.00 8.01 315 HIS A C 1
ATOM 2176 O O . HIS A 1 315 ? 44.442 73.461 56.388 1.00 7.35 315 HIS A O 1
ATOM 2183 N N . VAL A 1 316 ? 45.098 73.965 54.300 1.00 8.04 316 VAL A N 1
ATOM 2184 C CA . VAL A 1 316 ? 46.498 73.659 54.582 1.00 8.42 316 VAL A CA 1
ATOM 2185 C C . VAL A 1 316 ? 47.065 74.609 55.633 1.00 8.52 316 VAL A C 1
ATOM 2186 O O . VAL A 1 316 ? 47.754 74.181 56.558 1.00 8.00 316 VAL A O 1
ATOM 2190 N N . ALA A 1 317 ? 46.756 75.895 55.498 1.00 8.43 317 ALA A N 1
ATOM 2191 C CA . ALA A 1 317 ? 47.218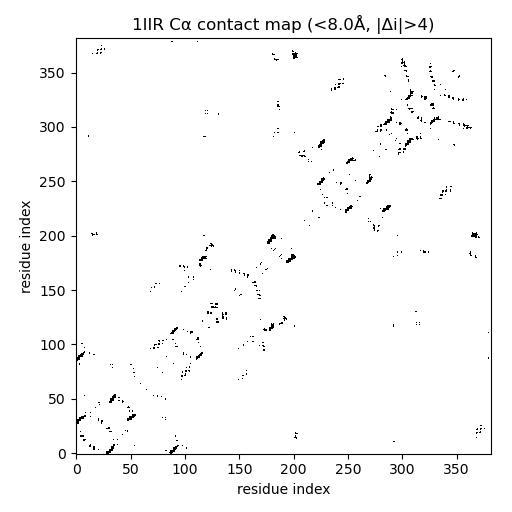 76.889 56.460 1.00 8.92 317 ALA A CA 1
ATOM 2192 C C . ALA A 1 317 ? 46.563 76.662 57.829 1.00 9.71 317 ALA A C 1
ATOM 2193 O O . ALA A 1 317 ? 47.195 76.859 58.868 1.00 9.76 317 ALA A O 1
ATOM 2195 N N . ALA A 1 318 ? 45.292 76.267 57.837 1.00 9.41 318 ALA A N 1
ATOM 2196 C CA . ALA A 1 318 ? 44.608 76.025 59.106 1.00 9.83 318 ALA A CA 1
ATOM 2197 C C . ALA A 1 318 ? 45.222 74.849 59.862 1.00 9.83 318 ALA A C 1
ATOM 2198 O O . ALA A 1 318 ? 45.456 74.934 61.066 1.00 9.74 318 ALA A O 1
ATOM 2200 N N . ARG A 1 319 ? 45.471 73.746 59.164 1.00 9.75 319 ARG A N 1
ATOM 2201 C CA . ARG A 1 319 ? 46.064 72.573 59.802 1.00 10.58 319 ARG A CA 1
ATOM 2202 C C . ARG A 1 319 ? 47.496 72.868 60.257 1.00 10.79 319 ARG A C 1
ATOM 2203 O O . ARG A 1 319 ? 47.964 72.323 61.256 1.00 10.60 319 ARG A O 1
ATOM 2211 N N . ALA A 1 320 ? 48.186 73.747 59.536 1.00 10.70 320 ALA A N 1
ATOM 2212 C CA . ALA A 1 320 ? 49.560 74.103 59.894 1.00 10.77 320 ALA A CA 1
ATOM 2213 C C . ALA A 1 320 ? 49.615 75.083 61.064 1.00 11.24 320 ALA A C 1
ATOM 2214 O O . ALA A 1 320 ? 50.684 75.330 61.620 1.00 12.08 320 ALA A O 1
ATOM 2216 N N . GLY A 1 321 ? 48.470 75.654 61.423 1.00 10.86 321 GLY A N 1
ATOM 2217 C CA . GLY A 1 321 ? 48.424 76.591 62.537 1.00 11.06 321 GLY A CA 1
ATOM 2218 C C . GLY A 1 321 ? 48.905 77.993 62.211 1.00 10.99 321 GLY A C 1
ATOM 2219 O O . GLY A 1 321 ? 49.343 78.733 63.095 1.00 11.50 321 GLY A O 1
ATOM 2220 N N . ALA A 1 322 ? 48.813 78.379 60.944 1.00 10.69 322 ALA A N 1
ATOM 2221 C CA . ALA A 1 322 ? 49.267 79.701 60.542 1.00 10.09 322 ALA A CA 1
ATOM 2222 C C . ALA A 1 322 ? 48.164 80.747 60.506 1.00 10.09 322 ALA A C 1
ATOM 2223 O O . ALA A 1 322 ? 47.103 80.514 59.938 1.00 9.61 322 ALA A O 1
ATOM 2225 N N . PRO A 1 323 ? 48.393 81.909 61.139 1.00 9.77 323 PRO A N 1
ATOM 2226 C CA . PRO A 1 323 ? 47.388 82.973 61.124 1.00 10.04 323 PRO A CA 1
ATOM 2227 C C . PRO A 1 323 ? 47.168 83.327 59.649 1.00 10.01 323 PRO A C 1
ATOM 2228 O O . PRO A 1 323 ? 48.118 83.317 58.858 1.00 9.47 323 PRO A O 1
ATOM 2232 N N . GLN A 1 324 ? 45.934 83.647 59.273 1.00 9.87 324 GLN A N 1
ATOM 2233 C CA . GLN A 1 324 ? 45.641 83.939 57.874 1.00 9.79 324 GLN A CA 1
ATOM 2234 C C . GLN A 1 324 ? 44.982 85.279 57.591 1.00 10.21 324 GLN A C 1
ATOM 2235 O O . GLN A 1 324 ? 44.225 85.796 58.410 1.00 10.40 324 GLN A O 1
ATOM 2241 N N . ILE A 1 325 ? 45.283 85.832 56.421 1.00 9.84 325 ILE A N 1
ATOM 2242 C CA . ILE A 1 325 ? 44.655 87.063 55.956 1.00 10.19 325 ILE A CA 1
ATOM 2243 C C . ILE A 1 325 ? 44.163 86.705 54.560 1.00 10.50 325 ILE A C 1
ATOM 2244 O O . ILE A 1 325 ? 44.959 86.384 53.672 1.00 9.47 325 ILE A O 1
ATOM 2249 N N . LEU A 1 326 ? 42.845 86.730 54.375 1.00 10.55 326 LEU A N 1
ATOM 2250 C CA . LEU A 1 326 ? 42.254 86.384 53.090 1.00 10.93 326 LEU A CA 1
ATOM 2251 C C . LEU A 1 326 ? 41.646 87.570 52.353 1.00 11.94 326 LEU A C 1
ATOM 2252 O O . LEU A 1 326 ? 40.898 88.354 52.935 1.00 12.05 326 LEU A O 1
ATOM 2257 N N . LEU A 1 327 ? 41.994 87.693 51.074 1.00 12.72 327 LEU A N 1
ATOM 2258 C CA . LEU A 1 327 ? 41.470 88.745 50.205 1.00 13.34 327 LEU A CA 1
ATOM 2259 C C . LEU A 1 327 ? 40.686 87.990 49.134 1.00 13.38 327 LEU A C 1
ATOM 2260 O O . LEU A 1 327 ? 41.189 87.727 48.049 1.00 12.87 327 LEU A O 1
ATOM 2265 N N . PRO A 1 328 ? 39.428 87.635 49.436 1.00 14.22 328 PRO A N 1
ATOM 2266 C CA . PRO A 1 328 ? 38.569 86.892 48.509 1.00 14.54 328 PRO A CA 1
ATOM 2267 C C . PRO A 1 328 ? 38.287 87.560 47.169 1.00 15.25 328 PRO A C 1
ATOM 2268 O O . PRO A 1 328 ? 38.047 88.766 47.102 1.00 15.83 328 PRO A O 1
ATOM 2272 N N . GLN A 1 329 ? 38.315 86.758 46.108 1.00 15.95 329 GLN A N 1
ATOM 2273 C CA . GLN A 1 329 ? 38.083 87.241 44.749 1.00 16.98 329 GLN A CA 1
ATOM 2274 C C . GLN A 1 329 ? 36.850 86.632 44.107 1.00 17.24 329 GLN A C 1
ATOM 2275 O O . GLN A 1 329 ? 36.065 87.325 43.460 1.00 16.80 329 GLN A O 1
ATOM 2281 N N . MET A 1 330 ? 36.690 85.325 44.278 1.00 17.19 330 MET A N 1
ATOM 2282 C CA . MET A 1 330 ? 35.592 84.635 43.623 1.00 17.21 330 MET A CA 1
ATOM 2283 C C . MET A 1 330 ? 35.175 83.346 44.305 1.00 16.94 330 MET A C 1
ATOM 2284 O O . MET A 1 330 ? 35.799 82.895 45.265 1.00 15.71 330 MET A O 1
ATOM 2289 N N . ALA A 1 331 ? 34.116 82.757 43.761 1.00 16.44 331 ALA A N 1
ATOM 2290 C CA . ALA A 1 331 ? 33.589 81.481 44.221 1.00 15.92 331 ALA A CA 1
ATOM 2291 C C . ALA A 1 331 ? 33.415 81.319 45.726 1.00 15.62 331 ALA A C 1
ATOM 2292 O O . ALA A 1 331 ? 32.673 82.068 46.364 1.00 15.67 331 ALA A O 1
ATOM 2294 N N . ASP A 1 332 ? 34.092 80.322 46.286 1.00 15.33 332 ASP A N 1
ATOM 2295 C CA . ASP A 1 332 ? 33.985 80.048 47.714 1.00 15.05 332 ASP A CA 1
ATOM 2296 C C . ASP A 1 332 ? 34.973 80.814 48.575 1.00 14.13 332 ASP A C 1
ATOM 2297 O O . ASP A 1 332 ? 35.012 80.626 49.786 1.00 13.31 332 ASP A O 1
ATOM 2302 N N . GLN A 1 333 ? 35.767 81.685 47.964 1.00 13.47 333 GLN A N 1
ATOM 2303 C CA . GLN A 1 333 ? 36.742 82.438 48.741 1.00 13.10 333 GLN A CA 1
ATOM 2304 C C . GLN A 1 333 ? 36.084 83.332 49.802 1.00 12.86 333 GLN A C 1
ATOM 2305 O O . GLN A 1 333 ? 36.548 83.389 50.940 1.00 12.74 333 GLN A O 1
ATOM 2311 N N . PRO A 1 334 ? 34.990 84.038 49.454 1.00 12.93 334 PRO A N 1
ATOM 2312 C CA . PRO A 1 334 ? 34.372 84.877 50.483 1.00 12.59 334 PRO A CA 1
ATOM 2313 C C . PRO A 1 334 ? 33.940 84.031 51.678 1.00 12.32 334 PRO A C 1
ATOM 2314 O O . PRO A 1 334 ? 34.012 84.470 52.826 1.00 12.04 334 PRO A O 1
ATOM 2318 N N . TYR A 1 335 ? 33.480 82.812 51.404 1.00 11.96 335 TYR A N 1
ATOM 2319 C CA . TYR A 1 335 ? 33.065 81.918 52.479 1.00 11.71 335 TYR A CA 1
ATOM 2320 C C . TYR A 1 335 ? 34.231 81.625 53.426 1.00 11.40 335 TYR A C 1
ATOM 2321 O O . TYR A 1 335 ? 34.102 81.769 54.642 1.00 11.01 335 TYR A O 1
ATOM 2330 N N . TYR A 1 336 ? 35.367 81.206 52.875 1.00 10.84 336 TYR A N 1
ATOM 2331 C CA . TYR A 1 336 ? 36.508 80.890 53.721 1.00 10.54 336 TYR A CA 1
ATOM 2332 C C . TYR A 1 336 ? 37.060 82.109 54.446 1.00 10.62 336 TYR A C 1
ATOM 2333 O O . TYR A 1 336 ? 37.545 81.993 55.572 1.00 11.67 336 TYR A O 1
ATOM 2342 N N . ALA A 1 337 ? 36.969 83.277 53.819 1.00 11.30 337 ALA A N 1
ATOM 2343 C CA . ALA A 1 337 ? 37.430 84.503 54.463 1.00 11.47 337 ALA A CA 1
ATOM 2344 C C . ALA A 1 337 ? 36.567 84.717 55.710 1.00 12.07 337 ALA A C 1
ATOM 2345 O O . ALA A 1 337 ? 37.066 85.051 56.786 1.00 12.04 337 ALA A O 1
ATOM 2347 N N . GLY A 1 338 ? 35.263 84.502 55.567 1.00 12.16 338 GLY A N 1
ATOM 2348 C CA . GLY A 1 338 ? 34.376 84.668 56.700 1.00 12.49 338 GLY A CA 1
ATOM 2349 C C . GLY A 1 338 ? 34.654 83.669 57.806 1.00 12.36 338 GLY A C 1
ATOM 2350 O O . GLY A 1 338 ? 34.584 84.010 58.985 1.00 12.36 338 GLY A O 1
ATOM 2351 N N . ARG A 1 339 ? 34.966 82.429 57.437 1.00 12.20 339 ARG A N 1
ATOM 2352 C CA . ARG A 1 339 ? 35.241 81.398 58.428 1.00 11.94 339 ARG A CA 1
ATOM 2353 C C . ARG A 1 339 ? 36.520 81.683 59.207 1.00 12.16 339 ARG A C 1
ATOM 2354 O O . ARG A 1 339 ? 36.591 81.449 60.412 1.00 11.41 339 ARG A O 1
ATOM 2362 N N . VAL A 1 340 ? 37.535 82.189 58.519 1.00 12.06 340 VAL A N 1
ATOM 2363 C CA . VAL A 1 340 ? 38.787 82.511 59.189 1.00 13.16 340 VAL A CA 1
ATOM 2364 C C . VAL A 1 340 ? 38.555 83.587 60.256 1.00 13.52 340 VAL A C 1
ATOM 2365 O O . VAL A 1 340 ? 39.101 83.510 61.354 1.00 13.89 340 VAL A O 1
ATOM 2369 N N . ALA A 1 341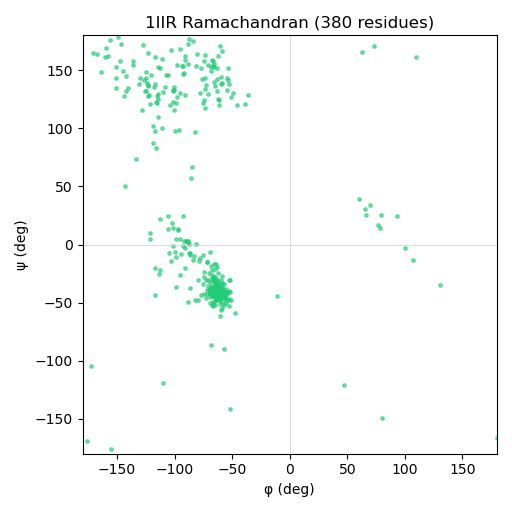 ? 37.730 84.577 59.940 1.00 14.42 341 ALA A N 1
ATOM 2370 C CA . ALA A 1 341 ? 37.441 85.640 60.898 1.00 15.45 341 ALA A CA 1
ATOM 2371 C C . ALA A 1 341 ? 36.612 85.093 62.056 1.00 16.29 341 ALA A C 1
ATOM 2372 O O . ALA A 1 341 ? 36.895 85.370 63.226 1.00 15.96 341 ALA A O 1
ATOM 2374 N N . GLU A 1 342 ? 35.593 84.301 61.738 1.00 16.85 342 GLU A N 1
ATOM 2375 C CA . GLU A 1 342 ? 34.736 83.739 62.776 1.00 18.08 342 GLU A CA 1
ATOM 2376 C C . GLU A 1 342 ? 35.497 82.844 63.756 1.00 17.25 342 GLU A C 1
ATOM 2377 O O . GLU A 1 342 ? 35.216 82.845 64.955 1.00 17.43 342 GLU A O 1
ATOM 2383 N N . LEU A 1 343 ? 36.460 82.080 63.250 1.00 15.98 343 LEU A N 1
ATOM 2384 C CA . LEU A 1 343 ? 37.246 81.187 64.094 1.00 15.81 343 LEU A CA 1
ATOM 2385 C C . LEU A 1 343 ? 38.327 81.933 64.869 1.00 15.50 343 LEU A C 1
ATOM 2386 O O . LEU A 1 343 ? 38.920 81.393 65.804 1.00 15.30 343 LEU A O 1
ATOM 2391 N N . GLY A 1 344 ? 38.588 83.172 64.472 1.00 15.40 344 GLY A N 1
ATOM 2392 C CA . GLY A 1 344 ? 39.602 83.957 65.154 1.00 15.00 344 GLY A CA 1
ATOM 2393 C C . GLY A 1 344 ? 41.019 83.560 64.781 1.00 15.25 344 GLY A C 1
ATOM 2394 O O . GLY A 1 344 ? 41.973 83.899 65.489 1.00 14.68 344 GLY A O 1
ATOM 2395 N N . VAL A 1 345 ? 41.168 82.839 63.673 1.00 14.48 345 VAL A N 1
ATOM 2396 C CA . VAL A 1 345 ? 42.493 82.417 63.242 1.00 14.44 345 VAL A CA 1
ATOM 2397 C C . VAL A 1 345 ? 43.038 83.332 62.157 1.00 15.16 345 VAL A C 1
ATOM 2398 O O . VAL A 1 345 ? 44.111 83.090 61.609 1.00 15.13 345 VAL A O 1
ATOM 2402 N N . GLY A 1 346 ? 42.306 84.394 61.852 1.00 15.25 346 GLY A N 1
ATOM 2403 C CA . GLY A 1 346 ? 42.782 85.301 60.831 1.00 15.98 346 GLY A CA 1
ATOM 2404 C C . GLY A 1 346 ? 41.866 86.468 60.566 1.00 15.82 346 GLY A C 1
ATOM 2405 O O . GLY A 1 346 ? 40.935 86.734 61.330 1.00 16.11 346 GLY A O 1
ATOM 2406 N N . VAL A 1 347 ? 42.125 87.154 59.462 1.00 15.76 347 VAL A N 1
ATOM 2407 C CA . VAL A 1 347 ? 41.353 88.324 59.088 1.00 16.31 347 VAL A CA 1
ATOM 2408 C C . VAL A 1 347 ? 40.719 88.209 57.712 1.00 16.59 347 VAL A C 1
ATOM 2409 O O . VAL A 1 347 ? 41.341 87.739 56.760 1.00 15.60 347 VAL A O 1
ATOM 2413 N N . ALA A 1 348 ? 39.467 88.636 57.615 1.00 16.99 348 ALA A N 1
ATOM 2414 C CA . ALA A 1 348 ? 38.773 88.630 56.341 1.00 18.21 348 ALA A CA 1
ATOM 2415 C C . ALA A 1 348 ? 38.951 90.046 55.804 1.00 19.23 348 ALA A C 1
ATOM 2416 O O . ALA A 1 348 ? 38.247 90.968 56.220 1.00 18.72 348 ALA A O 1
ATOM 2418 N N . HIS A 1 349 ? 39.917 90.222 54.909 1.00 20.45 349 HIS A N 1
ATOM 2419 C CA . HIS A 1 349 ? 40.186 91.533 54.331 1.00 22.59 349 HIS A CA 1
ATOM 2420 C C . HIS A 1 349 ? 38.980 91.976 53.512 1.00 24.59 349 HIS A C 1
ATOM 2421 O O . HIS A 1 349 ? 38.398 91.189 52.767 1.00 25.14 349 HIS A O 1
ATOM 2428 N N . ASP A 1 350 ? 38.598 93.238 53.659 1.00 26.87 350 ASP A N 1
ATOM 2429 C CA . ASP A 1 350 ? 37.448 93.750 52.931 1.00 28.83 350 ASP A CA 1
ATOM 2430 C C . ASP A 1 350 ? 37.633 93.571 51.420 1.00 29.29 350 ASP A C 1
ATOM 2431 O O . ASP A 1 350 ? 37.265 92.539 50.865 1.00 30.11 350 ASP A O 1
ATOM 2436 N N . GLY A 1 351 ? 38.224 94.559 50.761 1.00 29.96 351 GLY A N 1
ATOM 2437 C CA . GLY A 1 351 ? 38.413 94.474 49.321 1.00 29.74 351 GLY A CA 1
ATOM 2438 C C . GLY A 1 351 ? 39.219 93.301 48.786 1.00 29.65 351 GLY A C 1
ATOM 2439 O O . GLY A 1 351 ? 39.888 92.592 49.542 1.00 29.67 351 GLY A O 1
ATOM 2440 N N . PRO A 1 352 ? 39.160 93.061 47.466 1.00 29.15 352 PRO A N 1
ATOM 2441 C CA . PRO A 1 352 ? 39.893 91.967 46.817 1.00 28.33 352 PRO A CA 1
ATOM 2442 C C . PRO A 1 352 ? 41.329 92.398 46.516 1.00 27.51 352 PRO A C 1
ATOM 2443 O O . PRO A 1 352 ? 42.188 91.582 46.184 1.00 27.51 352 PRO A O 1
ATOM 2447 N N . ILE A 1 353 ? 41.565 93.700 46.627 1.00 26.70 353 ILE A N 1
ATOM 2448 C CA . ILE A 1 353 ? 42.872 94.294 46.383 1.00 25.43 353 ILE A CA 1
ATOM 2449 C C . ILE A 1 353 ? 43.249 95.047 47.653 1.00 24.16 353 ILE A C 1
ATOM 2450 O O . ILE A 1 353 ? 42.424 95.752 48.236 1.00 23.87 353 ILE A O 1
ATOM 2455 N N . PRO A 1 354 ? 44.502 94.913 48.098 1.00 22.99 354 PRO A N 1
ATOM 2456 C CA . PRO A 1 354 ? 44.886 95.617 49.319 1.00 22.49 354 PRO A CA 1
ATOM 2457 C C . PRO A 1 354 ? 45.449 97.009 49.091 1.00 22.08 354 PRO A C 1
ATOM 2458 O O . PRO A 1 354 ? 45.901 97.344 47.995 1.00 22.19 354 PRO A O 1
ATOM 2462 N N . THR A 1 355 ? 45.399 97.814 50.145 1.00 21.53 355 THR A N 1
ATOM 2463 C CA . THR A 1 355 ? 45.978 99.149 50.138 1.00 20.97 355 THR A CA 1
ATOM 2464 C C . THR A 1 355 ? 46.924 99.028 51.327 1.00 20.31 355 THR A C 1
ATOM 2465 O O . THR A 1 355 ? 46.803 98.085 52.116 1.00 19.46 355 THR A O 1
ATOM 2469 N N . PHE A 1 356 ? 47.867 99.951 51.464 1.00 19.66 356 PHE A N 1
ATOM 2470 C CA . PHE A 1 356 ? 48.790 99.871 52.585 1.00 19.34 356 PHE A CA 1
ATOM 2471 C C . PHE A 1 356 ? 48.037 99.860 53.910 1.00 19.14 356 PHE A C 1
ATOM 2472 O O . PHE A 1 356 ? 48.318 99.044 54.787 1.00 18.40 356 PHE A O 1
ATOM 2480 N N . ASP A 1 357 ? 47.080 100.770 54.058 1.00 19.22 357 ASP A N 1
ATOM 2481 C CA . ASP A 1 357 ? 46.322 100.849 55.298 1.00 19.37 357 ASP A CA 1
ATOM 2482 C C . ASP A 1 357 ? 45.472 99.620 55.601 1.00 18.75 357 ASP A C 1
ATOM 2483 O O . ASP A 1 357 ? 45.443 99.159 56.738 1.00 18.82 357 ASP A O 1
ATOM 2488 N N . SER A 1 358 ? 44.786 99.090 54.593 1.00 18.27 358 SER A N 1
ATOM 2489 C CA . SER A 1 358 ? 43.929 97.931 54.816 1.00 17.49 358 SER A CA 1
ATOM 2490 C C . SER A 1 358 ? 44.716 96.675 55.170 1.00 16.83 358 SER A C 1
ATOM 2491 O O . SER A 1 358 ? 44.319 95.929 56.061 1.00 16.10 358 SER A O 1
ATOM 2494 N N . LEU A 1 359 ? 45.834 96.440 54.490 1.00 16.49 359 LEU A N 1
ATOM 2495 C CA . LEU A 1 359 ? 46.625 95.252 54.795 1.00 15.96 359 LEU A CA 1
ATOM 2496 C C . LEU A 1 359 ? 47.395 95.455 56.098 1.00 15.70 359 LEU A C 1
ATOM 2497 O O . LEU A 1 359 ? 47.595 94.518 56.864 1.00 14.18 359 LEU A O 1
ATOM 2502 N N . SER A 1 360 ? 47.824 96.683 56.365 1.00 15.31 360 SER A N 1
ATOM 2503 C CA . SER A 1 360 ? 48.537 96.922 57.609 1.00 15.74 360 SER A CA 1
ATOM 2504 C C . SER A 1 360 ? 47.586 96.656 58.776 1.00 15.48 360 SER A C 1
ATOM 2505 O O . SER A 1 360 ? 47.985 96.113 59.805 1.00 15.34 360 SER A O 1
ATOM 2508 N N . ALA A 1 361 ? 46.322 97.032 58.601 1.00 15.73 361 ALA A N 1
ATOM 2509 C CA . ALA A 1 361 ? 45.314 96.831 59.635 1.00 16.07 361 ALA A CA 1
ATOM 2510 C C . ALA A 1 361 ? 45.115 95.337 59.858 1.00 15.81 361 ALA A C 1
ATOM 2511 O O . ALA A 1 361 ? 45.024 94.876 60.996 1.00 16.26 361 ALA A O 1
ATOM 2513 N N . ALA A 1 362 ? 45.060 94.587 58.761 1.00 15.52 362 ALA A N 1
ATOM 2514 C CA . ALA A 1 362 ? 44.879 93.141 58.826 1.00 15.08 362 ALA A CA 1
ATOM 2515 C C . ALA A 1 362 ? 46.060 92.488 59.534 1.00 14.36 362 ALA A C 1
ATOM 2516 O O . ALA A 1 362 ? 45.881 91.619 60.382 1.00 13.87 362 ALA A O 1
ATOM 2518 N N . LEU A 1 363 ? 47.271 92.916 59.189 1.00 13.98 363 LEU A N 1
ATOM 2519 C CA . LEU A 1 363 ? 48.475 92.366 59.807 1.00 14.08 363 LEU A CA 1
ATOM 2520 C C . LEU A 1 363 ? 48.548 92.641 61.306 1.00 14.35 363 LEU A C 1
ATOM 2521 O O . LEU A 1 363 ? 49.014 91.800 62.073 1.00 14.19 363 LEU A O 1
ATOM 2526 N N . ALA A 1 364 ? 48.094 93.819 61.725 1.00 15.17 364 ALA A N 1
ATOM 2527 C CA . ALA A 1 364 ? 48.117 94.176 63.138 1.00 15.67 364 ALA A 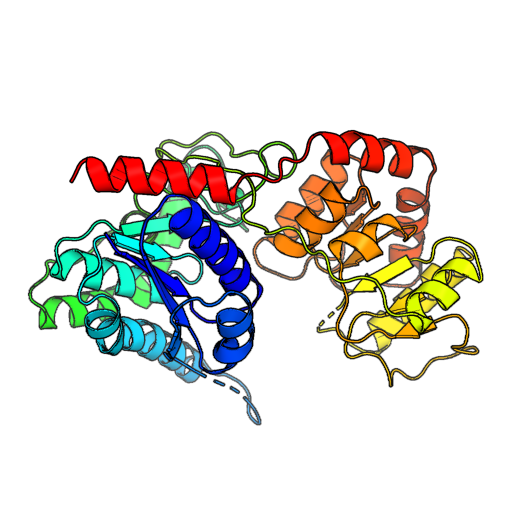CA 1
ATOM 2528 C C . ALA A 1 364 ? 47.323 93.149 63.945 1.00 16.31 364 ALA A C 1
ATOM 2529 O O . ALA A 1 364 ? 47.708 92.775 65.054 1.00 16.20 364 ALA A O 1
ATOM 2531 N N . THR A 1 365 ? 46.217 92.691 63.372 1.00 16.44 365 THR A N 1
ATOM 2532 C CA . THR A 1 365 ? 45.364 91.708 64.030 1.00 17.32 365 THR A CA 1
ATOM 2533 C C . THR A 1 365 ? 45.931 90.296 63.884 1.00 16.83 365 THR A C 1
ATOM 2534 O O . THR A 1 365 ? 46.044 89.550 64.858 1.00 17.13 365 THR A O 1
ATOM 2538 N N . ALA A 1 366 ? 46.306 89.944 62.659 1.00 16.80 366 ALA A N 1
ATOM 2539 C CA . ALA A 1 366 ? 46.830 88.614 62.368 1.00 15.81 366 ALA A CA 1
ATOM 2540 C C . ALA A 1 366 ? 48.136 88.254 63.064 1.00 15.77 366 ALA A C 1
ATOM 2541 O O . ALA A 1 366 ? 48.376 87.089 63.360 1.00 15.78 366 ALA A O 1
ATOM 2543 N N . LEU A 1 367 ? 48.981 89.244 63.328 1.00 15.54 367 LEU A N 1
ATOM 2544 C CA . LEU A 1 367 ? 50.273 88.973 63.956 1.00 15.99 367 LEU A CA 1
ATOM 2545 C C . LEU A 1 367 ? 50.323 88.977 65.486 1.00 16.77 367 LEU A C 1
ATOM 2546 O O . LEU A 1 367 ? 51.390 88.791 66.067 1.00 17.23 367 LEU A O 1
ATOM 2551 N N . THR A 1 368 ? 49.183 89.172 66.139 1.00 17.92 368 THR A N 1
ATOM 2552 C CA . THR A 1 368 ? 49.150 89.193 67.602 1.00 18.72 368 THR A CA 1
ATOM 2553 C C . THR A 1 368 ? 49.375 87.810 68.201 1.00 19.30 368 THR A C 1
ATOM 2554 O O . THR A 1 368 ? 49.099 86.787 67.564 1.00 19.22 368 THR A O 1
ATOM 2558 N N . PRO A 1 369 ? 49.887 87.757 69.440 1.00 19.73 369 PRO A N 1
ATOM 2559 C CA . PRO A 1 369 ? 50.124 86.465 70.086 1.00 20.14 369 PRO A CA 1
ATOM 2560 C C . PRO A 1 369 ? 48.799 85.731 70.273 1.00 20.47 369 PRO A C 1
ATOM 2561 O O . PRO A 1 369 ? 48.753 84.500 70.250 1.00 20.89 369 PRO A O 1
ATOM 2565 N N . GLU A 1 370 ? 47.724 86.496 70.455 1.00 20.59 370 GLU A N 1
ATOM 2566 C CA . GLU A 1 370 ? 46.397 85.917 70.639 1.00 20.70 370 GLU A CA 1
ATOM 2567 C C . GLU A 1 370 ? 45.946 85.166 69.395 1.00 19.94 370 GLU A C 1
ATOM 2568 O O . GLU A 1 370 ? 45.463 84.036 69.483 1.00 19.93 370 GLU A O 1
ATOM 2574 N N . THR A 1 371 ? 46.095 85.800 68.238 1.00 19.07 371 THR A N 1
ATOM 2575 C CA . THR A 1 371 ? 45.695 85.168 66.986 1.00 18.54 371 THR A CA 1
ATOM 2576 C C . THR A 1 371 ? 46.544 83.924 66.746 1.00 18.07 371 THR A C 1
ATOM 2577 O O . THR A 1 371 ? 46.040 82.901 66.290 1.00 17.91 371 THR A O 1
ATOM 2581 N N . HIS A 1 372 ? 47.834 84.005 67.056 1.00 17.98 372 HIS A N 1
ATOM 2582 C CA . HIS A 1 372 ? 48.704 82.856 66.861 1.00 18.11 372 HIS A CA 1
ATOM 2583 C C . HIS A 1 372 ? 48.301 81.697 67.767 1.00 17.69 372 HIS A C 1
ATOM 2584 O O . HIS A 1 372 ? 48.290 80.545 67.342 1.00 17.39 372 HIS A O 1
ATOM 2591 N N . ALA A 1 373 ? 47.969 82.003 69.016 1.00 17.29 373 ALA A N 1
ATOM 2592 C CA . ALA A 1 373 ? 47.566 80.963 69.957 1.00 16.85 373 ALA A CA 1
ATOM 2593 C C . ALA A 1 373 ? 46.294 80.289 69.459 1.00 16.06 373 ALA A C 1
ATOM 2594 O O . ALA A 1 373 ? 46.165 79.067 69.512 1.00 15.74 373 ALA A O 1
ATOM 2596 N N . ARG A 1 374 ? 45.363 81.101 68.970 1.00 15.74 374 ARG A N 1
ATOM 2597 C CA . ARG A 1 374 ? 44.092 80.602 68.456 1.00 16.09 374 ARG A CA 1
ATOM 2598 C C . ARG A 1 374 ? 44.316 79.718 67.229 1.00 15.45 374 ARG A C 1
ATOM 2599 O O . ARG A 1 374 ? 43.774 78.615 67.136 1.00 15.65 374 ARG A O 1
ATOM 2607 N N . ALA A 1 375 ? 45.123 80.197 66.288 1.00 14.58 375 ALA A N 1
ATOM 2608 C CA . ALA A 1 375 ? 45.408 79.429 65.080 1.00 14.46 375 ALA A CA 1
ATOM 2609 C C . ALA A 1 375 ? 46.090 78.108 65.433 1.00 14.35 375 ALA A C 1
ATOM 2610 O O . ALA A 1 375 ? 45.865 77.078 64.791 1.00 13.49 375 ALA A O 1
ATOM 2612 N N . THR A 1 376 ? 46.936 78.139 66.457 1.00 14.97 376 THR A N 1
ATOM 2613 C CA . THR A 1 376 ? 47.641 76.938 66.877 1.00 15.68 376 THR A CA 1
ATOM 2614 C C . THR A 1 376 ? 46.680 75.923 67.496 1.00 16.02 376 THR A C 1
ATOM 2615 O O . THR A 1 376 ? 46.771 74.725 67.223 1.00 16.48 376 THR A O 1
ATOM 2619 N N . ALA A 1 377 ? 45.760 76.405 68.325 1.00 16.02 377 ALA A N 1
ATOM 2620 C CA . ALA A 1 377 ? 44.791 75.527 68.974 1.00 16.01 377 ALA A CA 1
ATOM 2621 C C . ALA A 1 377 ? 43.849 74.902 67.950 1.00 15.73 377 ALA A C 1
ATOM 2622 O O . ALA A 1 377 ? 43.640 73.685 67.945 1.00 16.18 377 ALA A O 1
ATOM 2624 N N . VAL A 1 378 ? 43.280 75.739 67.088 1.00 14.97 378 VAL A N 1
ATOM 2625 C CA . VAL A 1 378 ? 42.360 75.256 66.062 1.00 14.23 378 VAL A CA 1
ATOM 2626 C C . VAL A 1 378 ? 43.016 74.206 65.161 1.00 13.73 378 VAL A C 1
ATOM 2627 O O . VAL A 1 378 ? 42.382 73.210 64.787 1.00 13.54 378 VAL A O 1
ATOM 2631 N N . ALA A 1 379 ? 44.286 74.420 64.828 1.00 13.18 379 ALA A N 1
ATOM 2632 C CA . ALA A 1 379 ? 45.019 73.507 63.955 1.00 12.75 379 ALA A CA 1
ATOM 2633 C C . ALA A 1 379 ? 44.957 72.055 64.410 1.00 12.94 379 ALA A C 1
ATOM 2634 O O . ALA A 1 379 ? 44.823 71.147 63.595 1.00 12.56 379 ALA A O 1
ATOM 2636 N N . GLY A 1 380 ? 45.061 71.842 65.716 1.00 13.12 380 GLY A N 1
ATOM 2637 C CA . GLY A 1 380 ? 45.028 70.495 66.237 1.00 13.59 380 GLY A CA 1
ATOM 2638 C C . GLY A 1 380 ? 43.704 69.787 66.025 1.00 13.71 380 GLY A C 1
ATOM 2639 O O . GLY A 1 380 ? 43.665 68.554 66.040 1.00 14.84 380 GLY A O 1
ATOM 2640 N N . THR A 1 381 ? 42.633 70.549 65.815 1.00 13.59 381 THR A N 1
ATOM 2641 C CA . THR A 1 381 ? 41.303 69.959 65.627 1.00 13.30 381 THR A CA 1
ATOM 2642 C C . THR A 1 381 ? 40.899 69.738 64.170 1.00 13.43 381 THR A C 1
ATOM 2643 O O . THR A 1 381 ? 39.860 69.137 63.898 1.00 13.29 381 THR A O 1
ATOM 2647 N N . ILE A 1 382 ? 41.704 70.239 63.238 1.00 13.32 382 ILE A N 1
ATOM 2648 C CA . ILE A 1 382 ? 41.422 70.049 61.813 1.00 13.69 382 ILE A CA 1
ATOM 2649 C C . ILE A 1 382 ? 41.776 68.595 61.491 1.00 13.96 382 ILE A C 1
ATOM 2650 O O . ILE A 1 382 ? 42.899 68.168 61.750 1.00 13.64 382 ILE A O 1
ATOM 2655 N N . ARG A 1 383 ? 40.835 67.826 60.940 1.00 15.02 383 ARG A N 1
ATOM 2656 C CA . ARG A 1 383 ? 41.136 66.428 60.624 1.00 15.76 383 ARG A CA 1
ATOM 2657 C C . ARG A 1 383 ? 41.890 66.296 59.302 1.00 16.60 383 ARG A C 1
ATOM 2658 O O . ARG A 1 383 ? 41.782 67.152 58.423 1.00 16.18 383 ARG A O 1
ATOM 2666 N N . THR A 1 384 ? 42.668 65.228 59.168 1.00 16.42 384 THR A N 1
ATOM 2667 C CA . THR A 1 384 ? 43.460 65.019 57.961 1.00 17.68 384 THR A CA 1
ATOM 2668 C C . THR A 1 384 ? 43.144 63.709 57.251 1.00 16.82 384 THR A C 1
ATOM 2669 O O . THR A 1 384 ? 43.789 63.364 56.257 1.00 17.73 384 THR A O 1
ATOM 2673 N N . ASP A 1 385 ? 42.146 62.989 57.750 1.00 16.26 385 ASP A N 1
ATOM 2674 C CA . ASP A 1 385 ? 41.788 61.699 57.174 1.00 15.85 385 ASP A CA 1
ATOM 2675 C C . ASP A 1 385 ? 40.548 61.732 56.291 1.00 14.83 385 ASP A C 1
ATOM 2676 O O . ASP A 1 385 ? 39.963 60.691 56.002 1.00 14.44 385 ASP A O 1
ATOM 2681 N N . GLY A 1 386 ? 40.164 62.923 55.845 1.00 13.58 386 GLY A N 1
ATOM 2682 C CA . GLY A 1 386 ? 38.974 63.057 55.020 1.00 12.72 386 GLY A CA 1
ATOM 2683 C C . GLY A 1 386 ? 38.922 62.205 53.765 1.00 12.56 386 GLY A C 1
ATOM 2684 O O . GLY A 1 386 ? 37.864 61.675 53.416 1.00 11.82 386 GLY A O 1
ATOM 2685 N N . ALA A 1 387 ? 40.045 62.086 53.067 1.00 12.08 387 ALA A N 1
ATOM 2686 C CA . ALA A 1 387 ? 40.075 61.288 51.846 1.00 12.88 387 ALA A CA 1
ATOM 2687 C C . ALA A 1 387 ? 39.836 59.816 52.183 1.00 13.22 387 ALA A C 1
ATOM 2688 O O . ALA A 1 387 ? 39.153 59.103 51.441 1.00 13.20 387 ALA A O 1
ATOM 2690 N N . ALA A 1 388 ? 40.388 59.367 53.310 1.00 13.65 388 ALA A N 1
ATOM 2691 C CA . ALA A 1 388 ? 40.215 57.983 53.742 1.00 13.93 388 ALA A CA 1
ATOM 2692 C C . ALA A 1 388 ? 38.757 57.762 54.140 1.00 14.00 388 ALA A C 1
ATOM 2693 O O . ALA A 1 388 ? 38.176 56.708 53.864 1.00 15.00 388 ALA A O 1
ATOM 2695 N N . VAL A 1 389 ? 38.169 58.757 54.798 1.00 14.02 389 VAL A N 1
ATOM 2696 C CA . VAL A 1 389 ? 36.771 58.679 55.207 1.00 13.98 389 VAL A CA 1
ATOM 2697 C C . VAL A 1 389 ? 35.901 58.521 53.959 1.00 14.16 389 VAL A C 1
ATOM 2698 O O . VAL A 1 389 ? 34.991 57.690 53.919 1.00 13.69 389 VAL A O 1
ATOM 2702 N N . ALA A 1 390 ? 36.187 59.321 52.936 1.00 14.01 390 ALA A N 1
ATOM 2703 C CA . ALA A 1 390 ? 35.417 59.257 51.699 1.00 14.34 390 ALA A CA 1
ATOM 2704 C C . ALA A 1 390 ? 35.639 57.928 50.980 1.00 14.35 390 ALA A C 1
ATOM 2705 O O . ALA A 1 390 ? 34.698 57.338 50.448 1.00 14.68 390 ALA A O 1
ATOM 2707 N N . ALA A 1 391 ? 36.884 57.463 50.962 1.00 14.52 391 ALA A N 1
ATOM 2708 C CA . ALA A 1 391 ? 37.214 56.208 50.297 1.00 15.53 391 ALA A CA 1
ATOM 2709 C C . ALA A 1 391 ? 36.394 55.060 50.877 1.00 16.41 391 ALA A C 1
ATOM 2710 O O . ALA A 1 391 ? 35.891 54.214 50.139 1.00 16.04 391 ALA A O 1
ATOM 2712 N N . ARG A 1 392 ? 36.258 55.036 52.200 1.00 17.25 392 ARG A N 1
ATOM 2713 C CA . ARG A 1 392 ? 35.490 53.984 52.861 1.00 19.02 392 ARG A CA 1
ATOM 2714 C C . ARG A 1 392 ? 34.007 54.076 52.523 1.00 18.96 392 ARG A C 1
ATOM 2715 O O . ARG A 1 392 ? 33.361 53.063 52.242 1.00 18.91 392 ARG A O 1
ATOM 2723 N N . LEU A 1 393 ? 33.463 55.288 52.551 1.00 19.43 393 LEU A N 1
ATOM 2724 C CA . LEU A 1 393 ? 32.055 55.481 52.234 1.00 19.80 393 LEU A CA 1
ATOM 2725 C C . LEU A 1 393 ? 31.778 55.072 50.791 1.00 19.93 393 LEU A C 1
ATOM 2726 O O . LEU A 1 393 ? 30.712 54.538 50.480 1.00 20.00 393 LEU A O 1
ATOM 2731 N N . LEU A 1 394 ? 32.745 55.323 49.914 1.00 19.34 394 LEU A N 1
ATOM 2732 C CA . LEU A 1 394 ? 32.609 54.985 48.504 1.00 20.18 394 LEU A CA 1
ATOM 2733 C C . LEU A 1 394 ? 32.552 53.471 48.298 1.00 20.47 394 LEU A C 1
ATOM 2734 O O . LEU A 1 394 ? 31.634 52.954 47.655 1.00 20.25 394 LEU A O 1
ATOM 2739 N N . LEU A 1 395 ? 33.535 52.761 48.845 1.00 20.95 395 LEU A N 1
ATOM 2740 C CA . LEU A 1 395 ? 33.574 51.310 48.701 1.00 22.15 395 LEU A CA 1
ATOM 2741 C C . LEU A 1 395 ? 32.350 50.640 49.310 1.00 22.59 395 LEU A C 1
ATOM 2742 O O . LEU A 1 395 ? 31.829 49.674 48.753 1.00 22.56 395 LEU A O 1
ATOM 2747 N N . ASP A 1 396 ? 31.886 51.142 50.449 1.00 23.39 396 ASP A N 1
ATOM 2748 C CA . ASP A 1 396 ? 30.702 50.558 51.071 1.00 24.74 396 ASP A CA 1
ATOM 2749 C C . ASP A 1 396 ? 29.499 50.766 50.155 1.00 25.43 396 ASP A C 1
ATOM 2750 O O . ASP A 1 396 ? 28.652 49.883 50.012 1.00 25.47 396 ASP A O 1
ATOM 2755 N N . ALA A 1 397 ? 29.424 51.940 49.535 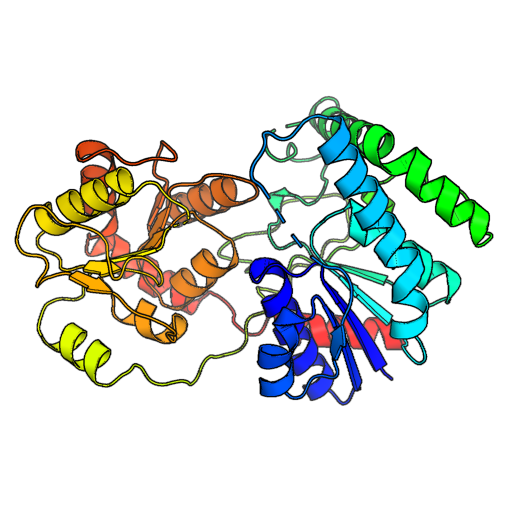1.00 26.03 397 ALA A N 1
ATOM 2756 C CA . ALA A 1 397 ? 28.323 52.247 48.630 1.00 27.09 397 ALA A CA 1
ATOM 2757 C C . ALA A 1 397 ? 28.367 51.339 47.406 1.00 27.81 397 ALA A C 1
ATOM 2758 O O . ALA A 1 397 ? 27.338 50.829 46.962 1.00 27.73 397 ALA A O 1
ATOM 2760 N N . VAL A 1 398 ? 29.563 51.141 46.862 1.00 28.94 398 VAL A N 1
ATOM 2761 C CA . VAL A 1 398 ? 29.734 50.299 45.685 1.00 30.75 398 VAL A CA 1
ATOM 2762 C C . VAL A 1 398 ? 29.396 48.848 46.011 1.00 32.08 398 VAL A C 1
ATOM 2763 O O . VAL A 1 398 ? 28.921 48.103 45.154 1.00 32.16 398 VAL A O 1
ATOM 2767 N N . SER A 1 399 ? 29.633 48.456 47.257 1.00 33.58 399 SER A N 1
ATOM 2768 C CA . SER A 1 399 ? 29.343 47.096 47.692 1.00 35.46 399 SER A CA 1
ATOM 2769 C C . SER A 1 399 ? 27.840 46.866 47.811 1.00 36.57 399 SER A C 1
ATOM 2770 O O . SER A 1 399 ? 27.385 45.724 47.896 1.00 37.00 399 SER A O 1
ATOM 2773 N N . ARG A 1 400 ? 27.071 47.950 47.819 1.00 37.83 400 ARG A N 1
ATOM 2774 C CA . ARG A 1 400 ? 25.621 47.843 47.923 1.00 39.24 400 ARG A CA 1
ATOM 2775 C C . ARG A 1 400 ? 24.961 47.658 46.557 1.00 40.14 400 ARG A C 1
ATOM 2776 O O . ARG A 1 400 ? 23.763 47.387 46.471 1.00 40.31 400 ARG A O 1
ATOM 2784 N N . GLU A 1 401 ? 25.744 47.804 45.492 1.00 41.03 401 GLU A N 1
ATOM 2785 C CA . GLU A 1 401 ? 25.224 47.639 44.139 1.00 41.85 401 GLU A CA 1
ATOM 2786 C C . GLU A 1 401 ? 24.889 46.173 43.874 1.00 42.29 401 GLU A C 1
ATOM 2787 O O . GLU A 1 401 ? 25.182 45.334 44.752 1.00 42.71 401 GLU A O 1
#

Foldseek 3Di:
DEEEEEEAADPLFPQLSLLLQLLLVVVPYAYAYEYAPVCVVVCVVSVHHYDHFDYDPDDDDVVNVLVCLLVLLVRLLVPVLVRCVPHQEYEGEDDLSNLLSVLLSCVLVVHYYAYEYQAQLCQQAQPDAHVVVVRNVRVVVVQVVVCVSRQVSSVVSSVVSVHDGDDGSNCSRHPLEHEYQAFCLLHNRDDHPGNYHYQAHRHDADDDDFDPVVVVLLVVDAAAEEEEDVDDLVLVQLLCVLSVVVVHAYEYEEDCPPRDYDPDNPSYHYDHDGRLLVSLLRHLAYEYAQRSVNLLSNLLSLHQYEHQHDDDCRQVSQVSSVVLLLFHNQDHNGDHSVSSNVRCVSRRDPVSSVSSNVSNVVRDHCSSSSVSVVVVVVSVVD

Radius of gyration: 21.76 Å; Cα contacts (8 Å, |Δi|>4): 742; chains: 1; bounding box: 59×54×49 Å

Sequence (382 aa):
MRVLLATCGSRGDTEPLVALAVRVRDLGADVRMCAPPDCAERLAEVGVPHVPVGPRAKPLTAEDVRRFTTEAIATQFDEIPAAAEGCAAVVTTGLLAAAIGVRSVAEKLGIPYFYAFHCPSYVPSPYYPPPPIDIPAQWERNNQSAYQRYGGLLNSHRDAIGLPPVEDIFTFGYTDHPWVAADPVLAPLQPTDLDAVQTGAWILPDERPLSPELAAFLDAGPPPVYLGFGAPADAVRVAIDAIRAHGRRVILSRGWADLVLPDDGADCFAIGEVNHQVLFGRVAAVIHHGGAGTTHVAARAGAPQILLPQMADQPYYAGRVAELGVGVAHDGPIPTFDSLSAALATALTPETHARATAVAGTIRTDGAAVAARLLLDAVSRE

GO terms:
  GO:0016758 hexosyltransferase activity (F, IDA)
  GO:0033072 vancomycin biosynthetic process (P, IDA)

Secondary structure (DSSP, 8-state):
-EEEEE--S-HHHHHHHHHHHHHHHHTT-EEEEEE-GGGHHHHHHTT--EEE-----S---HHHHHHHHHHHHHHHHHHHHHHTTT-SEEEEES-HHHHHHHHHHHHHHT--EEEEESSGGGS--SSS-----HHHHHHHHHHHHHIIIIIHHHHHHHHHTT-PPP--HHHHHH-SS-EE-S-TTTSPPPP-SS--EE-----PPP-PPPPHHHHHHHHTSS--EEEE----HHHHHHHHHHHHHTT--EEEPTT-TT---SS-GGGEEE-SS--HHHHGGGSSEEEE---HHHHHHHHHHT--EEE---STTHHHHHHHHHHHTSEEE-SSSS--HHHHHHHHHHHTSHHHHHHHHHHHHHS-S-HHHHHHHHHHHHHHT-